Protein AF-0000000080277835 (afdb_homodimer)

Radius of gyration: 22.82 Å; Cα contacts (8 Å, |Δi|>4): 919; chains: 2; bounding box: 70×52×50 Å

InterPro domains:
  IPR000595 Cyclic nucleotide-binding domain [PF00027] (34-120)
  IPR000595 Cyclic nucleotide-binding domain [PS50042] (15-135)
  IPR000595 Cyclic nucleotide-binding domain [SM00100] (15-133)
  IPR000595 Cyclic nucleotide-binding domain [cd00038] (15-129)
  IPR012318 Crp-type HTH domain [PF13545] (154-225)
  IPR012318 Crp-type HTH domain [PS51063] (149-222)
  IPR012318 Crp-type HTH domain [SM00419] (172-220)
  IPR014710 RmlC-like jelly roll fold [G3DSA:2.60.120.10] (11-150)
  IPR018490 Cyclic nucleotide-binding domain superfamily [SSF51206] (12-142)
  IPR036388 Winged helix-like DNA-binding domain superfamily [G3DSA:1.10.10.10] (151-231)
  IPR036390 Winged helix DNA-binding domain superfamily [SSF46785] (151-225)
  IPR050397 Global Transcriptional Regulators in Environmental Response [PTHR24567] (10-229)

Secondary structure (DSSP, 8-state):
---------PPPPPGGGGS-HHHHHHHHHSSEEEEE-TT-EEE-TTSB--EEEEEEES-EEEEEE-TTS-EEEEEEE-TT-EESHHHHHH-SB--SEEEESS-EEEEEEEHHHHHHHHHH-HHHHH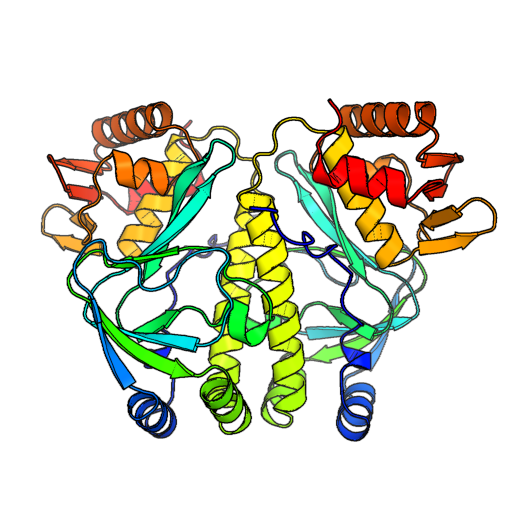HHHHHHHHHHHHHHHHHHS---S-HHHHHHHHHHHHHHHHEEEETTEEEESS---HHHHHHHTTS-HHHHHHHHHHHHHTTSEEEETTEEEES-HHHHHHHHHH---/---------PPPPPGGGGS-HHHHHHHHHSSEEEEE-TT-EEE-TTSB--EEEEEEES-EEEEEE-TTS-EEEEEEE-TT-EESHHHHHH-SB--SEEEESS-EEEEEEEHHHHHHHHHH-HHHHHHHHHHHHHHHHHHHHHHHS---S-HHHHHHHHHHHHHHHHEEEETTEEEESS---HHHHHHHTTS-HHHHHHHHHHHHHTTSEEEETTEEEES-HHHHHHHHHH---

Organism: Amycolatopsis orientalis (NCBI:txid31958)

Solvent-accessible surface area (backbone atoms only — not comparable to full-atom values): 23900 Å² total; per-residue (Å²): 135,73,78,56,83,69,70,68,75,64,62,73,79,38,56,51,75,72,42,55,66,73,61,38,55,53,58,72,68,46,57,44,80,46,75,43,50,56,70,36,68,78,41,52,50,68,36,71,27,61,36,32,33,39,32,66,35,47,37,33,35,29,30,34,57,35,62,84,64,44,66,26,36,78,45,74,44,46,51,31,27,73,43,48,54,54,19,44,61,46,48,59,50,28,80,40,26,32,29,23,66,30,61,26,34,31,31,43,29,45,32,70,58,51,55,50,49,32,61,74,32,40,71,56,37,48,53,51,36,28,52,44,33,44,51,30,52,54,41,48,50,5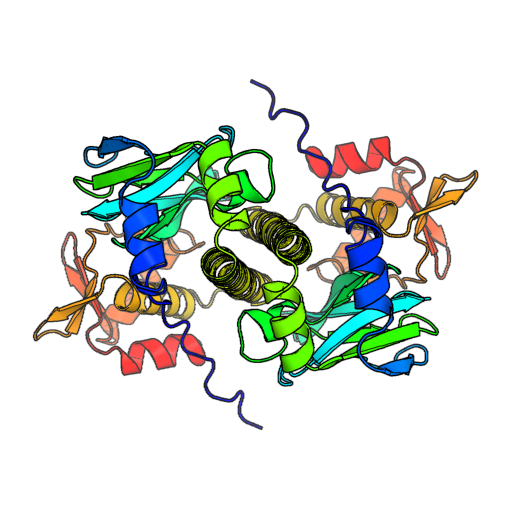9,63,35,46,52,77,61,79,44,46,46,14,52,52,32,42,53,50,54,41,41,38,60,69,40,36,38,85,48,99,73,25,34,29,41,64,57,80,40,43,72,68,52,49,20,14,48,38,102,49,57,56,68,52,43,53,53,26,51,48,52,34,35,76,70,56,30,33,47,73,57,94,50,35,48,27,37,44,31,59,69,62,34,52,49,28,40,73,66,38,69,127,135,72,80,57,82,72,71,70,77,63,60,72,78,36,55,51,75,73,43,56,69,73,60,37,55,54,58,72,67,45,59,43,80,47,77,42,49,55,72,36,68,81,41,53,51,67,37,69,28,61,35,30,35,40,30,66,35,48,37,33,36,28,30,35,57,35,62,84,64,44,67,25,36,78,47,72,45,46,52,30,26,73,41,50,53,55,19,44,61,46,47,58,50,27,80,39,26,33,28,22,65,30,62,25,35,30,30,43,27,46,31,69,58,50,55,52,48,32,62,74,32,38,71,55,38,48,53,50,37,28,52,43,33,43,51,29,52,54,41,49,52,58,62,34,46,51,79,59,82,44,46,46,14,51,52,29,43,53,52,53,41,41,39,61,69,41,37,37,84,48,100,72,25,36,28,40,64,59,80,42,43,73,67,50,48,18,15,48,38,103,48,57,57,68,52,43,53,51,26,51,48,52,34,34,75,69,56,30,33,45,71,57,95,52,36,49,27,37,43,31,59,68,62,33,52,50,28,40,74,65,38,70,127

Nearest PDB structures (foldseek):
  4cyd-assembly2_A  TM=8.987E-01  e=3.778E-18  Corynebacterium glutamicum
  4cyd-assembly2_C  TM=8.976E-01  e=5.365E-18  Corynebacterium glutamicum
  3h3u-assembly1_A  TM=8.836E-01  e=1.147E-17  Mycobacterium tuberculosis H37Rv
  3i54-assembly2_C  TM=9.125E-01  e=9.198E-16  Mycobacterium tuberculosis
  3i54-assembly1_A  TM=8.932E-01  e=3.827E-16  Mycobacterium tuberculosis

Foldseek 3Di:
DDPPPPPLPQDDDALLVQDDDVLSVVVVPAADKDKDFAFAWPFAWPAALFKKKQWADAKKWKWAADPVRAIATADMDHHRHMPSVCCLPVPDTHHTIIGGLGITMIGIHTSVRVVVSCVVPVSSVVSVVVVVVSVVVVVVVVVPPPPPVLLLLQLLSLVLRQLSRAWDQDPQATKRRGFAALSRSCRNGPDDSVSSVVSVVVCVVVVQWDDDRGIIGGRNNVVSVCCNVVRDD/DDPPPPPLPQDDPALLVQDDDVLSVVVVPAADKDKDFAFAWPFAWPAALFKKKQWADAKKWKWAADPVRAIATADMDHHRHIPSVCCLPVPDTHHTIIGGLGITMIGIHTSVRVVVSCVVPVSSVVSVVVVVVSVVVVVVVVVPPPPPVLLLLQLLSLVLRQLSRAWDQDPQATKRRGFAALSRSCRNGPDDSVSSVVSVVVCVVVVQWDDDRGIIGGRNNVVSVCCNVVRDD

Sequence (466 aa):
MGLGPEAAEERERPFLERLDEPVRARLLEMGTPQTYESRQALMRAGEPGDFVMLLRHGYVKVTSADRMGATVILDVGVPGDLHGEIAVIAGGIRMADVVAIEEVHVRRIAASEFNRFLLDHPSAMREVLVSVARRFVLAQRQRTQSWKPQAVARVATRLDYLVDVCGIRTPAGWRIGIPLSQDELAQFIPMGRTMVAQALDKLRKAGVVASSRRAITVVDREALRVITEKGVTMGLGPEAAEERERPFLERLDEPVRARLLEMGTPQTYESRQALMRAGEPGDFVMLLRHGYVKVTSADRMGATVILDVGVPGDLHGEIAVIAGGIRMADVVAIEEVHVRRIAASEFNRFLLDHPSAMREVLVSVARRFVLAQRQRTQSWKPQAVARVATRLDYLVDVCGIRTPAGWRIGIPLSQDELAQFIPMGRTMVAQALDKLRKAGVVASSRRAITVVDREALRVITEKGVT

Structure (mmCIF, N/CA/C/O backbone):
data_AF-0000000080277835-model_v1
#
loop_
_entity.id
_entity.type
_entity.pdbx_description
1 polymer 'Crp/Fnr family transcriptional regulator'
#
loop_
_atom_site.group_PDB
_atom_site.id
_atom_site.type_symbol
_atom_site.label_atom_id
_atom_site.label_alt_id
_atom_site.label_comp_id
_atom_site.label_asym_id
_atom_site.label_entity_id
_atom_site.label_seq_id
_atom_site.pdbx_PDB_ins_code
_atom_site.Cartn_x
_atom_site.Cartn_y
_atom_site.Cartn_z
_atom_site.occupancy
_atom_site.B_iso_or_equiv
_atom_site.auth_seq_id
_atom_site.auth_comp_id
_atom_site.auth_asym_id
_atom_site.auth_atom_id
_atom_site.pdbx_PDB_model_num
ATOM 1 N N . MET A 1 1 ? -2.812 20.391 -20.375 1 19.84 1 MET A N 1
ATOM 2 C CA . MET A 1 1 ? -2.596 18.984 -20.656 1 19.84 1 MET A CA 1
ATOM 3 C C . MET A 1 1 ? -3.219 18.109 -19.578 1 19.84 1 MET A C 1
ATOM 5 O O . MET A 1 1 ? -2.869 18.219 -18.406 1 19.84 1 MET A O 1
ATOM 9 N N . GLY A 1 2 ? -4.508 17.75 -19.688 1 22.53 2 GLY A N 1
ATOM 10 C CA . GLY A 1 2 ? -5.598 17.391 -18.797 1 22.53 2 GLY A CA 1
ATOM 11 C C . GLY A 1 2 ? -5.336 16.109 -18.016 1 22.53 2 GLY A C 1
ATOM 12 O O . GLY A 1 2 ? -4.66 15.203 -18.516 1 22.53 2 GLY A O 1
ATOM 13 N N . LEU A 1 3 ? -5.004 16.328 -16.75 1 28.77 3 LEU A N 1
ATOM 14 C CA . LEU A 1 3 ? -4.953 15.156 -15.867 1 28.77 3 LEU A CA 1
ATOM 15 C C . LEU A 1 3 ? -5.973 14.109 -16.297 1 28.77 3 LEU A C 1
ATOM 17 O O . LEU A 1 3 ? -7.16 14.414 -16.438 1 28.77 3 LEU A O 1
ATOM 21 N N . GLY A 1 4 ? -5.777 13.469 -17.375 1 31.02 4 GLY A N 1
ATOM 22 C CA . GLY A 1 4 ? -6.77 12.508 -17.828 1 31.02 4 GLY A CA 1
ATOM 23 C C . GLY A 1 4 ? -7.633 11.961 -16.703 1 31.02 4 GLY A C 1
ATOM 24 O O . GLY A 1 4 ? -7.367 12.227 -15.531 1 31.02 4 GLY A O 1
ATOM 25 N N . PRO A 1 5 ? -8.875 11.453 -17.078 1 33.69 5 PRO A N 1
ATOM 26 C CA . PRO A 1 5 ? -9.883 11.039 -16.109 1 33.69 5 PRO A CA 1
ATOM 27 C C . PRO A 1 5 ? -9.266 10.43 -14.844 1 33.69 5 PRO A C 1
ATOM 29 O O . PRO A 1 5 ? -8.383 9.578 -14.938 1 33.69 5 PRO A O 1
ATOM 32 N N . GLU A 1 6 ? -8.867 11.234 -13.938 1 34.12 6 GLU A N 1
ATOM 33 C CA . GLU A 1 6 ? -8.578 10.875 -12.555 1 34.12 6 GLU A CA 1
ATOM 34 C C . GLU A 1 6 ? -9.336 9.617 -12.141 1 34.12 6 GLU A C 1
ATOM 36 O O . GLU A 1 6 ? -10.562 9.562 -12.258 1 34.12 6 GLU A O 1
ATOM 41 N N . ALA A 1 7 ? -8.961 8.555 -12.594 1 36.38 7 ALA A N 1
ATOM 42 C CA . ALA A 1 7 ? -9.602 7.254 -12.422 1 36.38 7 ALA A CA 1
ATOM 43 C C . ALA A 1 7 ? -10.438 7.223 -11.141 1 36.38 7 ALA A C 1
ATOM 45 O O . ALA A 1 7 ? -9.906 7.398 -10.039 1 36.38 7 ALA A O 1
ATOM 46 N N . ALA A 1 8 ? -11.648 7.785 -11.195 1 37.84 8 ALA A N 1
ATOM 47 C CA . ALA A 1 8 ? -12.656 7.539 -10.172 1 37.84 8 ALA A CA 1
ATOM 48 C C . ALA A 1 8 ? -12.336 6.281 -9.375 1 37.84 8 ALA A C 1
ATOM 50 O O . ALA A 1 8 ? -11.992 5.246 -9.945 1 37.84 8 ALA A O 1
ATOM 51 N N . GLU A 1 9 ? -11.727 6.469 -8.203 1 50.09 9 GLU A N 1
ATOM 52 C CA . GLU A 1 9 ? -11.43 5.414 -7.242 1 50.09 9 GLU A CA 1
ATOM 53 C C . GLU A 1 9 ? -12.555 4.379 -7.195 1 50.09 9 GLU A C 1
ATOM 55 O O . GLU A 1 9 ? -13.406 4.422 -6.305 1 50.09 9 GLU A O 1
ATOM 60 N N . GLU A 1 10 ? -12.977 4.02 -8.438 1 52.03 10 GLU A N 1
ATOM 61 C CA . GLU A 1 10 ? -14 2.979 -8.422 1 52.03 10 GLU A CA 1
ATOM 62 C C . GLU A 1 10 ? -13.531 1.761 -7.629 1 52.03 10 GLU A C 1
ATOM 64 O O . GLU A 1 10 ? -12.375 1.352 -7.734 1 52.03 10 GLU A O 1
ATOM 69 N N . ARG A 1 11 ? -14.516 1.453 -6.742 1 58.97 11 ARG A N 1
ATOM 70 C CA . ARG A 1 11 ? -14.188 0.274 -5.949 1 58.97 11 ARG A CA 1
ATOM 71 C C . ARG A 1 11 ? -14.008 -0.953 -6.836 1 58.97 11 ARG A C 1
ATOM 73 O O . ARG A 1 11 ? -14.812 -1.196 -7.738 1 58.97 11 ARG A O 1
ATOM 80 N N . GLU A 1 12 ? -13.062 -1.615 -6.625 1 70.38 12 GLU A N 1
ATOM 81 C CA . GLU A 1 12 ? -12.781 -2.881 -7.301 1 70.38 12 GLU A CA 1
ATOM 82 C C . GLU A 1 12 ? -13.812 -3.941 -6.922 1 70.38 12 GLU A C 1
ATOM 84 O O . GLU A 1 12 ? -14.367 -3.914 -5.82 1 70.38 12 GLU A O 1
ATOM 89 N N . ARG A 1 13 ? -14.203 -4.848 -7.934 1 84.25 13 ARG A N 1
ATOM 90 C CA . ARG A 1 13 ? -15.016 -6.016 -7.613 1 84.25 13 ARG A CA 1
ATOM 91 C C . ARG A 1 13 ? -14.414 -6.797 -6.449 1 84.25 13 ARG A C 1
ATOM 93 O O . ARG A 1 13 ? -13.188 -6.918 -6.344 1 84.25 13 ARG A O 1
ATOM 100 N N . PRO A 1 14 ? -15.305 -7.355 -5.625 1 88.94 14 PRO A N 1
ATOM 101 C CA . PRO A 1 14 ? -14.797 -8.148 -4.5 1 88.94 14 PRO A CA 1
ATOM 102 C C . PRO A 1 14 ? -13.891 -9.289 -4.953 1 88.94 14 PRO A C 1
ATOM 104 O O . PRO A 1 14 ? -14.07 -9.836 -6.043 1 88.94 14 PRO A O 1
ATOM 107 N N . PHE A 1 15 ? -12.961 -9.648 -4.129 1 94.81 15 PHE A N 1
ATOM 108 C CA . PHE A 1 15 ? -11.945 -10.656 -4.398 1 94.81 15 PHE A CA 1
ATOM 109 C C . PHE A 1 15 ? -12.578 -11.938 -4.922 1 94.81 15 PHE A C 1
ATOM 111 O O . PHE A 1 15 ? -12.164 -12.461 -5.957 1 94.81 15 PHE A O 1
ATOM 118 N N . LEU A 1 16 ? -13.602 -12.445 -4.277 1 95.38 16 LEU A N 1
ATOM 119 C CA . LEU A 1 16 ? -14.219 -13.719 -4.613 1 95.38 16 LEU A CA 1
ATOM 120 C C . LEU A 1 16 ? -14.773 -13.703 -6.035 1 95.38 16 LEU A C 1
ATOM 122 O O . LEU A 1 16 ? -14.711 -14.711 -6.742 1 95.38 16 LEU A O 1
ATOM 126 N N . GLU A 1 17 ? -15.25 -12.586 -6.449 1 93.25 17 GLU A N 1
ATOM 127 C CA . GLU A 1 17 ? -15.898 -12.461 -7.754 1 93.25 17 GLU A CA 1
ATOM 128 C C . GLU A 1 17 ? -14.867 -12.414 -8.875 1 93.25 17 GLU A C 1
ATOM 130 O O . GLU A 1 17 ? -15.211 -12.578 -10.055 1 93.25 17 GLU A O 1
ATOM 135 N N . ARG A 1 18 ? -13.641 -12.234 -8.547 1 95.38 18 ARG A N 1
ATOM 136 C CA . ARG A 1 18 ? -12.594 -12.109 -9.547 1 95.38 18 ARG A CA 1
ATOM 137 C C . ARG A 1 18 ? -11.914 -13.453 -9.797 1 95.38 18 ARG A C 1
ATOM 139 O O . ARG A 1 18 ? -11.055 -13.562 -10.68 1 95.38 18 ARG A O 1
ATOM 146 N N . LEU A 1 19 ? -12.266 -14.469 -9.07 1 96.62 19 LEU A N 1
ATOM 147 C CA . LEU A 1 19 ? -11.695 -15.797 -9.227 1 96.62 19 LEU A CA 1
ATOM 148 C C . LEU A 1 19 ? -12.5 -16.625 -10.219 1 96.62 19 LEU A C 1
ATOM 150 O O . LEU A 1 19 ? -13.727 -16.484 -10.297 1 96.62 19 LEU A O 1
ATOM 154 N N . ASP A 1 20 ? -11.75 -17.453 -10.961 1 95.69 20 ASP A N 1
ATOM 155 C CA . ASP A 1 20 ? -12.477 -18.391 -11.805 1 95.69 20 ASP A CA 1
ATOM 156 C C . ASP A 1 20 ? -13.234 -19.406 -10.961 1 95.69 20 ASP A C 1
ATOM 158 O O . ASP A 1 20 ? -12.93 -19.594 -9.781 1 95.69 20 ASP A O 1
ATOM 162 N N . GLU A 1 21 ? -14.195 -20.109 -11.602 1 95.31 21 GLU A N 1
ATOM 163 C CA . GLU A 1 21 ? -15.18 -20.922 -10.891 1 95.31 21 GLU A CA 1
ATOM 164 C C . GLU A 1 21 ? -14.516 -22.062 -10.117 1 95.31 21 GLU A C 1
ATOM 166 O O . GLU A 1 21 ? -14.812 -22.266 -8.938 1 95.31 21 GLU A O 1
ATOM 171 N N . PRO A 1 22 ? -13.625 -22.859 -10.695 1 96.5 22 PRO A N 1
ATOM 172 C CA . PRO A 1 22 ? -13.023 -23.953 -9.93 1 96.5 22 PRO A CA 1
ATOM 173 C C . PRO A 1 22 ? -12.25 -23.469 -8.711 1 96.5 22 PRO A C 1
ATOM 175 O O . PRO A 1 22 ? -12.305 -24.094 -7.648 1 96.5 22 PRO A O 1
ATOM 178 N N . VAL A 1 23 ? -11.523 -22.359 -8.867 1 97.31 23 VAL A N 1
ATOM 179 C CA . VAL A 1 23 ? -10.719 -21.797 -7.789 1 97.31 23 VAL A CA 1
ATOM 180 C C . VAL A 1 23 ? -11.633 -21.219 -6.711 1 97.31 23 VAL A C 1
ATOM 182 O O . VAL A 1 23 ? -11.383 -21.406 -5.516 1 97.31 23 VAL A O 1
ATOM 185 N N . ARG A 1 24 ? -12.695 -20.547 -7.141 1 97.38 24 ARG A N 1
ATOM 186 C CA . ARG A 1 24 ? -13.695 -20 -6.234 1 97.38 24 ARG A CA 1
ATOM 187 C C . ARG A 1 24 ? -14.328 -21.094 -5.387 1 97.38 24 ARG A C 1
ATOM 189 O O . ARG A 1 24 ? -14.469 -20.938 -4.172 1 97.38 24 ARG A O 1
ATOM 196 N N . ALA A 1 25 ? -14.703 -22.172 -6.031 1 97.25 25 ALA A N 1
ATOM 197 C CA . ALA A 1 25 ? -15.328 -23.297 -5.336 1 97.25 25 ALA A CA 1
ATOM 198 C C . ALA A 1 25 ? -14.391 -23.875 -4.277 1 97.25 25 ALA A C 1
ATOM 200 O O . ALA A 1 25 ? -14.82 -24.188 -3.166 1 97.25 25 ALA A O 1
ATOM 201 N N . ARG A 1 26 ? -13.109 -24 -4.562 1 97.31 26 ARG A N 1
ATOM 202 C CA . ARG A 1 26 ? -12.125 -24.516 -3.617 1 97.31 26 ARG A CA 1
ATOM 203 C C . ARG A 1 26 ? -11.992 -23.594 -2.408 1 97.31 26 ARG A C 1
ATOM 205 O O . ARG A 1 26 ? -11.961 -24.062 -1.268 1 97.31 26 ARG A O 1
ATOM 212 N N . LEU A 1 27 ? -11.898 -22.344 -2.689 1 97.38 27 LEU A N 1
ATOM 213 C CA . LEU A 1 27 ? -11.781 -21.359 -1.617 1 97.38 27 LEU A CA 1
ATOM 214 C C . LEU A 1 27 ? -12.977 -21.422 -0.68 1 97.38 27 LEU A C 1
ATOM 216 O O . LEU A 1 27 ? -12.828 -21.359 0.541 1 97.38 27 LEU A O 1
ATOM 220 N N . LEU A 1 28 ? -14.172 -21.594 -1.227 1 97.06 28 LEU A N 1
ATOM 221 C CA . LEU A 1 28 ? -15.414 -21.594 -0.467 1 97.06 28 LEU A CA 1
ATOM 222 C C . LEU A 1 28 ? -15.516 -22.828 0.412 1 97.06 28 LEU A C 1
ATOM 224 O O . LEU A 1 28 ? -16.328 -22.875 1.336 1 97.06 28 LEU A O 1
ATOM 228 N N . GLU A 1 29 ? -14.703 -23.812 0.193 1 96.75 29 GLU A N 1
ATOM 229 C CA . GLU A 1 29 ? -14.711 -25.047 0.974 1 96.75 29 GLU A CA 1
ATOM 230 C C . GLU A 1 29 ? -13.648 -25 2.07 1 96.75 29 GLU A C 1
ATOM 232 O O . GLU A 1 29 ? -13.617 -25.875 2.938 1 96.75 29 GLU A O 1
ATOM 237 N N . MET A 1 30 ? -12.844 -24.016 2.059 1 97.75 30 MET A N 1
ATOM 238 C CA . MET A 1 30 ? -11.727 -23.953 2.994 1 97.75 30 MET A CA 1
ATOM 239 C C . MET A 1 30 ? -12.164 -23.344 4.328 1 97.75 30 MET A C 1
ATOM 241 O O . MET A 1 30 ? -13.172 -22.641 4.395 1 97.75 30 MET A O 1
ATOM 245 N N . GLY A 1 31 ? -11.336 -23.625 5.34 1 98 31 GLY A N 1
ATOM 246 C CA . GLY A 1 31 ? -11.523 -23 6.641 1 98 31 GLY A CA 1
ATOM 247 C C . GLY A 1 31 ? -12.82 -23.391 7.309 1 98 31 GLY A C 1
ATOM 248 O O . GLY A 1 31 ? -13.344 -24.484 7.066 1 98 31 GLY A O 1
ATOM 249 N N . THR A 1 32 ? -13.305 -22.578 8.258 1 98.25 32 THR A N 1
ATOM 250 C CA . THR A 1 32 ? -14.508 -22.844 9.039 1 98.25 32 THR A CA 1
ATOM 251 C C . THR A 1 32 ? -15.461 -21.656 9.008 1 98.25 32 THR A C 1
ATOM 253 O O . THR A 1 32 ? -15.023 -20.5 9.062 1 98.25 32 THR A O 1
ATOM 256 N N . PRO A 1 33 ? -16.766 -21.969 8.938 1 98.06 33 PRO A N 1
ATOM 257 C CA . PRO A 1 33 ? -17.75 -20.875 9 1 98.06 33 PRO A CA 1
ATOM 258 C C . PRO A 1 33 ? -17.859 -20.281 10.406 1 98.06 33 PRO A C 1
ATOM 260 O O . PRO A 1 33 ? -17.797 -21 11.398 1 98.06 33 PRO A O 1
ATOM 263 N N . GLN A 1 34 ? -17.953 -18.953 10.5 1 98.38 34 GLN A N 1
ATOM 264 C CA . GLN A 1 34 ? -18.141 -18.219 11.75 1 98.38 34 GLN A CA 1
ATOM 265 C C . GLN A 1 34 ? -19.141 -17.078 11.578 1 98.38 34 GLN A C 1
ATOM 267 O O . GLN A 1 34 ? -19.266 -16.531 10.484 1 98.38 34 GLN A O 1
ATOM 272 N N . THR A 1 35 ? -19.828 -16.797 12.656 1 98.38 35 THR A N 1
ATOM 273 C CA . THR A 1 35 ? -20.797 -15.703 12.664 1 98.38 35 THR A CA 1
ATOM 274 C C . THR A 1 35 ? -20.453 -14.68 13.734 1 98.38 35 THR A C 1
ATOM 276 O O . THR A 1 35 ? -20.016 -15.039 14.828 1 98.38 35 THR A O 1
ATOM 279 N N . TYR A 1 36 ? -20.641 -13.453 13.406 1 97.94 36 TYR A N 1
ATOM 280 C CA . TYR A 1 36 ? -20.422 -12.336 14.32 1 97.94 36 TYR A CA 1
ATOM 281 C C . TYR A 1 36 ? -21.656 -11.438 14.391 1 97.94 36 TYR A C 1
ATOM 283 O O . TYR A 1 36 ? -22.312 -11.211 13.375 1 97.94 36 TYR A O 1
ATOM 291 N N . GLU A 1 37 ? -21.891 -10.93 15.562 1 96.62 37 GLU A N 1
ATOM 292 C CA . GLU A 1 37 ? -22.953 -9.945 15.734 1 96.62 37 GLU A CA 1
ATOM 293 C C . GLU A 1 37 ? -22.453 -8.531 15.477 1 96.62 37 GLU A C 1
ATOM 295 O O . GLU A 1 37 ? -21.234 -8.289 15.477 1 96.62 37 GLU A O 1
ATOM 300 N N . SER A 1 38 ? -23.406 -7.672 15.32 1 88.06 38 SER A N 1
ATOM 301 C CA . SER A 1 38 ? -23.062 -6.266 15.141 1 88.06 38 SER A CA 1
ATOM 302 C C . SER A 1 38 ? -22.141 -5.777 16.266 1 88.06 38 SER A C 1
ATOM 304 O O . SER A 1 38 ? -22.344 -6.125 17.422 1 88.06 38 SER A O 1
ATOM 306 N N . ARG A 1 39 ? -21.062 -5.09 15.852 1 88.44 39 ARG A N 1
ATOM 307 C CA . ARG A 1 39 ? -20.141 -4.391 16.734 1 88.44 39 ARG A CA 1
ATOM 308 C C . ARG A 1 39 ? -19.062 -5.336 17.266 1 88.44 39 ARG A C 1
ATOM 310 O O . ARG A 1 39 ? -18.141 -4.91 17.953 1 88.44 39 ARG A O 1
ATOM 317 N N . GLN A 1 40 ? -19.219 -6.59 16.922 1 96.06 40 GLN A N 1
ATOM 318 C CA . GLN A 1 40 ? -18.156 -7.516 17.312 1 96.06 40 GLN A CA 1
ATOM 319 C C . GLN A 1 40 ? -16.938 -7.375 16.422 1 96.06 40 GLN A C 1
ATOM 321 O O . GLN A 1 40 ? -17.078 -7.227 15.195 1 96.06 40 GLN A O 1
ATOM 326 N N . ALA A 1 41 ? -15.766 -7.469 17.031 1 97.31 41 ALA A N 1
ATOM 327 C CA . ALA A 1 41 ? -14.523 -7.426 16.266 1 97.31 41 ALA A CA 1
ATOM 328 C C . ALA A 1 41 ? -14.18 -8.797 15.695 1 97.31 41 ALA A C 1
ATOM 330 O O . ALA A 1 41 ? -14.125 -9.789 16.422 1 97.31 41 ALA A O 1
ATOM 331 N N . LEU A 1 42 ? -14.062 -8.797 14.391 1 97.69 42 LEU A N 1
ATOM 332 C CA . LEU A 1 42 ? -13.57 -10 13.742 1 97.69 42 LEU A CA 1
ATOM 333 C C . LEU A 1 42 ? -12.055 -10.117 13.891 1 97.69 42 LEU A C 1
ATOM 335 O O . LEU A 1 42 ? -11.523 -11.227 13.992 1 97.69 42 LEU A O 1
ATOM 339 N N . MET A 1 43 ? -11.344 -9 13.82 1 97.62 43 MET A N 1
ATOM 340 C CA . MET A 1 43 ? -9.898 -8.836 13.945 1 97.62 43 MET A CA 1
ATOM 341 C C . MET A 1 43 ? -9.555 -7.586 14.75 1 97.62 43 MET A C 1
ATOM 343 O O . MET A 1 43 ? -10.281 -6.59 14.688 1 97.62 43 MET A O 1
ATOM 347 N N . ARG A 1 44 ? -8.477 -7.68 15.469 1 95.69 44 ARG A N 1
ATOM 348 C CA . ARG A 1 44 ? -8.023 -6.535 16.25 1 95.69 44 ARG A CA 1
ATOM 349 C C . ARG A 1 44 ? -6.598 -6.145 15.891 1 95.69 44 ARG A C 1
ATOM 351 O O . ARG A 1 44 ? -5.727 -7.008 15.75 1 95.69 44 ARG A O 1
ATOM 358 N N . ALA A 1 45 ? -6.414 -4.852 15.719 1 92 45 ALA A N 1
ATOM 359 C CA . ALA A 1 45 ? -5.062 -4.336 15.508 1 92 45 ALA A CA 1
ATOM 360 C C . ALA A 1 45 ? -4.113 -4.82 16.609 1 92 45 ALA A C 1
ATOM 362 O O . ALA A 1 45 ? -4.492 -4.883 17.781 1 92 45 ALA A O 1
ATOM 363 N N . GLY A 1 46 ? -2.879 -5.141 16.172 1 92.38 46 GLY A N 1
ATOM 364 C CA . GLY A 1 46 ? -1.883 -5.57 17.141 1 92.38 46 GLY A CA 1
ATOM 365 C C . GLY A 1 46 ? -1.805 -7.078 17.297 1 92.38 46 GLY A C 1
ATOM 366 O O . GLY A 1 46 ? -0.816 -7.605 17.797 1 92.38 46 GLY A O 1
ATOM 367 N N . GLU A 1 47 ? -2.873 -7.77 16.938 1 93.69 47 GLU A N 1
ATOM 368 C CA . GLU A 1 47 ? -2.865 -9.227 16.984 1 93.69 47 GLU A CA 1
ATOM 369 C C . GLU A 1 47 ? -2.08 -9.82 15.812 1 93.69 47 GLU A C 1
ATOM 371 O O . GLU A 1 47 ? -1.935 -9.172 14.773 1 93.69 47 GLU A O 1
ATOM 376 N N . PRO A 1 48 ? -1.563 -11.055 15.992 1 93.62 48 PRO A N 1
ATOM 377 C CA . PRO A 1 48 ? -0.859 -11.711 14.883 1 93.62 48 PRO A CA 1
ATOM 378 C C . PRO A 1 48 ? -1.787 -12.07 13.727 1 93.62 48 PRO A C 1
ATOM 380 O O . PRO A 1 48 ? -2.98 -12.312 13.938 1 93.62 48 PRO A O 1
ATOM 383 N N . GLY A 1 49 ? -1.219 -12.055 12.516 1 94.12 49 GLY A N 1
ATOM 384 C CA . GLY A 1 49 ? -1.938 -12.477 11.32 1 94.12 49 GLY A CA 1
ATOM 385 C C . GLY A 1 49 ? -1.949 -13.984 11.133 1 94.12 49 GLY A C 1
ATOM 386 O O . GLY A 1 49 ? -1.339 -14.5 10.195 1 94.12 49 GLY A O 1
ATOM 387 N N . ASP A 1 50 ? -2.791 -14.734 11.859 1 96.5 50 ASP A N 1
ATOM 388 C CA . ASP A 1 50 ? -2.744 -16.188 11.828 1 96.5 50 ASP A CA 1
ATOM 389 C C . ASP A 1 50 ? -3.887 -16.766 10.992 1 96.5 50 ASP A C 1
ATOM 391 O O . ASP A 1 50 ? -4.02 -17.984 10.852 1 96.5 50 ASP A O 1
ATOM 395 N N . PHE A 1 51 ? -4.688 -15.883 10.523 1 98.19 51 PHE A N 1
ATOM 396 C CA . PHE A 1 51 ? -5.781 -16.312 9.656 1 98.19 51 PHE A CA 1
ATOM 397 C C . PHE A 1 51 ? -6.227 -15.18 8.75 1 98.19 51 PHE A C 1
ATOM 399 O O . PHE A 1 51 ? -5.867 -14.016 8.969 1 98.19 51 PHE A O 1
ATOM 406 N N . VAL A 1 52 ? -6.898 -15.57 7.699 1 98.5 52 VAL A N 1
ATOM 407 C CA . VAL A 1 52 ? -7.668 -14.625 6.895 1 98.5 52 VAL A CA 1
ATOM 408 C C . VAL A 1 52 ? -9.156 -14.93 7.016 1 98.5 52 VAL A C 1
ATOM 410 O O . VAL A 1 52 ? -9.539 -16.016 7.477 1 98.5 52 VAL A O 1
ATOM 413 N N . MET A 1 53 ? -10 -13.938 6.613 1 98.5 53 MET A N 1
ATOM 414 C CA . MET A 1 53 ? -11.445 -14.141 6.613 1 98.5 53 MET A CA 1
ATOM 415 C C . MET A 1 53 ? -12.055 -13.742 5.273 1 98.5 53 MET A C 1
ATOM 417 O O . MET A 1 53 ? -11.812 -12.641 4.781 1 98.5 53 MET A O 1
ATOM 421 N N . LEU A 1 54 ? -12.75 -14.648 4.719 1 98.5 54 LEU A N 1
ATOM 422 C CA . LEU A 1 54 ? -13.562 -14.359 3.547 1 98.5 54 LEU A CA 1
ATOM 423 C C . LEU A 1 54 ? -14.977 -13.961 3.953 1 98.5 54 LEU A C 1
ATOM 425 O O . LEU A 1 54 ? -15.703 -14.766 4.547 1 98.5 54 LEU A O 1
ATOM 429 N N . LEU A 1 55 ? -15.367 -12.758 3.625 1 96.88 55 LEU A N 1
ATOM 430 C CA . LEU A 1 55 ? -16.688 -12.25 3.982 1 96.88 55 LEU A CA 1
ATOM 431 C C . LEU A 1 55 ? -17.766 -12.852 3.082 1 96.88 55 LEU A C 1
ATOM 433 O O . LEU A 1 55 ? -17.703 -12.719 1.858 1 96.88 55 LEU A O 1
ATOM 437 N N . ARG A 1 56 ? -18.703 -13.492 3.689 1 97.69 56 ARG A N 1
ATOM 438 C CA . ARG A 1 56 ? -19.734 -14.172 2.912 1 97.69 56 ARG A CA 1
ATOM 439 C C . ARG A 1 56 ? -21.047 -13.406 2.957 1 97.69 56 ARG A C 1
ATOM 441 O O . ARG A 1 56 ? -21.828 -13.445 2.006 1 97.69 56 ARG A O 1
ATOM 448 N N . HIS A 1 57 ? -21.312 -12.797 4.047 1 94.44 57 HIS A N 1
ATOM 449 C CA . HIS A 1 57 ? -22.547 -12.039 4.262 1 94.44 57 HIS A CA 1
ATOM 450 C C . HIS A 1 57 ? -22.328 -10.906 5.262 1 94.44 57 HIS A C 1
ATOM 452 O O . HIS A 1 57 ? -21.547 -11.055 6.215 1 94.44 57 HIS A O 1
ATOM 458 N N . GLY A 1 58 ? -23.078 -9.773 4.98 1 88 58 GLY A N 1
ATOM 459 C CA . GLY A 1 58 ? -23 -8.641 5.883 1 88 58 GLY A CA 1
ATOM 460 C C . GLY A 1 58 ? -21.906 -7.66 5.516 1 88 58 GLY A C 1
ATOM 461 O O . GLY A 1 58 ? -21.156 -7.883 4.559 1 88 58 GLY A O 1
ATOM 462 N N . TYR A 1 59 ? -21.844 -6.582 6.324 1 82.81 59 TYR A N 1
ATOM 463 C CA . TYR A 1 59 ? -20.844 -5.535 6.105 1 82.81 59 TYR A CA 1
ATOM 464 C C . TYR A 1 59 ? -19.922 -5.395 7.309 1 82.81 59 TYR A C 1
ATOM 466 O O . TYR A 1 59 ? -20.344 -5.586 8.453 1 82.81 59 TYR A O 1
ATOM 474 N N . VAL A 1 60 ? -18.688 -5.109 6.98 1 88.31 60 VAL A N 1
ATOM 475 C CA . VAL A 1 60 ? -17.719 -4.84 8.047 1 88.31 60 VAL A CA 1
ATOM 476 C C . VAL A 1 60 ? -17.094 -3.467 7.836 1 88.31 60 VAL A C 1
ATOM 478 O O . VAL A 1 60 ? -17.156 -2.908 6.734 1 88.31 60 VAL A O 1
ATOM 481 N N . LYS A 1 61 ? -16.609 -2.93 8.836 1 82 61 LYS A N 1
ATOM 482 C CA . LYS A 1 61 ? -15.781 -1.728 8.734 1 82 61 LYS A CA 1
ATOM 483 C C . LYS A 1 61 ? -14.352 -2 9.195 1 82 61 LYS A C 1
ATOM 485 O O . LYS A 1 61 ? -14.133 -2.758 10.141 1 82 61 LYS A O 1
ATOM 490 N N . VAL A 1 62 ? -13.391 -1.465 8.477 1 86.06 62 VAL A N 1
ATOM 491 C CA . VAL A 1 62 ? -11.984 -1.494 8.844 1 86.06 62 VAL A CA 1
ATOM 492 C C . VAL A 1 62 ? -11.594 -0.181 9.516 1 86.06 62 VAL A C 1
ATOM 494 O O . VAL A 1 62 ? -11.766 0.896 8.938 1 86.06 62 VAL A O 1
ATOM 497 N N . THR A 1 63 ? -11.117 -0.322 10.773 1 81.56 63 THR A N 1
ATOM 498 C CA . THR A 1 63 ? -10.891 0.895 11.547 1 81.56 63 THR A CA 1
ATOM 499 C C . THR A 1 63 ? -9.477 0.914 12.125 1 81.56 63 THR A C 1
ATOM 501 O O . THR A 1 63 ? -8.859 -0.138 12.305 1 81.56 63 THR A O 1
ATOM 504 N N . SER A 1 64 ? -8.945 2.057 12.227 1 77.81 64 SER A N 1
ATOM 505 C CA . SER A 1 64 ? -7.68 2.291 12.906 1 77.81 64 SER A CA 1
ATOM 506 C C . SER A 1 64 ? -7.734 3.557 13.758 1 77.81 64 SER A C 1
ATOM 508 O O . SER A 1 64 ? -8.719 4.297 13.719 1 77.81 64 SER A O 1
ATOM 510 N N . ALA A 1 65 ? -6.809 3.682 14.703 1 68.94 65 ALA A N 1
ATOM 511 C CA . ALA A 1 65 ? -6.723 4.91 15.484 1 68.94 65 ALA A CA 1
ATOM 512 C C . ALA A 1 65 ? -5.891 5.965 14.766 1 68.94 65 ALA A C 1
ATOM 514 O O . ALA A 1 65 ? -4.879 5.641 14.133 1 68.94 65 ALA A O 1
ATOM 515 N N . ASP A 1 66 ? -6.547 7.148 14.773 1 56.53 66 ASP A N 1
ATOM 516 C CA . ASP A 1 66 ? -5.723 8.219 14.219 1 56.53 66 ASP A CA 1
ATOM 517 C C . ASP A 1 66 ? -4.715 8.719 15.25 1 56.53 66 ASP A C 1
ATOM 519 O O . ASP A 1 66 ? -4.574 8.141 16.328 1 56.53 66 ASP A O 1
ATOM 523 N N . ARG A 1 67 ? -4.008 9.797 14.984 1 54.31 67 ARG A N 1
ATOM 524 C CA . ARG A 1 67 ? -2.92 10.344 15.789 1 54.31 67 ARG A CA 1
ATOM 525 C C . ARG A 1 67 ? -3.428 10.82 17.141 1 54.31 67 ARG A C 1
ATOM 527 O O . ARG A 1 67 ? -2.676 10.844 18.125 1 54.31 67 ARG A O 1
ATOM 534 N N . MET A 1 68 ? -4.582 11.188 17.062 1 49.94 68 MET A N 1
ATOM 535 C CA . MET A 1 68 ? -5.176 11.711 18.297 1 49.94 68 MET A CA 1
ATOM 536 C C . MET A 1 68 ? -5.879 10.602 19.078 1 49.94 68 MET A C 1
ATOM 538 O O . MET A 1 68 ? -6.484 10.859 20.109 1 49.94 68 MET A O 1
ATOM 542 N N . GLY A 1 69 ? -5.695 9.398 18.562 1 59.72 69 GLY A N 1
ATOM 543 C CA . GLY A 1 69 ? -6.32 8.273 19.234 1 59.72 69 GLY A CA 1
ATOM 544 C C . GLY A 1 69 ? -7.77 8.07 18.844 1 59.72 69 GLY A C 1
ATOM 545 O O . GLY A 1 69 ? -8.43 7.152 19.344 1 59.72 69 GLY A O 1
ATOM 546 N N . ALA A 1 70 ? -8.242 8.93 17.984 1 58.38 70 ALA A N 1
ATOM 547 C CA . ALA A 1 70 ? -9.625 8.805 17.531 1 58.38 70 ALA A CA 1
ATOM 548 C C . ALA A 1 70 ? -9.758 7.672 16.516 1 58.38 70 ALA A C 1
ATOM 550 O O . ALA A 1 70 ? -8.859 7.445 15.703 1 58.38 70 ALA A O 1
ATOM 551 N N . THR A 1 71 ? -10.898 6.984 16.547 1 65.88 71 THR A N 1
ATOM 552 C CA . THR A 1 71 ? -11.156 5.891 15.625 1 65.88 71 THR A CA 1
ATOM 553 C C . THR A 1 71 ? -11.461 6.43 14.227 1 65.88 71 THR A C 1
ATOM 555 O O . THR A 1 71 ? -12.281 7.332 14.07 1 65.88 71 THR A O 1
ATOM 558 N N . VAL A 1 72 ? -10.695 5.945 13.25 1 66.25 72 VAL A N 1
ATOM 559 C CA . VAL A 1 72 ? -10.93 6.301 11.852 1 66.25 72 VAL A CA 1
ATOM 560 C C . VAL A 1 72 ? -11.328 5.059 11.062 1 66.25 72 VAL A C 1
ATOM 562 O O . VAL A 1 72 ? -10.75 3.984 11.25 1 66.25 72 VAL A O 1
ATOM 565 N N . ILE A 1 73 ? -12.359 5.176 10.203 1 69.69 73 ILE A N 1
ATOM 566 C CA . ILE A 1 73 ? -12.75 4.094 9.305 1 69.69 73 ILE A CA 1
ATOM 567 C C . ILE A 1 73 ? -11.914 4.16 8.023 1 69.69 73 ILE A C 1
ATOM 569 O O . ILE A 1 73 ? -11.992 5.141 7.281 1 69.69 73 ILE A O 1
ATOM 573 N N . LEU A 1 74 ? -11.18 3.141 7.793 1 70.88 74 LEU A N 1
ATOM 574 C CA . LEU A 1 74 ? -10.281 3.078 6.645 1 70.88 74 LEU A CA 1
ATOM 575 C C . LEU A 1 74 ? -11 2.531 5.418 1 70.88 74 LEU A C 1
ATOM 577 O O . LEU A 1 74 ? -10.672 2.891 4.285 1 70.88 74 LEU A O 1
ATOM 581 N N . ASP A 1 75 ? -11.938 1.643 5.676 1 74.38 75 ASP A N 1
ATOM 582 C CA . ASP A 1 75 ? -12.602 0.956 4.574 1 74.38 75 ASP A CA 1
ATOM 583 C C . ASP A 1 75 ? -13.867 0.245 5.047 1 74.38 75 ASP A C 1
ATOM 585 O O . ASP A 1 75 ? -14.07 0.066 6.25 1 74.38 75 ASP A O 1
ATOM 589 N N . VAL A 1 76 ? -14.734 -0.043 4.059 1 76.25 76 VAL A N 1
ATOM 590 C CA . VAL A 1 76 ? -15.914 -0.878 4.293 1 76.25 76 VAL A CA 1
ATOM 591 C C . VAL A 1 76 ? -15.812 -2.15 3.451 1 76.25 76 VAL A C 1
ATOM 593 O O . VAL A 1 76 ? -15.508 -2.092 2.26 1 76.25 76 VAL A O 1
ATOM 596 N N . GLY A 1 77 ? -16.016 -3.236 4.137 1 85 77 GLY A N 1
ATOM 597 C CA . GLY A 1 77 ? -15.992 -4.523 3.455 1 85 77 GLY A CA 1
ATOM 598 C C . GLY A 1 77 ? -17.375 -5.027 3.072 1 85 77 GLY A C 1
ATOM 599 O O . GLY A 1 77 ? -18.328 -4.867 3.832 1 85 77 GLY A O 1
ATOM 600 N N . VAL A 1 78 ? -17.438 -5.629 1.907 1 83.31 78 VAL A N 1
ATOM 601 C CA . VAL A 1 78 ? -18.672 -6.211 1.383 1 83.31 78 VAL A CA 1
ATOM 602 C C . VAL A 1 78 ? -18.469 -7.707 1.14 1 83.31 78 VAL A C 1
ATOM 604 O O . VAL A 1 78 ? -17.344 -8.195 1.104 1 83.31 78 VAL A O 1
ATOM 607 N N . PRO A 1 79 ? -19.609 -8.438 0.95 1 90.25 79 PRO A N 1
ATOM 608 C CA . PRO A 1 79 ? -19.469 -9.867 0.674 1 90.25 79 PRO A CA 1
ATOM 609 C C . PRO A 1 79 ? -18.531 -10.156 -0.5 1 90.25 79 PRO A C 1
ATOM 611 O O . PRO A 1 79 ? -18.609 -9.477 -1.527 1 90.25 79 PRO A O 1
ATOM 614 N N . GLY A 1 80 ? -17.703 -11.148 -0.3 1 94.19 80 GLY A N 1
ATOM 615 C CA . GLY A 1 80 ? -16.719 -11.508 -1.32 1 94.19 80 GLY A CA 1
ATOM 616 C C . GLY A 1 80 ? -15.344 -10.93 -1.055 1 94.19 80 GLY A C 1
ATOM 617 O O . GLY A 1 80 ? -14.359 -11.367 -1.653 1 94.19 80 GLY A O 1
ATOM 618 N N . ASP A 1 81 ? -15.25 -10 -0.126 1 92.94 81 ASP A N 1
ATOM 619 C CA . ASP A 1 81 ? -13.969 -9.391 0.219 1 92.94 81 ASP A CA 1
ATOM 620 C C . ASP A 1 81 ? -13.133 -10.328 1.084 1 92.94 81 ASP A C 1
ATOM 622 O O . ASP A 1 81 ? -13.672 -11.133 1.841 1 92.94 81 ASP A O 1
ATOM 626 N N . LEU A 1 82 ? -11.859 -10.195 0.919 1 97.44 82 LEU A N 1
ATOM 627 C CA . LEU A 1 82 ? -10.875 -10.883 1.745 1 97.44 82 LEU A CA 1
ATOM 628 C C . LEU A 1 82 ? -10.258 -9.93 2.762 1 97.44 82 LEU A C 1
ATOM 630 O O . LEU A 1 82 ? -9.875 -8.805 2.414 1 97.44 82 LEU A O 1
ATOM 634 N N . HIS A 1 83 ? -10.25 -10.336 4.055 1 96.81 83 HIS A N 1
ATOM 635 C CA . HIS A 1 83 ? -9.664 -9.508 5.102 1 96.81 83 HIS A CA 1
ATOM 636 C C . HIS A 1 83 ? -8.555 -10.25 5.84 1 96.81 83 HIS A C 1
ATOM 638 O O . HIS A 1 83 ? -8.648 -11.461 6.047 1 96.81 83 HIS A O 1
ATOM 644 N N . GLY A 1 84 ? -7.551 -9.5 6.25 1 96.94 84 GLY A N 1
ATOM 645 C CA . GLY A 1 84 ? -6.48 -10.039 7.07 1 96.94 84 GLY A CA 1
ATOM 646 C C . GLY A 1 84 ? -5.316 -10.57 6.254 1 96.94 84 GLY A C 1
ATOM 647 O O . GLY A 1 84 ? -4.332 -11.062 6.812 1 96.94 84 GLY A O 1
ATOM 648 N N . GLU A 1 85 ? -5.363 -10.461 4.984 1 96.75 85 GLU A N 1
ATOM 649 C CA . GLU A 1 85 ? -4.383 -11.078 4.094 1 96.75 85 GLU A CA 1
ATOM 650 C C . GLU A 1 85 ? -3.027 -10.383 4.203 1 96.75 85 GLU A C 1
ATOM 652 O O . GLU A 1 85 ? -1.986 -11.023 4.023 1 96.75 85 GLU A O 1
ATOM 657 N N . ILE A 1 86 ? -3.057 -9.102 4.5 1 94.94 86 ILE A N 1
ATOM 658 C CA . ILE A 1 86 ? -1.812 -8.344 4.527 1 94.94 86 ILE A CA 1
ATOM 659 C C . ILE A 1 86 ? -0.906 -8.875 5.637 1 94.94 86 ILE A C 1
ATOM 661 O O . ILE A 1 86 ? 0.265 -9.18 5.395 1 94.94 86 ILE A O 1
ATOM 665 N N . ALA A 1 87 ? -1.383 -9.008 6.844 1 94.81 87 ALA A N 1
ATOM 666 C CA . ALA A 1 87 ? -0.587 -9.531 7.949 1 94.81 87 ALA A CA 1
ATOM 667 C C . ALA A 1 87 ? -0.129 -10.961 7.672 1 94.81 87 ALA A C 1
ATOM 669 O O . ALA A 1 87 ? 0.978 -11.352 8.055 1 94.81 87 ALA A O 1
ATOM 670 N N . VAL A 1 88 ? -0.982 -11.727 7.047 1 96.62 88 VAL A N 1
ATOM 671 C CA . VAL A 1 88 ? -0.666 -13.117 6.734 1 96.62 88 VAL A CA 1
ATOM 672 C C . VAL A 1 88 ? 0.459 -13.18 5.703 1 96.62 88 VAL A C 1
ATOM 674 O O . VAL A 1 88 ? 1.348 -14.031 5.793 1 96.62 88 VAL A O 1
ATOM 677 N N . ILE A 1 89 ? 0.394 -12.305 4.73 1 95.12 89 ILE A N 1
ATOM 678 C CA . ILE A 1 89 ? 1.326 -12.312 3.607 1 95.12 89 ILE A CA 1
ATOM 679 C C . ILE A 1 89 ? 2.637 -11.648 4.02 1 95.12 89 ILE A C 1
ATOM 681 O O . ILE A 1 89 ? 3.715 -12.219 3.84 1 95.12 89 ILE A O 1
ATOM 685 N N . ALA A 1 90 ? 2.547 -10.43 4.523 1 89.62 90 ALA A N 1
ATOM 686 C CA . ALA A 1 90 ? 3.721 -9.633 4.863 1 89.62 90 ALA A CA 1
ATOM 687 C C . ALA A 1 90 ? 4.344 -10.102 6.176 1 89.62 90 ALA A C 1
ATOM 689 O O . ALA A 1 90 ? 5.512 -9.828 6.449 1 89.62 90 ALA A O 1
ATOM 690 N N . GLY A 1 91 ? 3.588 -10.766 6.926 1 88.31 91 GLY A N 1
ATOM 691 C CA . GLY A 1 91 ? 4.02 -11.078 8.281 1 88.31 91 GLY A CA 1
ATOM 692 C C . GLY A 1 91 ? 3.83 -9.93 9.25 1 88.31 91 GLY A C 1
ATOM 693 O O . GLY A 1 91 ? 3.551 -8.797 8.836 1 88.31 91 GLY A O 1
ATOM 694 N N . GLY A 1 92 ? 3.832 -10.258 10.539 1 86.5 92 GLY A N 1
ATOM 695 C CA . GLY A 1 92 ? 3.719 -9.227 11.555 1 86.5 92 GLY A CA 1
ATOM 696 C C . GLY A 1 92 ? 2.338 -9.148 12.18 1 86.5 92 GLY A C 1
ATOM 697 O O . GLY A 1 92 ? 1.621 -10.148 12.234 1 86.5 92 GLY A O 1
ATOM 698 N N . ILE A 1 93 ? 2.062 -7.922 12.633 1 90.88 93 ILE A N 1
ATOM 699 C CA . ILE A 1 93 ? 0.825 -7.758 13.383 1 90.88 93 ILE A CA 1
ATOM 700 C C . ILE A 1 93 ? -0.219 -7.059 12.516 1 90.88 93 ILE A C 1
ATOM 702 O O . ILE A 1 93 ? 0.126 -6.355 11.57 1 90.88 93 ILE A O 1
ATOM 706 N N . ARG A 1 94 ? -1.465 -7.238 12.883 1 93.44 94 ARG A N 1
ATOM 707 C CA . ARG A 1 94 ? -2.57 -6.574 12.195 1 93.44 94 ARG A CA 1
ATOM 708 C C . ARG A 1 94 ? -2.541 -5.07 12.445 1 93.44 94 ARG A C 1
ATOM 710 O O . ARG A 1 94 ? -2.279 -4.625 13.57 1 93.44 94 ARG A O 1
ATOM 717 N N . MET A 1 95 ? -2.838 -4.316 11.406 1 86.69 95 MET A N 1
ATOM 718 C CA . MET A 1 95 ? -2.691 -2.863 11.484 1 86.69 95 MET A CA 1
ATOM 719 C C . MET A 1 95 ? -4.023 -2.201 11.828 1 86.69 95 MET A C 1
ATOM 721 O O . MET A 1 95 ? -4.055 -1.031 12.211 1 86.69 95 MET A O 1
ATOM 725 N N . ALA A 1 96 ? -5.094 -2.926 11.602 1 88.5 96 ALA A N 1
ATOM 726 C CA . ALA A 1 96 ? -6.426 -2.338 11.75 1 88.5 96 ALA A CA 1
ATOM 727 C C . ALA A 1 96 ? -7.406 -3.344 12.344 1 88.5 96 ALA A C 1
ATOM 729 O O . ALA A 1 96 ? -7.18 -4.555 12.273 1 88.5 96 ALA A O 1
ATOM 730 N N . ASP A 1 97 ? -8.406 -2.75 12.906 1 92.56 97 ASP A N 1
ATOM 731 C CA . ASP A 1 97 ? -9.523 -3.578 13.336 1 92.56 97 ASP A CA 1
ATOM 732 C C . ASP A 1 97 ? -10.492 -3.838 12.18 1 92.56 97 ASP A C 1
ATOM 734 O O . ASP A 1 97 ? -10.664 -2.986 11.305 1 92.56 97 ASP A O 1
ATOM 738 N N . VAL A 1 98 ? -11.07 -5.02 12.195 1 95.06 98 VAL A N 1
ATOM 739 C CA . VAL A 1 98 ? -12.227 -5.32 11.367 1 95.06 98 VAL A CA 1
ATOM 740 C C . VAL A 1 98 ? -13.438 -5.617 12.25 1 95.06 98 VAL A C 1
ATOM 742 O O . VAL A 1 98 ? -13.398 -6.531 13.078 1 95.06 98 VAL A O 1
ATOM 745 N N . VAL A 1 99 ? -14.469 -4.773 12.086 1 91.75 99 VAL A N 1
ATOM 746 C CA . VAL A 1 99 ? -15.594 -4.836 13.016 1 91.75 99 VAL A CA 1
ATOM 747 C C . VAL A 1 99 ? -16.891 -5.043 12.234 1 91.75 99 VAL A C 1
ATOM 749 O O . VAL A 1 99 ? -17.109 -4.41 11.203 1 91.75 99 VAL A O 1
ATOM 752 N N . ALA A 1 100 ? -17.734 -5.934 12.766 1 92.88 100 ALA A N 1
ATOM 753 C CA . ALA A 1 100 ? -19.016 -6.195 12.141 1 92.88 100 ALA A CA 1
ATOM 754 C C . ALA A 1 100 ? -19.953 -4.992 12.273 1 92.88 100 ALA A C 1
ATOM 756 O O . ALA A 1 100 ? -20.141 -4.465 13.375 1 92.88 100 ALA A O 1
ATOM 757 N N . ILE A 1 101 ? -20.422 -4.562 11.125 1 81.19 101 ILE A N 1
ATOM 758 C CA . ILE A 1 101 ? -21.422 -3.496 11.133 1 81.19 101 ILE A CA 1
ATOM 759 C C . ILE A 1 101 ? -22.797 -4.078 11.438 1 81.19 101 ILE A C 1
ATOM 761 O O . ILE A 1 101 ? -23.625 -3.432 12.086 1 81.19 101 ILE A O 1
ATOM 765 N N . GLU A 1 102 ? -23.109 -5.203 10.977 1 84.88 102 GLU A N 1
ATOM 766 C CA . GLU A 1 102 ? -24.281 -6.043 11.18 1 84.88 102 GLU A CA 1
ATOM 767 C C . GLU A 1 102 ? -23.891 -7.504 11.383 1 84.88 102 GLU A C 1
ATOM 769 O O . GLU A 1 102 ? -22.734 -7.812 11.617 1 84.88 102 GLU A O 1
ATOM 774 N N . GLU A 1 103 ? -25 -8.305 11.359 1 92.44 103 GLU A N 1
ATOM 775 C CA . GLU A 1 103 ? -24.672 -9.727 11.391 1 92.44 103 GLU A CA 1
ATOM 776 C C . GLU A 1 103 ? -23.812 -10.125 10.188 1 92.44 103 GLU A C 1
ATOM 778 O O . GLU A 1 103 ? -24.141 -9.789 9.047 1 92.44 103 GLU A O 1
ATOM 783 N N . VAL A 1 104 ? -22.688 -10.75 10.531 1 95.44 104 VAL A N 1
ATOM 784 C CA . VAL A 1 104 ? -21.703 -11.055 9.5 1 95.44 104 VAL A CA 1
ATOM 785 C C . VAL A 1 104 ? -21.391 -12.547 9.5 1 95.44 104 VAL A C 1
ATOM 787 O O . VAL A 1 104 ? -21.281 -13.164 10.562 1 95.44 104 VAL A O 1
ATOM 790 N N . HIS A 1 105 ? -21.422 -13.094 8.297 1 98.06 105 HIS A N 1
ATOM 791 C CA . HIS A 1 105 ? -20.969 -14.461 8.094 1 98.06 105 HIS A CA 1
ATOM 792 C C . HIS A 1 105 ? -19.641 -14.484 7.344 1 98.06 105 HIS A C 1
ATOM 794 O O . HIS A 1 105 ? -19.484 -13.805 6.32 1 98.06 105 HIS A O 1
ATOM 800 N N . VAL A 1 106 ? -18.656 -15.273 7.891 1 98.44 106 VAL A N 1
ATOM 801 C CA . VAL A 1 106 ? -17.344 -15.344 7.25 1 98.44 106 VAL A CA 1
ATOM 802 C C . VAL A 1 106 ? -16.875 -16.797 7.172 1 98.44 106 VAL A C 1
ATOM 804 O O . VAL A 1 106 ? -17.453 -17.672 7.82 1 98.44 106 VAL A O 1
ATOM 807 N N . ARG A 1 107 ? -15.953 -17.062 6.324 1 98.56 107 ARG A N 1
ATOM 808 C CA . ARG A 1 107 ? -15.094 -18.234 6.402 1 98.56 107 ARG A CA 1
ATOM 809 C C . ARG A 1 107 ? -13.727 -17.891 6.977 1 98.56 107 ARG A C 1
ATOM 811 O O . ARG A 1 107 ? -13.016 -17.047 6.418 1 98.56 107 ARG A O 1
ATOM 818 N N . ARG A 1 108 ? -13.414 -18.438 8.078 1 98.62 108 ARG A N 1
ATOM 819 C CA . ARG A 1 108 ? -12.109 -18.25 8.703 1 98.62 108 ARG A CA 1
ATOM 820 C C . ARG A 1 108 ? -11.109 -19.281 8.195 1 98.62 108 ARG A C 1
ATOM 822 O O . ARG A 1 108 ? -11.32 -20.484 8.344 1 98.62 108 ARG A O 1
ATOM 829 N N . ILE A 1 109 ? -10 -18.859 7.613 1 98.62 109 ILE A N 1
ATOM 830 C CA . ILE A 1 109 ? -9.023 -19.734 6.988 1 98.62 109 ILE A CA 1
ATOM 831 C C . ILE A 1 109 ? -7.656 -19.531 7.629 1 98.62 109 ILE A C 1
ATOM 833 O O . ILE A 1 109 ? -7.148 -18.406 7.672 1 98.62 109 ILE A O 1
ATOM 837 N N . ALA A 1 110 ? -7.027 -20.562 8.102 1 98.5 110 ALA A N 1
ATOM 838 C CA . ALA A 1 110 ? -5.715 -20.484 8.742 1 98.5 110 ALA A CA 1
ATOM 839 C C . ALA A 1 110 ? -4.668 -19.953 7.766 1 98.5 110 ALA A C 1
ATOM 841 O O . ALA A 1 110 ? -4.695 -20.281 6.578 1 98.5 110 ALA A O 1
ATOM 842 N N . ALA A 1 111 ? -3.691 -19.203 8.32 1 98.12 111 ALA A N 1
ATOM 843 C CA . ALA A 1 111 ? -2.641 -18.609 7.496 1 98.12 111 ALA A CA 1
ATOM 844 C C . ALA A 1 111 ? -1.915 -19.672 6.676 1 98.12 111 ALA A C 1
ATOM 846 O O . ALA A 1 111 ? -1.672 -19.484 5.48 1 98.12 111 ALA A O 1
ATOM 847 N N . SER A 1 112 ? -1.586 -20.781 7.258 1 97.62 112 SER A N 1
ATOM 848 C CA . SER A 1 112 ? -0.85 -21.844 6.57 1 97.62 112 SER A CA 1
ATOM 849 C C . SER A 1 112 ? -1.662 -22.422 5.418 1 97.62 112 SER A C 1
ATOM 851 O O . SER A 1 112 ? -1.127 -22.656 4.336 1 97.62 112 SER A O 1
ATOM 853 N N . GLU A 1 113 ? -2.936 -22.625 5.629 1 98.12 113 GLU A N 1
ATOM 854 C CA . GLU A 1 113 ? -3.83 -23.141 4.598 1 98.12 113 GLU A CA 1
ATOM 855 C C . GLU A 1 113 ? -3.982 -22.141 3.449 1 98.12 113 GLU A C 1
ATOM 857 O O . GLU A 1 113 ? -3.959 -22.531 2.279 1 98.12 113 GLU A O 1
ATOM 862 N N . PHE A 1 114 ? -4.125 -20.922 3.762 1 98.31 114 PHE A N 1
ATOM 863 C CA . PHE A 1 114 ? -4.309 -19.875 2.758 1 98.31 114 PHE A CA 1
ATOM 864 C C . PHE A 1 114 ? -3.055 -19.719 1.904 1 98.31 114 PHE A C 1
ATOM 866 O O . PHE A 1 114 ? -3.141 -19.625 0.679 1 98.31 114 PHE A O 1
ATOM 873 N N . ASN A 1 115 ? -1.885 -19.719 2.559 1 97.38 115 ASN A N 1
ATOM 874 C CA . ASN A 1 115 ? -0.625 -19.609 1.829 1 97.38 115 ASN A CA 1
ATOM 875 C C . ASN A 1 115 ? -0.438 -20.781 0.864 1 97.38 115 ASN A C 1
ATOM 877 O O . ASN A 1 115 ? 0.008 -20.594 -0.268 1 97.38 115 ASN A O 1
ATOM 881 N N . ARG A 1 116 ? -0.771 -21.984 1.279 1 97.56 116 ARG A N 1
ATOM 882 C CA . ARG A 1 116 ? -0.694 -23.156 0.41 1 97.56 116 ARG A CA 1
ATOM 883 C C . ARG A 1 116 ? -1.658 -23.031 -0.765 1 97.56 116 ARG A C 1
ATOM 885 O O . ARG A 1 116 ? -1.308 -23.344 -1.901 1 97.56 116 ARG A O 1
ATOM 892 N N . PHE A 1 117 ? -2.842 -22.547 -0.45 1 98.12 117 PHE A N 1
ATOM 893 C CA . PHE A 1 117 ? -3.848 -22.344 -1.482 1 98.12 117 PHE A CA 1
ATOM 894 C C . PHE A 1 117 ? -3.328 -21.391 -2.557 1 98.12 117 PHE A C 1
ATOM 896 O O . PHE A 1 117 ? -3.484 -21.656 -3.752 1 98.12 117 PHE A O 1
ATOM 903 N N . LEU A 1 118 ? -2.672 -20.281 -2.156 1 97.69 118 LEU A N 1
ATOM 904 C CA . LEU A 1 118 ? -2.156 -19.297 -3.1 1 97.69 118 LEU A CA 1
ATOM 905 C C . LEU A 1 118 ? -1.048 -19.891 -3.961 1 97.69 118 LEU A C 1
ATOM 907 O O . LEU A 1 118 ? -0.979 -19.625 -5.164 1 97.69 118 LEU A O 1
ATOM 911 N N . LEU A 1 119 ? -0.183 -20.688 -3.326 1 96.69 119 LEU A N 1
ATOM 912 C CA . LEU A 1 119 ? 0.901 -21.312 -4.074 1 96.69 119 LEU A CA 1
ATOM 913 C C . LEU A 1 119 ? 0.357 -22.328 -5.082 1 96.69 119 LEU A C 1
ATOM 915 O O . LEU A 1 119 ? 0.908 -22.484 -6.176 1 96.69 119 LEU A O 1
ATOM 919 N N . ASP A 1 120 ? -0.772 -22.969 -4.723 1 96.75 120 ASP A N 1
ATOM 920 C CA . ASP A 1 120 ? -1.379 -23.984 -5.574 1 96.75 120 ASP A CA 1
ATOM 921 C C . ASP A 1 120 ? -2.238 -23.359 -6.664 1 96.75 120 ASP A C 1
ATOM 923 O O . ASP A 1 120 ? -2.57 -24 -7.656 1 96.75 120 ASP A O 1
ATOM 927 N N . HIS A 1 121 ? -2.641 -22.141 -6.488 1 97.6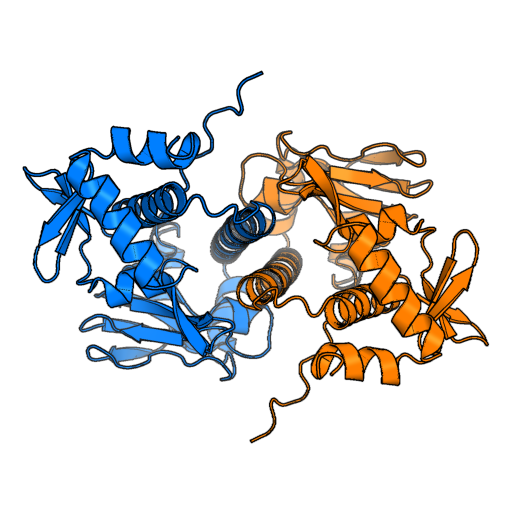2 121 HIS A N 1
ATOM 928 C CA . HIS A 1 121 ? -3.516 -21.469 -7.438 1 97.62 121 HIS A CA 1
ATOM 929 C C . HIS A 1 121 ? -2.98 -20.078 -7.781 1 97.62 121 HIS A C 1
ATOM 931 O O . HIS A 1 121 ? -3.506 -19.062 -7.309 1 97.62 121 HIS A O 1
ATOM 937 N N . PRO A 1 122 ? -2.021 -20.016 -8.734 1 96.75 122 PRO A N 1
ATOM 938 C CA . PRO A 1 122 ? -1.354 -18.75 -9.062 1 96.75 122 PRO A CA 1
ATOM 939 C C . PRO A 1 122 ? -2.328 -17.672 -9.531 1 96.75 122 PRO A C 1
ATOM 941 O O . PRO A 1 122 ? -2.096 -16.484 -9.297 1 96.75 122 PRO A O 1
ATOM 944 N N . SER A 1 123 ? -3.408 -18.094 -10.125 1 96.38 123 SER A N 1
ATOM 945 C CA . SER A 1 123 ? -4.398 -17.109 -10.555 1 96.38 123 SER A CA 1
ATOM 946 C C . SER A 1 123 ? -5.039 -16.406 -9.359 1 96.38 123 SER A C 1
ATOM 948 O O . SER A 1 123 ? -5.344 -15.219 -9.422 1 96.38 123 SER A O 1
ATOM 950 N N . ALA A 1 124 ? -5.25 -17.125 -8.328 1 97.69 124 ALA A N 1
ATOM 951 C CA . ALA A 1 124 ? -5.777 -16.531 -7.102 1 97.69 124 ALA A CA 1
ATOM 952 C C . ALA A 1 124 ? -4.754 -15.594 -6.457 1 97.69 124 ALA A C 1
ATOM 954 O O . ALA A 1 124 ? -5.105 -14.508 -5.988 1 97.69 124 ALA A O 1
ATOM 955 N N . MET A 1 125 ? -3.492 -16.047 -6.473 1 97.88 125 MET A N 1
ATOM 956 C CA . MET A 1 125 ? -2.432 -15.211 -5.918 1 97.88 125 MET A CA 1
ATOM 957 C C . MET A 1 125 ? -2.32 -13.891 -6.672 1 97.88 125 MET A C 1
ATOM 959 O O . MET A 1 125 ? -2.125 -12.836 -6.066 1 97.88 125 MET A O 1
ATOM 963 N N . ARG A 1 126 ? -2.475 -14 -7.934 1 97.06 126 ARG A N 1
ATOM 964 C CA . ARG A 1 126 ? -2.441 -12.805 -8.766 1 97.06 126 ARG A CA 1
ATOM 965 C C . ARG A 1 126 ? -3.545 -11.828 -8.359 1 97.06 126 ARG A C 1
ATOM 967 O O . ARG A 1 126 ? -3.318 -10.617 -8.297 1 97.06 126 ARG A O 1
ATOM 974 N N . GLU A 1 127 ? -4.703 -12.312 -8.094 1 96.62 127 GLU A N 1
ATOM 975 C CA . GLU A 1 127 ? -5.812 -11.445 -7.719 1 96.62 127 GLU A CA 1
ATOM 976 C C . GLU A 1 127 ? -5.57 -10.789 -6.363 1 96.62 127 GLU A C 1
ATOM 978 O O . GLU A 1 127 ? -5.961 -9.641 -6.145 1 96.62 127 GLU A O 1
ATOM 983 N N . VAL A 1 128 ? -4.953 -11.531 -5.461 1 97.62 128 VAL A N 1
ATOM 984 C CA . VAL A 1 128 ? -4.566 -10.93 -4.191 1 97.62 128 VAL A CA 1
ATOM 985 C C . VAL A 1 128 ? -3.535 -9.828 -4.434 1 97.62 128 VAL A C 1
ATOM 987 O O . VAL A 1 128 ? -3.648 -8.734 -3.879 1 97.62 128 VAL A O 1
ATOM 990 N N . LEU A 1 129 ? -2.547 -10.156 -5.238 1 97.25 129 LEU A N 1
ATOM 991 C CA . LEU A 1 129 ? -1.491 -9.211 -5.578 1 97.25 129 LEU A CA 1
ATOM 992 C C . LEU A 1 129 ? -2.078 -7.941 -6.188 1 97.25 129 LEU A C 1
ATOM 994 O O . LEU A 1 129 ? -1.708 -6.832 -5.793 1 97.25 129 LEU A O 1
ATOM 998 N N . VAL A 1 130 ? -3.031 -8.094 -7.047 1 94.62 130 VAL A N 1
ATOM 999 C CA . VAL A 1 130 ? -3.695 -6.961 -7.688 1 94.62 130 VAL A CA 1
ATOM 1000 C C . VAL A 1 130 ? -4.422 -6.129 -6.633 1 94.62 130 VAL A C 1
ATOM 1002 O O . VAL A 1 130 ? -4.309 -4.902 -6.617 1 94.62 130 VAL A O 1
ATOM 1005 N N . SER A 1 131 ? -5.102 -6.742 -5.773 1 93.06 131 SER A N 1
ATOM 1006 C CA . SER A 1 131 ? -5.844 -6.051 -4.727 1 93.06 131 SER A CA 1
ATOM 1007 C C . SER A 1 131 ? -4.91 -5.25 -3.824 1 93.06 131 SER A C 1
ATOM 1009 O O . SER A 1 131 ? -5.184 -4.086 -3.52 1 93.06 131 SER A O 1
ATOM 1011 N N . VAL A 1 132 ? -3.834 -5.875 -3.414 1 93.94 132 VAL A N 1
ATOM 1012 C CA . VAL A 1 132 ? -2.885 -5.223 -2.518 1 93.94 132 VAL A CA 1
ATOM 1013 C C . VAL A 1 132 ? -2.217 -4.055 -3.234 1 93.94 132 VAL A C 1
ATOM 1015 O O . VAL A 1 132 ? -2.035 -2.982 -2.65 1 93.94 132 VAL A O 1
ATOM 1018 N N . ALA A 1 133 ? -1.828 -4.277 -4.445 1 93.56 133 ALA A N 1
ATOM 1019 C CA . ALA A 1 133 ? -1.208 -3.221 -5.242 1 93.56 133 ALA A CA 1
ATOM 1020 C C . ALA A 1 133 ? -2.139 -2.018 -5.379 1 93.56 133 ALA A C 1
ATOM 1022 O O . ALA A 1 133 ? -1.707 -0.872 -5.234 1 93.56 133 ALA A O 1
ATOM 1023 N N . ARG A 1 134 ? -3.369 -2.256 -5.625 1 87.69 134 ARG A N 1
ATOM 1024 C CA . ARG A 1 134 ? -4.344 -1.18 -5.781 1 87.69 134 ARG A CA 1
ATOM 1025 C C . ARG A 1 134 ? -4.555 -0.437 -4.465 1 87.69 134 ARG A C 1
ATOM 1027 O O . ARG A 1 134 ? -4.684 0.789 -4.453 1 87.69 134 ARG A O 1
ATOM 1034 N N . ARG A 1 135 ? -4.621 -1.152 -3.412 1 84.69 135 ARG A N 1
ATOM 1035 C CA . ARG A 1 135 ? -4.723 -0.517 -2.102 1 84.69 135 ARG A CA 1
ATOM 1036 C C . ARG A 1 135 ? -3.5 0.346 -1.814 1 84.69 135 ARG A C 1
ATOM 1038 O O . ARG A 1 135 ? -3.617 1.422 -1.224 1 84.69 135 ARG A O 1
ATOM 1045 N N . PHE A 1 136 ? -2.354 -0.101 -2.172 1 87.62 136 PHE A N 1
ATOM 1046 C CA . PHE A 1 136 ? -1.13 0.675 -2.014 1 87.62 136 PHE A CA 1
ATOM 1047 C C . PHE A 1 136 ? -1.204 1.973 -2.809 1 87.62 136 PHE A C 1
ATOM 1049 O O . PHE A 1 136 ? -0.826 3.035 -2.311 1 87.62 136 PHE A O 1
ATOM 1056 N N . VAL A 1 137 ? -1.661 1.841 -4.055 1 83 137 VAL A N 1
ATOM 1057 C CA . VAL A 1 137 ? -1.795 3.018 -4.91 1 83 137 VAL A CA 1
ATOM 1058 C C . VAL A 1 137 ? -2.697 4.047 -4.23 1 83 137 VAL A C 1
ATOM 1060 O O . VAL A 1 137 ? -2.359 5.23 -4.168 1 83 137 VAL A O 1
ATOM 1063 N N . LEU A 1 138 ? -3.76 3.607 -3.701 1 75.06 138 LEU A N 1
ATOM 1064 C CA . LEU A 1 138 ? -4.711 4.496 -3.043 1 75.06 138 LEU A CA 1
ATOM 1065 C C . LEU A 1 138 ? -4.094 5.129 -1.799 1 75.06 138 LEU A C 1
ATOM 1067 O O . LEU A 1 138 ? -4.234 6.332 -1.573 1 75.06 138 LEU A O 1
ATOM 1071 N N . ALA A 1 139 ? -3.383 4.316 -1.036 1 75.38 139 ALA A N 1
ATOM 1072 C CA . ALA A 1 139 ? -2.738 4.809 0.179 1 75.38 139 ALA A CA 1
ATOM 1073 C C . ALA A 1 139 ? -1.66 5.836 -0.151 1 75.38 139 ALA A C 1
ATOM 1075 O O . ALA A 1 139 ? -1.503 6.832 0.562 1 75.38 139 ALA A O 1
ATOM 1076 N N . GLN A 1 140 ? -0.907 5.559 -1.124 1 75.38 140 GLN A N 1
ATOM 1077 C CA . GLN A 1 140 ? 0.175 6.449 -1.533 1 75.38 140 GLN A CA 1
ATOM 1078 C C . GLN A 1 140 ? -0.368 7.789 -2.021 1 75.38 140 GLN A C 1
ATOM 1080 O O . GLN A 1 140 ? 0.206 8.836 -1.731 1 75.38 140 GLN A O 1
ATOM 1085 N N . ARG A 1 141 ? -1.444 7.734 -2.764 1 68.12 141 ARG A N 1
ATOM 1086 C CA . ARG A 1 141 ? -2.074 8.961 -3.25 1 68.12 141 ARG A CA 1
ATOM 1087 C C . ARG A 1 141 ? -2.533 9.836 -2.092 1 68.12 141 ARG A C 1
ATOM 1089 O O . ARG A 1 141 ? -2.43 11.062 -2.156 1 68.12 141 ARG A O 1
ATOM 1096 N N . GLN A 1 142 ? -3.027 9.266 -1.131 1 60.69 142 GLN A N 1
ATOM 1097 C CA . GLN A 1 142 ? -3.52 10 0.031 1 60.69 142 GLN A CA 1
ATOM 1098 C C . GLN A 1 142 ? -2.371 10.633 0.811 1 60.69 142 GLN A C 1
ATOM 1100 O O . GLN A 1 142 ? -2.555 11.648 1.479 1 60.69 142 GLN A O 1
ATOM 1105 N N . ARG A 1 143 ? -1.208 10 0.765 1 57.75 143 ARG A N 1
ATOM 1106 C CA . ARG A 1 143 ? -0.031 10.523 1.447 1 57.75 143 ARG A CA 1
ATOM 1107 C C . ARG A 1 143 ? 0.504 11.766 0.739 1 57.75 143 ARG A C 1
ATOM 1109 O O . ARG A 1 143 ? 1.021 12.68 1.384 1 57.75 143 ARG A O 1
ATOM 1116 N N . THR A 1 144 ? 0.517 11.742 -0.522 1 52.09 144 THR A N 1
ATOM 1117 C CA . THR A 1 144 ? 1.102 12.828 -1.305 1 52.09 144 THR A CA 1
ATOM 1118 C C . THR A 1 144 ? 0.109 13.977 -1.464 1 52.09 144 THR A C 1
ATOM 1120 O O . THR A 1 144 ? 0.504 15.117 -1.728 1 52.09 144 THR A O 1
ATOM 1123 N N . GLN A 1 145 ? -1.095 13.664 -1.451 1 45.59 145 GLN A N 1
ATOM 1124 C CA . GLN A 1 145 ? -2.082 14.734 -1.571 1 45.59 145 GLN A CA 1
ATOM 1125 C C . GLN A 1 145 ? -2.209 15.516 -0.268 1 45.59 145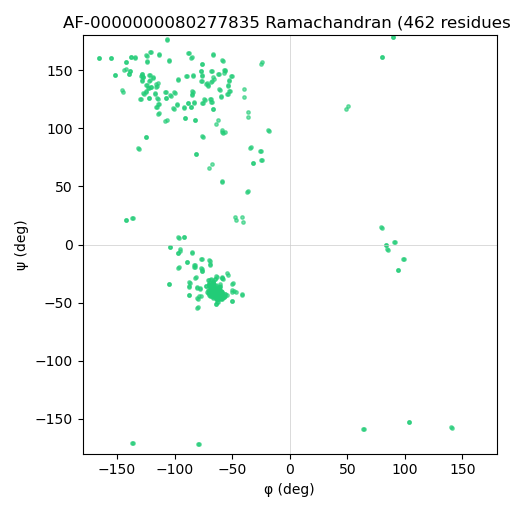 GLN A C 1
ATOM 1127 O O . GLN A 1 145 ? -2.309 14.922 0.81 1 45.59 145 GLN A O 1
ATOM 1132 N N . SER A 1 146 ? -1.392 16.609 -0.222 1 41.38 146 SER A N 1
ATOM 1133 C CA . SER A 1 146 ? -1.487 17.562 0.882 1 41.38 146 SER A CA 1
ATOM 1134 C C . SER A 1 146 ? -2.934 17.75 1.331 1 41.38 146 SER A C 1
ATOM 1136 O O . SER A 1 146 ? -3.846 17.781 0.503 1 41.38 146 SER A O 1
ATOM 1138 N N . TRP A 1 147 ? -3.139 17.203 2.523 1 39.5 147 TRP A N 1
ATOM 1139 C CA . TRP A 1 147 ? -4.395 17.5 3.205 1 39.5 147 TRP A CA 1
ATOM 1140 C C . TRP A 1 147 ? -4.688 19 3.174 1 39.5 147 TRP A C 1
ATOM 1142 O O . TRP A 1 147 ? -4.23 19.75 4.043 1 39.5 147 TRP A O 1
ATOM 1152 N N . LYS A 1 148 ? -4.141 19.75 2.205 1 41.53 148 LYS A N 1
ATOM 1153 C CA . LYS A 1 148 ? -4.809 21.031 2.369 1 41.53 148 LYS A CA 1
ATOM 1154 C C . LYS A 1 148 ? -6.285 20.859 2.699 1 41.53 148 LYS A C 1
ATOM 1156 O O . LYS A 1 148 ? -6.91 19.891 2.252 1 41.53 148 LYS A O 1
ATOM 1161 N N . PRO A 1 149 ? -6.672 21.5 3.756 1 46.34 149 PRO A N 1
ATOM 1162 C CA . PRO A 1 149 ? -7.957 21.438 4.453 1 46.34 149 PRO A CA 1
ATOM 1163 C C . PRO A 1 149 ? -9.148 21.391 3.494 1 46.34 149 PRO A C 1
ATOM 1165 O O . PRO A 1 149 ? -10.219 21.922 3.803 1 46.34 149 PRO A O 1
ATOM 1168 N N . GLN A 1 150 ? -9.008 20.953 2.264 1 59.59 150 GLN A N 1
ATOM 1169 C CA . GLN A 1 150 ? -10.273 21.016 1.535 1 59.59 150 GLN A CA 1
ATOM 1170 C C . GLN A 1 150 ? -11.281 20.031 2.102 1 59.59 150 GLN A C 1
ATOM 1172 O O . GLN A 1 150 ? -11.516 18.969 1.516 1 59.59 150 GLN A O 1
ATOM 1177 N N . ALA A 1 151 ? -11.688 20.391 3.283 1 63.62 151 ALA A N 1
ATOM 1178 C CA . ALA A 1 151 ? -12.562 19.562 4.105 1 63.62 151 ALA A CA 1
ATOM 1179 C C . ALA A 1 151 ? -13.734 19.031 3.293 1 63.62 151 ALA A C 1
ATOM 1181 O O . ALA A 1 151 ? -14.039 17.844 3.334 1 63.62 151 ALA A O 1
ATOM 1182 N N . VAL A 1 152 ? -14.227 20.016 2.451 1 73.56 152 VAL A N 1
ATOM 1183 C CA . VAL A 1 152 ? -15.414 19.625 1.694 1 73.56 152 VAL A CA 1
ATOM 1184 C C . VAL A 1 152 ? -15.039 18.594 0.631 1 73.56 152 VAL A C 1
ATOM 1186 O O . VAL A 1 152 ? -15.742 17.609 0.443 1 73.56 152 VAL A O 1
ATOM 1189 N N . ALA A 1 153 ? -13.938 18.844 0.026 1 71.88 153 ALA A N 1
ATOM 1190 C CA . ALA A 1 153 ? -13.492 17.922 -1.018 1 71.88 153 ALA A CA 1
ATOM 1191 C C . ALA A 1 153 ? -13.156 16.562 -0.434 1 71.88 153 ALA A C 1
ATOM 1193 O O . ALA A 1 153 ? -13.445 15.523 -1.042 1 71.88 153 ALA A O 1
ATOM 1194 N N . ARG A 1 154 ? -12.664 16.562 0.701 1 68.69 154 ARG A N 1
ATOM 1195 C CA . ARG A 1 154 ? -12.312 15.305 1.354 1 68.69 154 ARG A CA 1
ATOM 1196 C C . ARG A 1 154 ? -13.555 14.516 1.734 1 68.69 154 ARG A C 1
ATOM 1198 O O . ARG A 1 154 ? -13.617 13.297 1.538 1 68.69 154 ARG A O 1
ATOM 1205 N N . VAL A 1 155 ? -14.516 15.25 2.291 1 73.62 155 VAL A N 1
ATOM 1206 C CA . VAL A 1 155 ? -15.781 14.617 2.65 1 73.62 155 VAL A CA 1
ATOM 1207 C C . VAL A 1 155 ? -16.469 14.094 1.392 1 73.62 155 VAL A C 1
ATOM 1209 O O . VAL A 1 155 ? -16.969 12.969 1.371 1 73.62 155 VAL A O 1
ATOM 1212 N N . ALA A 1 156 ? -16.359 14.852 0.355 1 77.5 156 ALA A N 1
ATOM 1213 C CA . ALA A 1 156 ? -17 14.469 -0.905 1 77.5 156 ALA A CA 1
ATOM 1214 C C . ALA A 1 156 ? -16.344 13.219 -1.484 1 77.5 156 ALA A C 1
ATOM 1216 O O . ALA A 1 156 ? -17.031 12.312 -1.958 1 77.5 156 ALA A O 1
ATOM 1217 N N . THR A 1 157 ? -15.062 13.211 -1.423 1 70.19 157 THR A N 1
ATOM 1218 C CA . THR A 1 157 ? -14.32 12.062 -1.935 1 70.19 157 THR A CA 1
ATOM 1219 C C . THR A 1 157 ? -14.68 10.797 -1.173 1 70.19 157 THR A C 1
ATOM 1221 O O . THR A 1 157 ? -14.875 9.734 -1.776 1 70.19 157 THR A O 1
ATOM 1224 N N . ARG A 1 158 ? -14.742 10.844 0.094 1 69.56 158 ARG A N 1
ATOM 1225 C CA . ARG A 1 158 ? -15.07 9.688 0.918 1 69.56 158 ARG A CA 1
ATOM 1226 C C . ARG A 1 158 ? -16.516 9.242 0.694 1 69.56 158 ARG A C 1
ATOM 1228 O O . ARG A 1 158 ? -16.797 8.039 0.646 1 69.56 158 ARG A O 1
ATOM 1235 N N . LEU A 1 159 ? -17.422 10.18 0.556 1 75.94 159 LEU A N 1
ATOM 1236 C CA . LEU A 1 159 ? -18.812 9.844 0.279 1 75.94 159 LEU A CA 1
ATOM 1237 C C . LEU A 1 159 ? -18.938 9.148 -1.073 1 75.94 159 LEU A C 1
ATOM 1239 O O . LEU A 1 159 ? -19.703 8.188 -1.211 1 75.94 159 LEU A O 1
ATOM 1243 N N . ASP A 1 160 ? -18.203 9.641 -2.039 1 74.19 160 ASP A N 1
ATOM 1244 C CA . ASP A 1 160 ? -18.234 9.016 -3.361 1 74.19 160 ASP A CA 1
ATOM 1245 C C . ASP A 1 160 ? -17.75 7.574 -3.299 1 74.19 160 ASP A C 1
ATOM 1247 O O . ASP A 1 160 ? -18.328 6.688 -3.924 1 74.19 160 ASP A O 1
ATOM 1251 N N . TYR A 1 161 ? -16.75 7.371 -2.566 1 65.88 161 TYR A N 1
ATOM 1252 C CA . TYR A 1 161 ? -16.219 6.027 -2.338 1 65.88 161 TYR A CA 1
ATOM 1253 C C . TYR A 1 161 ? -17.281 5.129 -1.711 1 65.88 161 TYR A C 1
ATOM 1255 O O . TYR A 1 161 ? -17.469 3.986 -2.133 1 65.88 161 TYR A O 1
ATOM 1263 N N . LEU A 1 162 ? -17.984 5.594 -0.692 1 70.75 162 LEU A N 1
ATOM 1264 C CA . LEU A 1 162 ? -18.984 4.809 0.012 1 70.75 162 LEU A CA 1
ATOM 1265 C C . LEU A 1 162 ? -20.141 4.449 -0.915 1 70.75 162 LEU A C 1
ATOM 1267 O O . LEU A 1 162 ? -20.719 3.365 -0.805 1 70.75 162 LEU A O 1
ATOM 1271 N N . VAL A 1 163 ? -20.469 5.352 -1.794 1 74.12 163 VAL A N 1
ATOM 1272 C CA . VAL A 1 163 ? -21.5 5.07 -2.783 1 74.12 163 VAL A CA 1
ATOM 1273 C C . VAL A 1 163 ? -21.078 3.889 -3.652 1 74.12 163 VAL A C 1
ATOM 1275 O O . VAL A 1 163 ? -21.875 2.996 -3.932 1 74.12 163 VAL A O 1
ATOM 1278 N N . ASP A 1 164 ? -19.797 3.83 -4.02 1 66.5 164 ASP A N 1
ATOM 1279 C CA . ASP A 1 164 ? -19.281 2.752 -4.859 1 66.5 164 ASP A CA 1
ATOM 1280 C C . ASP A 1 164 ? -19.328 1.414 -4.125 1 66.5 164 ASP A C 1
ATOM 1282 O O . ASP A 1 164 ? -19.609 0.376 -4.727 1 66.5 164 ASP A O 1
ATOM 1286 N N . VAL A 1 165 ? -19.125 1.529 -2.838 1 59.84 165 VAL A N 1
ATOM 1287 C CA . VAL A 1 165 ? -18.938 0.305 -2.066 1 59.84 165 VAL A CA 1
ATOM 1288 C C . VAL A 1 165 ? -20.297 -0.24 -1.619 1 59.84 165 VAL A C 1
ATOM 1290 O O . VAL A 1 165 ? -20.531 -1.449 -1.675 1 59.84 165 VAL A O 1
ATOM 1293 N N . CYS A 1 166 ? -21.156 0.703 -1.15 1 64.06 166 CYS A N 1
ATOM 1294 C CA . CYS A 1 166 ? -22.375 0.228 -0.51 1 64.06 166 CYS A CA 1
ATOM 1295 C C . CYS A 1 166 ? -23.547 1.126 -0.855 1 64.06 166 CYS A C 1
ATOM 1297 O O . CYS A 1 166 ? -24.531 1.191 -0.104 1 64.06 166 CYS A O 1
ATOM 1299 N N . GLY A 1 167 ? -23.391 1.807 -1.9 1 66.62 167 GLY A N 1
ATOM 1300 C CA . GLY A 1 167 ? -24.5 2.682 -2.279 1 66.62 167 GLY A CA 1
ATOM 1301 C C . GLY A 1 167 ? -25.703 1.928 -2.783 1 66.62 167 GLY A C 1
ATOM 1302 O O . GLY A 1 167 ? -25.578 0.911 -3.467 1 66.62 167 GLY A O 1
ATOM 1303 N N . ILE A 1 168 ? -26.797 2.389 -2.32 1 69.12 168 ILE A N 1
ATOM 1304 C CA . ILE A 1 168 ? -28.062 1.86 -2.789 1 69.12 168 ILE A CA 1
ATOM 1305 C C . ILE A 1 168 ? -28.828 2.943 -3.557 1 69.12 168 ILE A C 1
ATOM 1307 O O . ILE A 1 168 ? -29.062 4.035 -3.033 1 69.12 168 ILE A O 1
ATOM 1311 N N . ARG A 1 169 ? -29.109 2.596 -4.824 1 78.62 169 ARG A N 1
ATOM 1312 C CA . ARG A 1 169 ? -29.844 3.564 -5.637 1 78.62 169 ARG A CA 1
ATOM 1313 C C . ARG A 1 169 ? -31.266 3.729 -5.133 1 78.62 169 ARG A C 1
ATOM 1315 O O . ARG A 1 169 ? -31.969 2.742 -4.91 1 78.62 169 ARG A O 1
ATOM 1322 N N . THR A 1 170 ? -31.672 4.941 -4.789 1 73.12 170 THR A N 1
ATOM 1323 C CA . THR A 1 170 ? -33.031 5.316 -4.395 1 73.12 170 THR A CA 1
ATOM 1324 C C . THR A 1 170 ? -33.562 6.445 -5.273 1 73.12 170 THR A C 1
ATOM 1326 O O . THR A 1 170 ? -32.781 7.059 -6.027 1 73.12 170 THR A O 1
ATOM 1329 N N . PRO A 1 171 ? -34.812 6.688 -5.324 1 80.69 171 PRO A N 1
ATOM 1330 C CA . PRO A 1 171 ? -35.375 7.809 -6.098 1 80.69 171 PRO A CA 1
ATOM 1331 C C . PRO A 1 171 ? -34.719 9.141 -5.723 1 80.69 171 PRO A C 1
ATOM 1333 O O . PRO A 1 171 ? -34.625 10.047 -6.562 1 80.69 171 PRO A O 1
ATOM 1336 N N . ALA A 1 172 ? -34.219 9.211 -4.523 1 80.44 172 ALA A N 1
ATOM 1337 C CA . ALA A 1 172 ? -33.656 10.469 -4.035 1 80.44 172 ALA A CA 1
ATOM 1338 C C . ALA A 1 172 ? -32.188 10.562 -4.375 1 80.44 172 ALA A C 1
ATOM 1340 O O . ALA A 1 172 ? -31.562 11.617 -4.219 1 80.44 172 ALA A O 1
ATOM 1341 N N . GLY A 1 173 ? -31.562 9.422 -4.762 1 81.94 173 GLY A N 1
ATOM 1342 C CA . GLY A 1 173 ? -30.141 9.367 -5.027 1 81.94 173 GLY A CA 1
ATOM 1343 C C . GLY A 1 173 ? -29.484 8.094 -4.527 1 81.94 173 GLY A C 1
ATOM 1344 O O . GLY A 1 173 ? -30.109 7.035 -4.492 1 81.94 173 GLY A O 1
ATOM 1345 N N . TRP A 1 174 ? -28.219 8.195 -4.332 1 76.94 174 TRP A N 1
ATOM 1346 C CA . TRP A 1 174 ? -27.484 7.055 -3.805 1 76.94 174 TRP A CA 1
ATOM 1347 C C . TRP A 1 174 ? -27.422 7.102 -2.281 1 76.94 174 TRP A C 1
ATOM 1349 O O . TRP A 1 174 ? -26.734 7.953 -1.706 1 76.94 174 TRP A O 1
ATOM 1359 N N . ARG A 1 175 ? -28.172 6.18 -1.626 1 77.81 175 ARG A N 1
ATOM 1360 C CA . ARG A 1 175 ? -28.109 6.07 -0.172 1 77.81 175 ARG A CA 1
ATOM 1361 C C . ARG A 1 175 ? -26.953 5.18 0.261 1 77.81 175 ARG A C 1
ATOM 1363 O O . ARG A 1 175 ? -26.75 4.09 -0.286 1 77.81 175 ARG A O 1
ATOM 1370 N N . ILE A 1 176 ? -26.125 5.691 1.2 1 71.06 176 ILE A N 1
ATOM 1371 C CA . ILE A 1 176 ? -25.078 4.859 1.762 1 71.06 176 ILE A CA 1
ATOM 1372 C C . ILE A 1 176 ? -25.688 3.727 2.582 1 71.06 176 ILE A C 1
ATOM 1374 O O . ILE A 1 176 ? -26.484 3.975 3.488 1 71.06 176 ILE A O 1
ATOM 1378 N N . GLY A 1 177 ? -25.484 2.559 2.189 1 63.28 177 GLY A N 1
ATOM 1379 C CA . GLY A 1 177 ? -26.156 1.368 2.684 1 63.28 177 GLY A CA 1
ATOM 1380 C C . GLY A 1 177 ? -25.766 1.007 4.102 1 63.28 177 GLY A C 1
ATOM 1381 O O . GLY A 1 177 ? -26.344 0.1 4.703 1 63.28 177 GLY A O 1
ATOM 1382 N N . ILE A 1 178 ? -24.766 1.488 4.609 1 60.53 178 ILE A N 1
ATOM 1383 C CA . ILE A 1 178 ? -24.375 1.189 5.984 1 60.53 178 ILE A CA 1
ATOM 1384 C C . ILE A 1 178 ? -24.781 2.342 6.898 1 60.53 178 ILE A C 1
ATOM 1386 O O . ILE A 1 178 ? -24.719 3.508 6.5 1 60.53 178 ILE A O 1
ATOM 1390 N N . PRO A 1 179 ? -25.438 1.993 8.008 1 58.22 179 PRO A N 1
ATOM 1391 C CA . PRO A 1 179 ? -25.766 3.059 8.961 1 58.22 179 PRO A CA 1
ATOM 1392 C C . PRO A 1 179 ? -24.531 3.799 9.469 1 58.22 179 PRO A C 1
ATOM 1394 O O . PRO A 1 179 ? -23.609 3.176 10.008 1 58.22 179 PRO A O 1
ATOM 1397 N N . LEU A 1 180 ? -24.234 4.902 8.93 1 57.91 180 LEU A N 1
ATOM 1398 C CA . LEU A 1 180 ? -23.125 5.715 9.414 1 57.91 180 LEU A CA 1
ATOM 1399 C C . LEU A 1 180 ? -23.625 6.957 10.133 1 57.91 180 LEU A C 1
ATOM 1401 O O . LEU A 1 180 ? -24.344 7.777 9.547 1 57.91 180 LEU A O 1
ATOM 1405 N N . SER A 1 181 ? -23.484 6.918 11.5 1 58.34 181 SER A N 1
ATOM 1406 C CA . SER A 1 181 ? -23.688 8.195 12.18 1 58.34 181 SER A CA 1
ATOM 1407 C C . SER A 1 181 ? -22.703 9.25 11.68 1 58.34 181 SER A C 1
ATOM 1409 O O . SER A 1 181 ? -21.734 8.93 10.977 1 58.34 181 SER A O 1
ATOM 1411 N N . GLN A 1 182 ? -23 10.531 11.852 1 55.03 182 GLN A N 1
ATOM 1412 C CA . GLN A 1 182 ? -22.047 11.602 11.555 1 55.03 182 GLN A CA 1
ATOM 1413 C C . GLN A 1 182 ? -20.703 11.328 12.203 1 55.03 182 GLN A C 1
ATOM 1415 O O . GLN A 1 182 ? -19.656 11.602 11.609 1 55.03 182 GLN A O 1
ATOM 1420 N N . ASP A 1 183 ? -20.859 10.719 13.328 1 56.28 183 ASP A N 1
ATOM 1421 C CA . ASP A 1 183 ? -19.656 10.375 14.062 1 56.28 183 ASP A CA 1
ATOM 1422 C C . ASP A 1 183 ? -18.859 9.289 13.328 1 56.28 183 ASP A C 1
ATOM 1424 O O . ASP A 1 183 ? -17.625 9.367 13.242 1 56.28 183 ASP A O 1
ATOM 1428 N N . GLU A 1 184 ? -19.531 8.414 12.789 1 57.75 184 GLU A N 1
ATOM 1429 C CA . GLU A 1 184 ? -18.859 7.332 12.078 1 57.75 184 GLU A CA 1
ATOM 1430 C C . GLU A 1 184 ? -18.266 7.832 10.766 1 57.75 184 GLU A C 1
ATOM 1432 O O . GLU A 1 184 ? -17.172 7.402 10.375 1 57.75 184 GLU A O 1
ATOM 1437 N N . LEU A 1 185 ? -18.984 8.734 10.18 1 60.31 185 LEU A N 1
ATOM 1438 C CA . LEU A 1 185 ? -18.453 9.336 8.961 1 60.31 185 LEU A CA 1
ATOM 1439 C C . LEU A 1 185 ? -17.172 10.109 9.266 1 60.31 185 LEU A C 1
ATOM 1441 O O . LEU A 1 185 ? -16.203 10.039 8.492 1 60.31 185 LEU A O 1
ATOM 1445 N N . ALA A 1 186 ? -17.203 10.836 10.414 1 57.12 186 ALA A N 1
ATOM 1446 C CA . ALA A 1 186 ? -16.031 11.578 10.844 1 57.12 186 ALA A CA 1
ATOM 1447 C C . ALA A 1 186 ? -14.836 10.648 11.047 1 57.12 186 ALA A C 1
ATOM 1449 O O . ALA A 1 186 ? -13.688 11.031 10.82 1 57.12 186 ALA A O 1
ATOM 1450 N N . GLN A 1 187 ? -15.148 9.469 11.359 1 55.97 187 GLN A N 1
ATOM 1451 C CA . GLN A 1 187 ? -14.094 8.477 11.578 1 55.97 187 GLN A CA 1
ATOM 1452 C C . GLN A 1 187 ? -13.516 7.992 10.25 1 55.97 187 GLN A C 1
ATOM 1454 O O . GLN A 1 187 ? -12.406 7.469 10.211 1 55.97 187 GLN A O 1
ATOM 1459 N N . PHE A 1 188 ? -14.32 8.141 9.195 1 54.38 188 PHE A N 1
ATOM 1460 C CA . PHE A 1 188 ? -13.883 7.711 7.875 1 54.38 188 PHE A CA 1
ATOM 1461 C C . PHE A 1 188 ? -13.023 8.781 7.219 1 54.38 188 PHE A C 1
ATOM 1463 O O . PHE A 1 188 ? -12.312 8.508 6.25 1 54.38 188 PHE A O 1
ATOM 1470 N N . ILE A 1 189 ? -13.133 10.023 7.773 1 56 189 ILE A N 1
ATOM 1471 C CA . ILE A 1 189 ? -12.438 11.156 7.18 1 56 189 ILE A CA 1
ATOM 1472 C C . ILE A 1 189 ? -11.359 11.664 8.141 1 56 189 ILE A C 1
ATOM 1474 O O . ILE A 1 189 ? -11.641 11.945 9.305 1 56 189 ILE A O 1
ATOM 1478 N N . PRO A 1 190 ? -10.102 11.492 7.719 1 51.41 190 PRO A N 1
ATOM 1479 C CA . PRO A 1 190 ? -9.031 11.945 8.609 1 51.41 190 PRO A CA 1
ATOM 1480 C C . PRO A 1 190 ? -9.117 13.438 8.93 1 51.41 190 PRO A C 1
ATOM 1482 O O . PRO A 1 190 ? -8.203 14.195 8.594 1 51.41 190 PRO A O 1
ATOM 1485 N N . MET A 1 191 ? -10.281 13.812 9.422 1 57.72 191 MET A N 1
ATOM 1486 C CA . MET A 1 191 ? -10.5 15.188 9.859 1 57.72 191 MET A CA 1
ATOM 1487 C C . MET A 1 191 ? -11.406 15.227 11.094 1 57.72 191 MET A C 1
ATOM 1489 O O . MET A 1 191 ? -12.062 14.234 11.414 1 57.72 191 MET A O 1
ATOM 1493 N N . GLY A 1 192 ? -11.211 16.188 11.883 1 57.56 192 GLY A N 1
ATOM 1494 C CA . GLY A 1 192 ? -12.008 16.312 13.094 1 57.56 192 GLY A CA 1
ATOM 1495 C C . GLY A 1 192 ? -13.5 16.359 12.828 1 57.56 192 GLY A C 1
ATOM 1496 O O . GLY A 1 192 ? -13.93 16.766 11.742 1 57.56 192 GLY A O 1
ATOM 1497 N N . ARG A 1 193 ? -14.273 15.859 13.766 1 63.31 193 ARG A N 1
ATOM 1498 C CA . ARG A 1 193 ? -15.727 15.789 13.695 1 63.31 193 ARG A CA 1
ATOM 1499 C C . ARG A 1 193 ? -16.328 17.141 13.305 1 63.31 193 ARG A C 1
ATOM 1501 O O . ARG A 1 193 ? -17.25 17.203 12.484 1 63.31 193 ARG A O 1
ATOM 1508 N N . THR A 1 194 ? -15.773 18.156 13.828 1 69.44 194 THR A N 1
ATOM 1509 C CA . THR A 1 194 ? -16.312 19.484 13.578 1 69.44 194 THR A CA 1
ATOM 1510 C C . THR A 1 194 ? -16.125 19.875 12.109 1 69.44 194 THR A C 1
ATOM 1512 O O . THR A 1 194 ? -17.047 20.375 11.477 1 69.44 194 THR A O 1
ATOM 1515 N N . MET A 1 195 ? -15.047 19.531 11.578 1 69.81 195 MET A N 1
ATOM 1516 C CA . MET A 1 195 ? -14.758 19.844 10.18 1 69.81 195 MET A CA 1
ATOM 1517 C C . MET A 1 195 ? -15.641 19.016 9.25 1 69.81 195 MET A C 1
ATOM 1519 O O . MET A 1 195 ? -16.109 19.516 8.219 1 69.81 195 MET A O 1
ATOM 1523 N N . VAL A 1 196 ? -15.914 17.797 9.656 1 72.12 196 VAL A N 1
ATOM 1524 C CA . VAL A 1 196 ? -16.766 16.922 8.852 1 72.12 196 VAL A CA 1
ATOM 1525 C C . VAL A 1 196 ? -18.203 17.453 8.859 1 72.12 196 VAL A C 1
ATOM 1527 O O . VAL A 1 196 ? -18.844 17.516 7.809 1 72.12 196 VAL A O 1
ATOM 1530 N N . ALA A 1 197 ? -18.609 17.844 10.047 1 76.06 197 ALA A N 1
ATOM 1531 C CA . ALA A 1 197 ? -19.969 18.359 10.172 1 76.06 197 ALA A CA 1
ATOM 1532 C C . ALA A 1 197 ? -20.156 19.625 9.32 1 76.06 197 ALA A C 1
ATOM 1534 O O . ALA A 1 197 ? -21.172 19.766 8.641 1 76.06 197 ALA A O 1
ATOM 1535 N N . GLN A 1 198 ? -19.141 20.438 9.312 1 80.31 198 GLN A N 1
ATOM 1536 C CA . GLN A 1 198 ? -19.219 21.672 8.539 1 80.31 198 GLN A CA 1
ATOM 1537 C C . GLN A 1 198 ? -19.203 21.391 7.043 1 80.31 198 GLN A C 1
ATOM 1539 O O . GLN A 1 198 ? -19.938 22.016 6.281 1 80.31 198 GLN A O 1
ATOM 1544 N N . ALA A 1 199 ? -18.438 20.484 6.676 1 80 199 ALA A N 1
ATOM 1545 C CA . ALA A 1 199 ? -18.359 20.109 5.266 1 80 199 ALA A CA 1
ATOM 1546 C C . ALA A 1 199 ? -19.672 19.5 4.785 1 80 199 ALA A C 1
ATOM 1548 O O . ALA A 1 199 ? -20.141 19.812 3.691 1 80 199 ALA A O 1
ATOM 1549 N N . LEU A 1 200 ? -20.203 18.609 5.648 1 80.62 200 LEU A N 1
ATOM 1550 C CA . LEU A 1 200 ? -21.484 17.984 5.305 1 80.62 200 LEU A CA 1
ATOM 1551 C C . LEU A 1 200 ? -22.578 19.031 5.184 1 80.62 200 LEU A C 1
ATOM 1553 O O . LEU A 1 200 ? -23.453 18.938 4.309 1 80.62 200 LEU A O 1
ATOM 1557 N N . ASP A 1 201 ? -22.5 20.016 6.066 1 84.31 201 ASP A N 1
ATOM 1558 C CA . ASP A 1 201 ? -23.469 21.109 6.023 1 84.31 201 ASP A CA 1
ATOM 1559 C C . ASP A 1 201 ? -23.375 21.891 4.715 1 84.31 201 ASP A C 1
ATOM 1561 O O . ASP A 1 201 ? -24.391 22.203 4.102 1 84.31 201 ASP A O 1
ATOM 1565 N N . LYS A 1 202 ? -22.219 22.094 4.289 1 83.81 202 LYS A N 1
ATOM 1566 C CA . LYS A 1 202 ? -22 22.797 3.027 1 83.81 202 LYS A CA 1
ATOM 1567 C C . LYS A 1 202 ? -22.531 21.984 1.846 1 83.81 202 LYS A C 1
ATOM 1569 O O . LYS A 1 202 ? -23.141 22.531 0.933 1 83.81 202 LYS A O 1
ATOM 1574 N N . LEU A 1 203 ? -22.328 20.734 1.91 1 84.38 203 LEU A N 1
ATOM 1575 C CA . LEU A 1 203 ? -22.781 19.859 0.837 1 84.38 203 LEU A CA 1
ATOM 1576 C C . LEU A 1 203 ? -24.312 19.781 0.816 1 84.38 203 LEU A C 1
ATOM 1578 O O . LEU A 1 203 ? -24.922 19.703 -0.255 1 84.38 203 LEU A O 1
ATOM 1582 N N . ARG A 1 204 ? -24.859 19.812 2.002 1 86.69 204 ARG A N 1
ATOM 1583 C CA . ARG A 1 204 ? -26.312 19.781 2.121 1 86.69 204 ARG A CA 1
ATOM 1584 C C . ARG A 1 204 ? -26.922 21.062 1.552 1 86.69 204 ARG A C 1
ATOM 1586 O O . ARG A 1 204 ? -27.891 21.016 0.783 1 86.69 204 ARG A O 1
ATOM 1593 N N . LYS A 1 205 ? -26.312 22.141 1.934 1 87.75 205 LYS A N 1
ATOM 1594 C CA . LYS A 1 205 ? -26.797 23.438 1.472 1 87.75 205 LYS A CA 1
ATOM 1595 C C . LYS A 1 205 ? -26.688 23.562 -0.045 1 87.75 205 LYS A C 1
ATOM 1597 O O . LYS A 1 205 ? -27.516 24.188 -0.688 1 87.75 205 LYS A O 1
ATOM 1602 N N . ALA A 1 206 ? -25.75 22.859 -0.564 1 84.25 206 ALA A N 1
ATOM 1603 C CA . ALA A 1 206 ? -25.531 22.891 -2.008 1 84.25 206 ALA A CA 1
ATOM 1604 C C . ALA A 1 206 ? -26.453 21.891 -2.723 1 84.25 206 ALA A C 1
ATOM 1606 O O . ALA A 1 206 ? -26.453 21.828 -3.953 1 84.25 206 ALA A O 1
ATOM 1607 N N . GLY A 1 207 ? -27.188 21.078 -1.911 1 86.88 207 GLY A N 1
ATOM 1608 C CA . GLY A 1 207 ? -28.109 20.109 -2.482 1 86.88 207 GLY A CA 1
ATOM 1609 C C . GLY A 1 207 ? -27.438 18.859 -2.994 1 86.88 207 GLY A C 1
ATOM 1610 O O . GLY A 1 207 ? -28.031 18.109 -3.779 1 86.88 207 GLY A O 1
ATOM 1611 N N . VAL A 1 208 ? -26.219 18.625 -2.629 1 88.12 208 VAL A N 1
ATOM 1612 C CA . VAL A 1 208 ? -25.422 17.516 -3.133 1 88.12 208 VAL A CA 1
ATOM 1613 C C . VAL A 1 208 ? -25.672 16.281 -2.264 1 88.12 208 VAL A C 1
ATOM 1615 O O . VAL A 1 208 ? -25.672 15.148 -2.762 1 88.12 208 VAL A O 1
ATOM 1618 N N . VAL A 1 209 ? -25.844 16.547 -0.954 1 87.19 209 VAL A N 1
ATOM 1619 C CA . VAL A 1 209 ? -26.094 15.469 -0.007 1 87.19 209 VAL A CA 1
ATOM 1620 C C . VAL A 1 209 ? -27.328 15.781 0.833 1 87.19 209 VAL A C 1
ATOM 1622 O O . VAL A 1 209 ? -27.672 16.953 1.026 1 87.19 209 VAL A O 1
ATOM 1625 N N . ALA A 1 210 ? -28.062 14.766 1.152 1 83.75 210 ALA A N 1
ATOM 1626 C CA . ALA A 1 210 ? -29.156 14.844 2.119 1 83.75 210 ALA A CA 1
ATOM 1627 C C . ALA A 1 210 ? -28.922 13.898 3.291 1 83.75 210 ALA A C 1
ATOM 1629 O O . ALA A 1 210 ? -28.312 12.836 3.125 1 83.75 210 ALA A O 1
ATOM 1630 N N . SER A 1 211 ? -29.156 14.414 4.434 1 74.69 211 SER A N 1
ATOM 1631 C CA . SER A 1 211 ? -28.922 13.555 5.59 1 74.69 211 SER A CA 1
ATOM 1632 C C . SER A 1 211 ? -30.141 13.5 6.5 1 74.69 211 SER A C 1
ATOM 1634 O O . SER A 1 211 ? -30.906 14.461 6.582 1 74.69 211 SER A O 1
ATOM 1636 N N . SER A 1 212 ? -30.484 12.289 6.816 1 68.5 212 SER A N 1
ATOM 1637 C CA . SER A 1 212 ? -31.422 12.039 7.914 1 68.5 212 SER A CA 1
ATOM 1638 C C . SER A 1 212 ? -30.703 11.477 9.133 1 68.5 212 SER A C 1
ATOM 1640 O O . SER A 1 212 ? -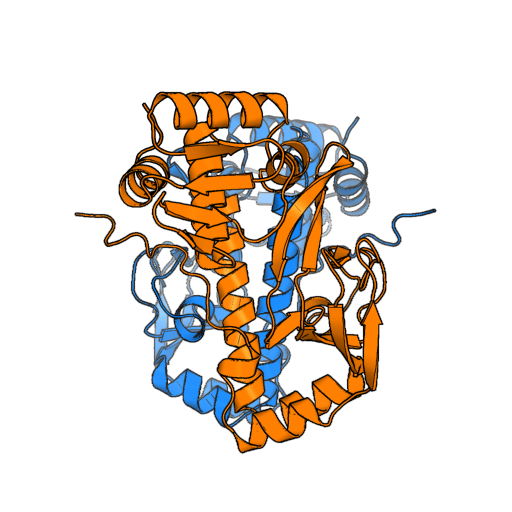29.469 11.398 9.148 1 68.5 212 SER A O 1
ATOM 1642 N N . ARG A 1 213 ? -31.391 11.25 10.297 1 59.03 213 ARG A N 1
ATOM 1643 C CA . ARG A 1 213 ? -30.797 10.836 11.562 1 59.03 213 ARG A CA 1
ATOM 1644 C C . ARG A 1 213 ? -29.719 9.781 11.352 1 59.03 213 ARG A C 1
ATOM 1646 O O . ARG A 1 213 ? -28.656 9.852 11.953 1 59.03 213 ARG A O 1
ATOM 1653 N N . ARG A 1 214 ? -29.859 8.758 10.523 1 59.81 214 ARG A N 1
ATOM 1654 C CA . ARG A 1 214 ? -28.844 7.711 10.438 1 59.81 214 ARG A CA 1
ATOM 1655 C C . ARG A 1 214 ? -28.547 7.348 8.984 1 59.81 214 ARG A C 1
ATOM 1657 O O . ARG A 1 214 ? -28.203 6.203 8.688 1 59.81 214 ARG A O 1
ATOM 1664 N N . ALA A 1 215 ? -28.844 8.297 8.109 1 70.88 215 ALA A N 1
ATOM 1665 C CA . ALA A 1 215 ? -28.594 7.934 6.715 1 70.88 215 ALA A CA 1
ATOM 1666 C C . ALA A 1 215 ? -28.125 9.141 5.91 1 70.88 215 ALA A C 1
ATOM 1668 O O . ALA A 1 215 ? -28.625 10.25 6.09 1 70.88 215 ALA A O 1
ATOM 1669 N N . ILE A 1 216 ? -27.047 8.922 5.168 1 77.06 216 ILE A N 1
ATOM 1670 C CA . ILE A 1 216 ? -26.562 9.945 4.246 1 77.06 216 ILE A CA 1
ATOM 1671 C C . ILE A 1 216 ? -26.859 9.531 2.809 1 77.06 216 ILE A C 1
ATOM 1673 O O . ILE A 1 216 ? -26.641 8.375 2.428 1 77.06 216 ILE A O 1
ATOM 1677 N N . THR A 1 217 ? -27.531 10.43 2.104 1 79.5 217 THR A N 1
ATOM 1678 C CA . THR A 1 217 ? -27.859 10.18 0.702 1 79.5 217 THR A CA 1
ATOM 1679 C C . THR A 1 217 ? -27.125 11.18 -0.2 1 79.5 217 THR A C 1
ATOM 1681 O O . THR A 1 217 ? -27.188 12.383 0.037 1 79.5 217 THR A O 1
ATOM 1684 N N . VAL A 1 218 ? -26.391 10.648 -1.151 1 83.88 218 VAL A N 1
ATOM 1685 C CA . VAL A 1 218 ? -25.812 11.5 -2.186 1 83.88 218 VAL A CA 1
ATOM 1686 C C . VAL A 1 218 ? -26.859 11.781 -3.268 1 83.88 218 VAL A C 1
ATOM 1688 O O . VAL A 1 218 ? -27.203 10.898 -4.055 1 83.88 218 VAL A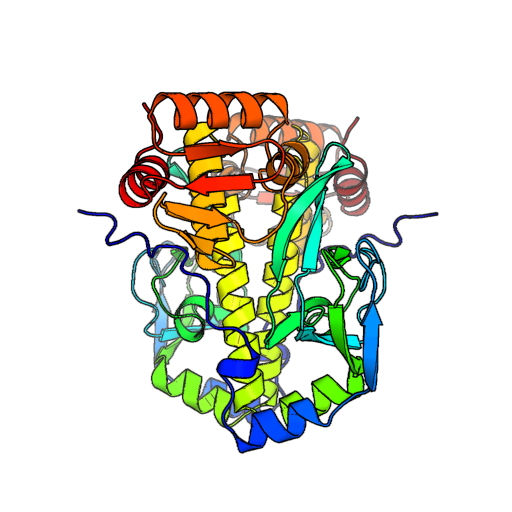 O 1
ATOM 1691 N N . VAL A 1 219 ? -27.344 12.969 -3.287 1 86.56 219 VAL A N 1
ATOM 1692 C CA . VAL A 1 219 ? -28.453 13.375 -4.148 1 86.56 219 VAL A CA 1
ATOM 1693 C C . VAL A 1 219 ? -27.938 13.609 -5.57 1 86.56 219 VAL A C 1
ATOM 1695 O O . VAL A 1 219 ? -28.562 13.195 -6.543 1 86.56 219 VAL A O 1
ATOM 1698 N N . ASP A 1 220 ? -26.859 14.25 -5.715 1 85.06 220 ASP A N 1
ATOM 1699 C CA . ASP A 1 220 ? -26.234 14.555 -6.996 1 85.06 220 ASP A CA 1
ATOM 1700 C C . ASP A 1 220 ? -24.797 14.055 -7.039 1 85.06 220 ASP A C 1
ATOM 1702 O O . ASP A 1 220 ? -23.859 14.789 -6.688 1 85.06 220 ASP A O 1
ATOM 1706 N N . ARG A 1 221 ? -24.594 12.875 -7.523 1 84 221 ARG A N 1
ATOM 1707 C CA . ARG A 1 221 ? -23.281 12.242 -7.496 1 84 221 ARG A CA 1
ATOM 1708 C C . ARG A 1 221 ? -22.312 12.945 -8.445 1 84 221 ARG A C 1
ATOM 1710 O O . ARG A 1 221 ? -21.109 13.031 -8.172 1 84 221 ARG A O 1
ATOM 1717 N N . GLU A 1 222 ? -22.844 13.422 -9.578 1 79.31 222 GLU A N 1
ATOM 1718 C CA . GLU A 1 222 ? -21.984 14.156 -10.508 1 79.31 222 GLU A CA 1
ATOM 1719 C C . GLU A 1 222 ? -21.406 15.406 -9.859 1 79.31 222 GLU A C 1
ATOM 1721 O O . GLU A 1 222 ? -20.203 15.688 -9.992 1 79.31 222 GLU A O 1
ATOM 1726 N N . ALA A 1 223 ? -22.328 16.125 -9.188 1 79.56 223 ALA A N 1
ATOM 1727 C CA . ALA A 1 223 ? -21.875 17.312 -8.477 1 79.56 223 ALA A CA 1
ATOM 1728 C C . ALA A 1 223 ? -20.859 16.953 -7.402 1 79.56 223 ALA A C 1
ATOM 1730 O O . ALA A 1 223 ? -19.875 17.672 -7.203 1 79.56 223 ALA A O 1
ATOM 1731 N N . LEU A 1 224 ? -21.016 15.805 -6.711 1 81.06 224 LEU A N 1
ATOM 1732 C CA . LEU A 1 224 ? -20.094 15.328 -5.68 1 81.06 224 LEU A CA 1
ATOM 1733 C C . LEU A 1 224 ? -18.719 15.047 -6.262 1 81.06 224 LEU A C 1
ATOM 1735 O O . LEU A 1 224 ? -17.703 15.43 -5.676 1 81.06 224 LEU A O 1
ATOM 1739 N N . ARG A 1 225 ? -18.656 14.477 -7.387 1 73.94 225 ARG A N 1
ATOM 1740 C CA . ARG A 1 225 ? -17.391 14.109 -8.023 1 73.94 225 ARG A CA 1
ATOM 1741 C C . ARG A 1 225 ? -16.625 15.344 -8.492 1 73.94 225 ARG A C 1
ATOM 1743 O O . ARG A 1 225 ? -15.398 15.375 -8.438 1 73.94 225 ARG A O 1
ATOM 1750 N N . VAL A 1 226 ? -17.406 16.406 -8.914 1 71.25 226 VAL A N 1
ATOM 1751 C CA . VAL A 1 226 ? -16.781 17.656 -9.312 1 71.25 226 VAL A CA 1
ATOM 1752 C C . VAL A 1 226 ? -16.078 18.297 -8.117 1 71.25 226 VAL A C 1
ATOM 1754 O O . VAL A 1 226 ? -14.984 18.828 -8.25 1 71.25 226 VAL A O 1
ATOM 1757 N N . ILE A 1 227 ? -16.703 18.188 -6.957 1 69.56 227 ILE A N 1
ATOM 1758 C CA . ILE A 1 227 ? -16.156 18.734 -5.723 1 69.56 227 ILE A CA 1
ATOM 1759 C C . ILE A 1 227 ? -14.891 17.984 -5.332 1 69.56 227 ILE A C 1
ATOM 1761 O O . ILE A 1 227 ? -13.914 18.578 -4.875 1 69.56 227 ILE A O 1
ATOM 1765 N N . THR A 1 228 ? -14.938 16.703 -5.473 1 64.19 228 THR A N 1
ATOM 1766 C CA . THR A 1 228 ? -13.781 15.859 -5.172 1 64.19 228 THR A CA 1
ATOM 1767 C C . THR A 1 228 ? -12.586 16.266 -6.027 1 64.19 228 THR A C 1
ATOM 1769 O O . THR A 1 228 ? -11.445 16.25 -5.559 1 64.19 228 THR A O 1
ATOM 1772 N N . GLU A 1 229 ? -12.781 16.578 -7.289 1 56.44 229 GLU A N 1
ATOM 1773 C CA . GLU A 1 229 ? -11.734 16.875 -8.258 1 56.44 229 GLU A CA 1
ATOM 1774 C C . GLU A 1 229 ? -11.227 18.312 -8.109 1 56.44 229 GLU A C 1
ATOM 1776 O O . GLU A 1 229 ? -10.023 18.562 -8.227 1 56.44 229 GLU A O 1
ATOM 1781 N N . LYS A 1 230 ? -12.227 19.297 -7.992 1 54.41 230 LYS A N 1
ATOM 1782 C CA . LYS A 1 230 ? -11.883 20.719 -8.102 1 54.41 230 LYS A CA 1
ATOM 1783 C C . LYS A 1 230 ? -11.688 21.344 -6.723 1 54.41 230 LYS A C 1
ATOM 1785 O O . LYS A 1 230 ? -11.07 22.391 -6.598 1 54.41 230 LYS A O 1
ATOM 1790 N N . GLY A 1 231 ? -11.711 20.688 -5.605 1 46.88 231 GLY A N 1
ATOM 1791 C CA . GLY A 1 231 ? -11.789 21.375 -4.328 1 46.88 231 GLY A CA 1
ATOM 1792 C C . GLY A 1 231 ? -12.906 22.406 -4.273 1 46.88 231 GLY A C 1
ATOM 1793 O O . GLY A 1 231 ? -13.414 22.844 -5.312 1 46.88 231 GLY A O 1
ATOM 1794 N N . VAL A 1 232 ? -13.906 22.375 -3.449 1 39.19 232 VAL A N 1
ATOM 1795 C CA . VAL A 1 232 ? -14.891 23.453 -3.432 1 39.19 232 VAL A CA 1
ATOM 1796 C C . VAL A 1 232 ? -14.195 24.781 -3.145 1 39.19 232 VAL A C 1
ATOM 1798 O O . VAL A 1 232 ? -13.453 24.906 -2.168 1 39.19 232 VAL A O 1
ATOM 1801 N N . THR A 1 233 ? -13.82 25.625 -4.203 1 36.56 233 THR A N 1
ATOM 1802 C CA . THR A 1 233 ? -13.656 27.047 -3.896 1 36.56 233 THR A CA 1
ATOM 1803 C C . THR A 1 233 ? -14.906 27.609 -3.219 1 36.56 233 THR A C 1
ATOM 1805 O O . THR A 1 233 ? -16.031 27.203 -3.547 1 36.56 233 THR A O 1
ATOM 1808 N N . MET B 1 1 ? 1.871 -2.34 28.953 1 19.92 1 MET B N 1
ATOM 1809 C CA . MET B 1 1 ? 1.933 -3.48 28.047 1 19.92 1 MET B CA 1
ATOM 1810 C C . MET B 1 1 ? 2.566 -3.084 26.719 1 19.92 1 MET B C 1
ATOM 1812 O O . MET B 1 1 ? 2.078 -2.18 26.047 1 19.92 1 MET B O 1
ATOM 1816 N N . GLY B 1 2 ? 3.898 -3.164 26.578 1 22.39 2 GLY B N 1
ATOM 1817 C CA . GLY B 1 2 ? 4.934 -2.533 25.781 1 22.39 2 GLY B CA 1
ATOM 1818 C C . GLY B 1 2 ? 4.762 -2.771 24.297 1 22.39 2 GLY B C 1
ATOM 1819 O O . GLY B 1 2 ? 4.25 -3.812 23.875 1 22.39 2 GLY B O 1
ATOM 1820 N N . LEU B 1 3 ? 4.344 -1.707 23.641 1 28.42 3 LEU B N 1
ATOM 1821 C CA . LEU B 1 3 ? 4.379 -1.764 22.188 1 28.42 3 LEU B CA 1
ATOM 1822 C C . LEU B 1 3 ? 5.535 -2.627 21.703 1 28.42 3 LEU B C 1
ATOM 1824 O O . LEU B 1 3 ? 6.688 -2.393 22.078 1 28.42 3 LEU B O 1
ATOM 1828 N N . GLY B 1 4 ? 5.484 -3.863 21.875 1 30.95 4 GLY B N 1
ATOM 1829 C CA . GLY B 1 4 ? 6.617 -4.688 21.484 1 30.95 4 GLY B CA 1
ATOM 1830 C C . GLY B 1 4 ? 7.457 -4.055 20.391 1 30.95 4 GLY B C 1
ATOM 1831 O O . GLY B 1 4 ? 7.07 -3.041 19.812 1 30.95 4 GLY B O 1
ATOM 1832 N N . PRO B 1 5 ? 8.797 -4.48 20.328 1 33.56 5 PRO B N 1
ATOM 1833 C CA . PRO B 1 5 ? 9.766 -3.854 19.422 1 33.56 5 PRO B CA 1
ATOM 1834 C C . PRO B 1 5 ? 9.141 -3.391 18.109 1 33.56 5 PRO B C 1
ATOM 1836 O O . PRO B 1 5 ? 8.391 -4.141 17.484 1 33.56 5 PRO B O 1
ATOM 1839 N N . GLU B 1 6 ? 8.57 -2.246 18.094 1 33.84 6 GLU B N 1
ATOM 1840 C CA . GLU B 1 6 ? 8.227 -1.484 16.891 1 33.84 6 GLU B CA 1
ATOM 1841 C C . GLU B 1 6 ? 9.117 -1.872 15.719 1 33.84 6 GLU B C 1
ATOM 1843 O O . GLU B 1 6 ? 10.352 -1.819 15.828 1 33.84 6 GLU B O 1
ATOM 1848 N N . ALA B 1 7 ? 8.93 -2.947 15.203 1 36.25 7 ALA B N 1
ATOM 1849 C CA . ALA B 1 7 ? 9.734 -3.562 14.148 1 36.25 7 ALA B CA 1
ATOM 1850 C C . ALA B 1 7 ? 10.453 -2.504 13.32 1 36.25 7 ALA B C 1
ATOM 1852 O O . ALA B 1 7 ? 9.82 -1.652 12.695 1 36.25 7 ALA B O 1
ATOM 1853 N N . ALA B 1 8 ? 11.586 -1.984 13.828 1 37.53 8 ALA B N 1
ATOM 1854 C CA . ALA B 1 8 ? 12.539 -1.234 13.016 1 37.53 8 ALA B CA 1
ATOM 1855 C C . ALA B 1 8 ? 12.328 -1.506 11.531 1 37.53 8 ALA B C 1
ATOM 1857 O O . ALA B 1 8 ? 12.156 -2.656 11.125 1 37.53 8 ALA B O 1
ATOM 1858 N N . GLU B 1 9 ? 11.609 -0.603 10.859 1 49.91 9 GLU B N 1
ATOM 1859 C CA . GLU B 1 9 ? 11.375 -0.614 9.422 1 49.91 9 GLU B CA 1
ATOM 1860 C C . GLU B 1 9 ? 12.602 -1.114 8.664 1 49.91 9 GLU B C 1
ATOM 1862 O O . GLU B 1 9 ? 13.406 -0.317 8.18 1 49.91 9 GLU B O 1
ATOM 1867 N N . GLU B 1 10 ? 13.141 -2.242 9.227 1 51.94 10 GLU B N 1
ATOM 1868 C CA . GLU B 1 10 ? 14.273 -2.783 8.477 1 51.94 10 GLU B CA 1
ATOM 1869 C C . GLU B 1 10 ? 13.906 -3.01 7.012 1 51.94 10 GLU B C 1
ATOM 1871 O O . GLU B 1 10 ? 12.812 -3.482 6.703 1 51.94 10 GLU B O 1
ATOM 1876 N N . ARG B 1 11 ? 14.859 -2.426 6.246 1 59 11 ARG B N 1
ATOM 1877 C CA . ARG B 1 11 ? 14.633 -2.609 4.816 1 59 11 ARG B CA 1
ATOM 1878 C C . ARG B 1 11 ? 14.641 -4.09 4.445 1 59 11 ARG B C 1
ATOM 1880 O O . ARG B 1 11 ? 15.508 -4.84 4.883 1 59 11 ARG B O 1
ATOM 1887 N N . GLU B 1 12 ? 13.758 -4.461 3.762 1 70.25 12 GLU B N 1
ATOM 1888 C CA . GLU B 1 12 ? 13.656 -5.812 3.225 1 70.25 12 GLU B CA 1
ATOM 1889 C C . GLU B 1 12 ? 14.781 -6.094 2.232 1 70.25 12 GLU B C 1
ATOM 1891 O O . GLU B 1 12 ? 15.266 -5.184 1.562 1 70.25 12 GLU B O 1
ATOM 1896 N N . ARG B 1 13 ? 15.336 -7.391 2.23 1 84.38 13 ARG B N 1
ATOM 1897 C CA . ARG B 1 13 ? 16.266 -7.812 1.181 1 84.38 13 ARG B CA 1
ATOM 1898 C C . ARG B 1 13 ? 15.688 -7.508 -0.202 1 84.38 13 ARG B C 1
ATOM 1900 O O . ARG B 1 13 ? 14.484 -7.648 -0.429 1 84.38 13 ARG B O 1
ATOM 1907 N N . PRO B 1 14 ? 16.609 -7.141 -1.108 1 89.12 14 PRO B N 1
ATOM 1908 C CA . PRO B 1 14 ? 16.141 -6.871 -2.469 1 89.12 14 PRO B CA 1
ATOM 1909 C C . PRO B 1 14 ? 15.391 -8.055 -3.084 1 89.12 14 PRO B C 1
ATOM 1911 O O . PRO B 1 14 ? 15.695 -9.211 -2.77 1 89.12 14 PRO B O 1
ATOM 1914 N N . PHE B 1 15 ? 14.477 -7.777 -3.941 1 94.88 15 PHE B N 1
ATOM 1915 C CA . PHE B 1 15 ? 13.602 -8.75 -4.578 1 94.88 15 PHE B CA 1
ATOM 1916 C C . PHE B 1 15 ? 14.406 -9.898 -5.172 1 94.88 15 PHE B C 1
ATOM 1918 O O . PHE B 1 15 ? 14.117 -11.07 -4.914 1 94.88 15 PHE B O 1
ATOM 1925 N N . LEU B 1 16 ? 15.445 -9.625 -5.91 1 95.38 16 LEU B N 1
ATOM 1926 C CA . LEU B 1 16 ? 16.234 -10.633 -6.621 1 95.38 16 LEU B CA 1
ATOM 1927 C C . LEU B 1 16 ? 16.844 -11.625 -5.645 1 95.38 16 LEU B C 1
ATOM 1929 O O . LEU B 1 16 ? 16.938 -12.82 -5.945 1 95.38 16 LEU B O 1
ATOM 1933 N N . GLU B 1 17 ? 17.219 -11.148 -4.512 1 93.44 17 GLU B N 1
ATOM 1934 C CA . GLU B 1 17 ? 17.906 -11.977 -3.531 1 93.44 17 GLU B CA 1
ATOM 1935 C C . GLU B 1 17 ? 16.938 -12.914 -2.814 1 93.44 17 GLU B C 1
ATOM 1937 O O . GLU B 1 17 ? 17.359 -13.859 -2.148 1 93.44 17 GLU B O 1
ATOM 1942 N N . ARG B 1 18 ? 15.695 -12.695 -2.963 1 95.44 18 ARG B N 1
ATOM 1943 C CA . ARG B 1 18 ? 14.688 -13.492 -2.27 1 95.44 18 ARG B CA 1
ATOM 1944 C C . ARG B 1 18 ? 14.188 -14.633 -3.15 1 95.44 18 ARG B C 1
ATOM 1946 O O . ARG B 1 18 ? 13.398 -15.469 -2.705 1 95.44 18 ARG B O 1
ATOM 1953 N N . LEU B 1 19 ? 14.609 -14.688 -4.367 1 96.75 19 LEU B N 1
ATOM 1954 C CA . LEU B 1 19 ? 14.211 -15.734 -5.301 1 96.75 19 LEU B CA 1
ATOM 1955 C C . LEU B 1 19 ? 15.164 -16.922 -5.219 1 96.75 19 LEU B C 1
ATOM 1957 O O . LEU B 1 19 ? 16.359 -16.75 -5.004 1 96.75 19 LEU B O 1
ATOM 1961 N N . ASP B 1 20 ? 14.555 -18.109 -5.398 1 95.69 20 ASP B N 1
ATOM 1962 C CA . ASP B 1 20 ? 15.43 -19.266 -5.516 1 95.69 20 ASP B CA 1
ATOM 1963 C C . ASP B 1 20 ? 16.25 -19.203 -6.797 1 95.69 20 ASP B C 1
ATOM 1965 O O . ASP B 1 20 ? 15.914 -18.469 -7.727 1 95.69 20 ASP B O 1
ATOM 1969 N N . GLU B 1 21 ? 17.328 -20.016 -6.855 1 95.38 21 GLU B N 1
ATOM 1970 C CA . GLU B 1 21 ? 18.359 -19.891 -7.875 1 95.38 21 GLU B CA 1
ATOM 1971 C C . GLU B 1 21 ? 17.797 -20.125 -9.273 1 95.38 21 GLU B C 1
ATOM 1973 O O . GLU B 1 21 ? 18.047 -19.344 -10.195 1 95.38 21 GLU B O 1
ATOM 1978 N N . PRO B 1 22 ? 17.047 -21.188 -9.547 1 96.56 22 PRO B N 1
ATOM 1979 C CA . PRO B 1 22 ? 16.531 -21.391 -10.906 1 96.56 22 PRO B CA 1
ATOM 1980 C C . PRO B 1 22 ? 15.641 -20.25 -11.383 1 96.56 22 PRO B C 1
ATOM 1982 O O . PRO B 1 22 ? 15.711 -19.844 -12.547 1 96.56 22 PRO B O 1
ATOM 1985 N N . VAL B 1 23 ? 14.805 -19.734 -10.492 1 97.38 23 VAL B N 1
ATOM 1986 C CA . VAL B 1 23 ? 13.875 -18.656 -10.82 1 97.38 23 VAL B CA 1
ATOM 1987 C C . VAL B 1 23 ? 14.656 -17.359 -11.039 1 97.38 23 VAL B C 1
ATOM 1989 O O . VAL B 1 23 ? 14.367 -16.609 -11.969 1 97.38 23 VAL B O 1
ATOM 1992 N N . ARG B 1 24 ? 15.641 -17.125 -10.188 1 97.44 24 ARG B N 1
ATOM 1993 C CA . ARG B 1 24 ? 16.516 -15.961 -10.312 1 97.44 24 ARG B CA 1
ATOM 1994 C C . ARG B 1 24 ? 17.234 -15.961 -11.664 1 97.44 24 ARG B C 1
ATOM 1996 O O . ARG B 1 24 ? 17.297 -14.922 -12.336 1 97.44 24 ARG B O 1
ATOM 2003 N N . ALA B 1 25 ? 17.766 -17.094 -12.031 1 97.25 25 ALA B N 1
ATOM 2004 C CA . ALA B 1 25 ? 18.484 -17.234 -13.297 1 97.25 25 ALA B CA 1
ATOM 2005 C C . ALA B 1 25 ? 17.562 -16.922 -14.477 1 97.25 25 ALA B C 1
ATOM 2007 O O . ALA B 1 25 ? 17.969 -16.234 -15.422 1 97.25 25 ALA B O 1
ATOM 2008 N N . ARG B 1 26 ? 16.328 -17.375 -14.461 1 97.38 26 ARG B N 1
ATOM 2009 C CA . ARG B 1 26 ? 15.352 -17.109 -15.516 1 97.38 26 ARG B CA 1
ATOM 2010 C C . ARG B 1 26 ? 15.047 -15.617 -15.625 1 97.38 26 ARG B C 1
ATOM 2012 O O . ARG B 1 26 ? 15.008 -15.062 -16.719 1 97.38 26 ARG B O 1
ATOM 2019 N N . LEU B 1 27 ? 14.82 -15.031 -14.492 1 97.38 27 LEU B N 1
ATOM 2020 C CA . LEU B 1 27 ? 14.523 -13.602 -14.469 1 97.38 27 LEU B CA 1
ATOM 2021 C C . LEU B 1 27 ? 15.672 -12.797 -15.07 1 97.38 27 LEU B C 1
ATOM 2023 O O . LEU B 1 27 ? 15.445 -11.844 -15.828 1 97.38 27 LEU B O 1
ATOM 2027 N N . LEU B 1 28 ? 16.906 -13.172 -14.773 1 97.06 28 LEU B N 1
ATOM 2028 C CA . LEU B 1 28 ? 18.094 -12.445 -15.203 1 97.06 28 LEU B CA 1
ATOM 2029 C C . LEU B 1 28 ? 18.297 -12.578 -16.703 1 97.06 28 LEU B C 1
ATOM 2031 O O . LEU B 1 28 ? 19.062 -11.812 -17.297 1 97.06 28 LEU B O 1
ATOM 2035 N N . GLU B 1 29 ? 17.609 -13.477 -17.344 1 96.75 29 GLU B N 1
ATOM 2036 C CA . GLU B 1 29 ? 17.719 -13.688 -18.797 1 96.75 29 GLU B CA 1
ATOM 2037 C C . GLU B 1 29 ? 16.609 -12.961 -19.547 1 96.75 29 GLU B C 1
ATOM 2039 O O . GLU B 1 29 ? 16.641 -12.875 -20.766 1 96.75 29 GLU B O 1
ATOM 2044 N N . MET B 1 30 ? 15.695 -12.422 -18.828 1 97.75 30 MET B N 1
ATOM 2045 C CA . MET B 1 30 ? 14.531 -11.797 -19.453 1 97.75 30 MET B CA 1
ATOM 2046 C C . MET B 1 30 ? 14.82 -10.359 -19.844 1 97.75 30 MET B C 1
ATOM 2048 O O . MET B 1 30 ? 15.734 -9.734 -19.297 1 97.75 30 MET B O 1
ATOM 2052 N N . GLY B 1 31 ? 13.977 -9.875 -20.75 1 97.94 31 GLY B N 1
ATOM 2053 C CA . GLY B 1 31 ? 14.023 -8.469 -21.125 1 97.94 31 GLY B CA 1
ATOM 2054 C C . GLY B 1 31 ? 15.328 -8.062 -21.781 1 97.94 31 GLY B C 1
ATOM 2055 O O . GLY B 1 31 ? 15.992 -8.891 -22.422 1 97.94 31 GLY B O 1
ATOM 2056 N N . THR B 1 32 ? 15.664 -6.746 -21.766 1 98.25 32 THR B N 1
ATOM 2057 C CA . THR B 1 32 ? 16.844 -6.188 -22.422 1 98.25 32 THR B CA 1
ATOM 2058 C C . THR B 1 32 ? 17.641 -5.336 -21.453 1 98.25 32 THR B C 1
ATOM 2060 O O . THR B 1 32 ? 17.078 -4.602 -20.641 1 98.25 32 THR B O 1
ATOM 2063 N N . PRO B 1 33 ? 18.984 -5.445 -21.562 1 98.06 33 PRO B N 1
ATOM 2064 C CA . PRO B 1 33 ? 19.812 -4.57 -20.734 1 98.06 33 PRO B CA 1
ATOM 2065 C C . PRO B 1 33 ? 19.781 -3.115 -21.188 1 98.06 33 PRO B C 1
ATOM 2067 O O . PRO B 1 33 ? 19.75 -2.842 -22.391 1 98.06 33 PRO B O 1
ATOM 2070 N N . GLN B 1 34 ? 19.719 -2.174 -20.25 1 98.38 34 GLN B N 1
ATOM 2071 C CA . GLN B 1 34 ? 19.75 -0.739 -20.5 1 98.38 34 GLN B CA 1
ATOM 2072 C C . GLN B 1 34 ? 20.625 -0.015 -19.484 1 98.38 34 GLN B C 1
ATOM 2074 O O . GLN B 1 34 ? 20.734 -0.46 -18.328 1 98.38 34 GLN B O 1
ATOM 2079 N N . THR B 1 35 ? 21.219 1.056 -19.922 1 98.38 35 THR B N 1
ATOM 2080 C CA . THR B 1 35 ? 22.047 1.879 -19.062 1 98.38 35 THR B CA 1
ATOM 2081 C C . THR B 1 35 ? 21.531 3.311 -19.016 1 98.38 35 THR B C 1
ATOM 2083 O O . THR B 1 35 ? 21.078 3.854 -20.016 1 98.38 35 THR B O 1
ATOM 2086 N N . TYR B 1 36 ? 21.594 3.877 -17.859 1 97.94 36 TYR B N 1
ATOM 2087 C CA . TYR B 1 36 ? 21.188 5.262 -17.625 1 97.94 36 TYR B CA 1
ATOM 2088 C C . TYR B 1 36 ? 22.297 6.039 -16.922 1 97.94 36 TYR B C 1
ATOM 2090 O O . TYR B 1 36 ? 22.984 5.5 -16.047 1 97.94 36 TYR B O 1
ATOM 2098 N N . GLU B 1 37 ? 22.406 7.285 -17.297 1 96.62 37 GLU B N 1
ATOM 2099 C CA . GLU B 1 37 ? 23.344 8.18 -16.609 1 96.62 37 GLU B CA 1
ATOM 2100 C C . GLU B 1 37 ? 22.688 8.844 -15.406 1 96.62 37 GLU B C 1
ATOM 2102 O O . GLU B 1 37 ? 21.453 8.859 -15.297 1 96.62 37 GLU B O 1
ATOM 2107 N N . SER B 1 38 ? 23.531 9.391 -14.594 1 87.94 38 SER B N 1
ATOM 2108 C CA . SER B 1 38 ? 23.047 10.125 -13.445 1 87.94 38 SER B CA 1
ATOM 2109 C C . SER B 1 38 ? 22.016 11.172 -13.859 1 87.94 38 SER B C 1
ATOM 2111 O O . SER B 1 38 ? 22.188 11.852 -14.875 1 87.94 38 SER B O 1
ATOM 2113 N N . ARG B 1 39 ? 20.891 11.188 -13.133 1 88.19 39 ARG B N 1
ATOM 2114 C CA . ARG B 1 39 ? 19.828 12.195 -13.234 1 88.19 39 ARG B CA 1
ATOM 2115 C C . ARG B 1 39 ? 18.859 11.859 -14.359 1 88.19 39 ARG B C 1
ATOM 2117 O O . ARG B 1 39 ? 17.844 12.547 -14.539 1 88.19 39 ARG B O 1
ATOM 2124 N N . GLN B 1 40 ? 19.172 10.805 -15.07 1 96.06 40 GLN B N 1
ATOM 2125 C CA . GLN B 1 40 ? 18.219 10.383 -16.078 1 96.06 40 GLN B CA 1
ATOM 2126 C C . GLN B 1 40 ? 17.031 9.648 -15.453 1 96.06 40 GLN B C 1
ATOM 2128 O O . GLN B 1 40 ? 17.219 8.844 -14.539 1 96.06 40 GLN B O 1
ATOM 2133 N N . ALA B 1 41 ? 15.852 9.914 -15.992 1 97.31 41 ALA B N 1
ATOM 2134 C CA . ALA B 1 41 ? 14.648 9.219 -15.531 1 97.31 41 ALA B CA 1
ATOM 2135 C C . ALA B 1 41 ? 14.508 7.859 -16.203 1 97.31 41 ALA B C 1
ATOM 2137 O O . ALA B 1 41 ? 14.539 7.762 -17.438 1 97.31 41 ALA B O 1
ATOM 2138 N N . LEU B 1 42 ? 14.453 6.863 -15.352 1 97.69 42 LEU B N 1
ATOM 2139 C CA . LEU B 1 42 ? 14.141 5.535 -15.867 1 97.69 42 LEU B CA 1
ATOM 2140 C C . LEU B 1 42 ? 12.648 5.391 -16.141 1 97.69 42 LEU B C 1
ATOM 2142 O O . LEU B 1 42 ? 12.242 4.691 -17.062 1 97.69 42 LEU B O 1
ATOM 2146 N N . MET B 1 43 ? 11.82 5.977 -15.273 1 97.62 43 MET B N 1
ATOM 2147 C CA . MET B 1 43 ? 10.359 6.008 -15.312 1 97.62 43 MET B CA 1
ATOM 2148 C C . MET B 1 43 ? 9.828 7.379 -14.914 1 97.62 43 MET B C 1
ATOM 2150 O O . MET B 1 43 ? 10.43 8.062 -14.086 1 97.62 43 MET B O 1
ATOM 2154 N N . ARG B 1 44 ? 8.734 7.746 -15.523 1 95.56 44 ARG B N 1
ATOM 2155 C CA . ARG B 1 44 ? 8.109 9.031 -15.195 1 95.56 44 ARG B CA 1
ATOM 2156 C C . ARG B 1 44 ? 6.672 8.836 -14.734 1 95.56 44 ARG B C 1
ATOM 2158 O O . ARG B 1 44 ? 5.918 8.062 -15.344 1 95.56 44 ARG B O 1
ATOM 2165 N N . ALA B 1 45 ? 6.34 9.523 -13.664 1 91.94 45 ALA B N 1
ATOM 2166 C CA . ALA B 1 45 ? 4.953 9.531 -13.211 1 91.94 45 ALA B CA 1
ATOM 2167 C C . ALA B 1 45 ? 4.008 9.93 -14.344 1 91.94 45 ALA B C 1
ATOM 2169 O O . ALA B 1 45 ? 4.32 10.82 -15.141 1 91.94 45 ALA B O 1
ATOM 2170 N N . GLY B 1 46 ? 2.859 9.25 -14.359 1 92.31 46 GLY B N 1
ATOM 2171 C CA . GLY B 1 46 ? 1.866 9.578 -15.367 1 92.31 46 GLY B CA 1
ATOM 2172 C C . GLY B 1 46 ? 1.958 8.711 -16.609 1 92.31 46 GLY B C 1
ATOM 2173 O O . GLY B 1 46 ? 1.011 8.633 -17.391 1 92.31 46 GLY B O 1
ATOM 2174 N N . GLU B 1 47 ? 3.113 8.125 -16.844 1 93.69 47 GLU B N 1
ATOM 2175 C CA . GLU B 1 47 ? 3.275 7.223 -17.984 1 93.69 47 GLU B CA 1
ATOM 2176 C C . GLU B 1 47 ? 2.631 5.867 -17.703 1 93.69 47 GLU B C 1
ATOM 2178 O O . GLU B 1 47 ? 2.469 5.48 -16.531 1 93.69 47 GLU B O 1
ATOM 2183 N N . PRO B 1 48 ? 2.254 5.141 -18.781 1 93.69 48 PRO B N 1
ATOM 2184 C CA . PRO B 1 48 ? 1.691 3.801 -18.578 1 93.69 48 PRO B CA 1
ATOM 2185 C C . PRO B 1 48 ? 2.717 2.803 -18.047 1 93.69 48 PRO B C 1
ATOM 2187 O O . PRO B 1 48 ? 3.914 2.947 -18.297 1 93.69 48 PRO B O 1
ATOM 2190 N N . GLY B 1 49 ? 2.213 1.833 -17.266 1 94.25 49 GLY B N 1
ATOM 2191 C CA . GLY B 1 49 ? 3.037 0.745 -16.766 1 94.25 49 GLY B CA 1
ATOM 2192 C C . GLY B 1 49 ? 3.234 -0.368 -17.766 1 94.25 49 GLY B C 1
ATOM 2193 O O . GLY B 1 49 ? 2.73 -1.479 -17.594 1 94.25 49 GLY B O 1
ATOM 2194 N N . ASP B 1 50 ? 4.125 -0.201 -18.781 1 96.5 50 ASP B N 1
ATOM 2195 C CA . ASP B 1 50 ? 4.254 -1.17 -19.859 1 96.5 50 ASP B CA 1
ATOM 2196 C C . ASP B 1 50 ? 5.496 -2.035 -19.688 1 96.5 50 ASP B C 1
ATOM 2198 O O . ASP B 1 50 ? 5.773 -2.91 -20.5 1 96.5 50 ASP B O 1
ATOM 2202 N N . PHE B 1 51 ? 6.211 -1.731 -18.672 1 98.25 51 PHE B N 1
ATOM 2203 C CA . PHE B 1 51 ? 7.391 -2.533 -18.375 1 98.25 51 PHE B CA 1
ATOM 2204 C C . PHE B 1 51 ? 7.75 -2.436 -16.891 1 98.25 51 PHE B C 1
ATOM 2206 O O . PHE B 1 51 ? 7.238 -1.566 -16.188 1 98.25 51 PHE B O 1
ATOM 2213 N N . VAL B 1 52 ? 8.516 -3.408 -16.469 1 98.5 52 VAL B N 1
ATOM 2214 C CA . VAL B 1 52 ? 9.211 -3.311 -15.188 1 98.5 52 VAL B CA 1
ATOM 2215 C C . VAL B 1 52 ? 10.719 -3.244 -15.422 1 98.5 52 VAL B C 1
ATOM 2217 O O . VAL B 1 52 ? 11.195 -3.549 -16.516 1 98.5 52 VAL B O 1
ATOM 2220 N N . MET B 1 53 ? 11.453 -2.795 -14.359 1 98.5 53 MET B N 1
ATOM 2221 C CA . MET B 1 53 ? 12.914 -2.76 -14.438 1 98.5 53 MET B CA 1
ATOM 2222 C C . MET B 1 53 ? 13.539 -3.441 -13.219 1 98.5 53 MET B C 1
ATOM 2224 O O . MET B 1 53 ? 13.188 -3.131 -12.078 1 98.5 53 MET B O 1
ATOM 2228 N N . LEU B 1 54 ? 14.367 -4.375 -13.508 1 98.5 54 LEU B N 1
ATOM 2229 C CA . LEU B 1 54 ? 15.203 -4.98 -12.477 1 98.5 54 LEU B CA 1
ATOM 2230 C C . LEU B 1 54 ? 16.547 -4.254 -12.367 1 98.5 54 LEU B C 1
ATOM 2232 O O . LEU B 1 54 ? 17.328 -4.242 -13.32 1 98.5 54 LEU B O 1
ATOM 2236 N N . LEU B 1 55 ? 16.797 -3.664 -11.219 1 96.88 55 LEU B N 1
ATOM 2237 C CA . LEU B 1 55 ? 18.031 -2.91 -11 1 96.88 55 LEU B CA 1
ATOM 2238 C C . LEU B 1 55 ? 19.219 -3.85 -10.805 1 96.88 55 LEU B C 1
ATOM 2240 O O . LEU B 1 55 ? 19.203 -4.691 -9.906 1 96.88 55 LEU B O 1
ATOM 2244 N N . ARG B 1 56 ? 20.188 -3.697 -11.633 1 97.69 56 ARG B N 1
ATOM 2245 C CA . ARG B 1 56 ? 21.328 -4.602 -11.586 1 97.69 56 ARG B CA 1
ATOM 2246 C C . ARG B 1 56 ? 22.547 -3.916 -10.961 1 97.69 56 ARG B C 1
ATOM 2248 O O . ARG B 1 56 ? 23.375 -4.57 -10.336 1 97.69 56 ARG B O 1
ATOM 2255 N N . HIS B 1 57 ? 22.672 -2.67 -11.203 1 94.56 57 HIS B N 1
ATOM 2256 C CA . HIS B 1 57 ? 23.797 -1.873 -10.703 1 94.56 57 HIS B CA 1
ATOM 2257 C C . HIS B 1 57 ? 23.391 -0.415 -10.516 1 94.56 57 HIS B C 1
ATOM 2259 O O . HIS B 1 57 ? 22.594 0.117 -11.289 1 94.56 57 HIS B O 1
ATOM 2265 N N . GLY B 1 58 ? 24.016 0.192 -9.438 1 87.94 58 GLY B N 1
ATOM 2266 C CA . GLY B 1 58 ? 23.766 1.6 -9.172 1 87.94 58 GLY B CA 1
ATOM 2267 C C . GLY B 1 58 ? 22.578 1.827 -8.25 1 87.94 58 GLY B C 1
ATOM 2268 O O . GLY B 1 58 ? 21.906 0.875 -7.836 1 87.94 58 GLY B O 1
ATOM 2269 N N . TYR B 1 59 ? 22.344 3.121 -7.969 1 82.81 59 TYR B N 1
ATOM 2270 C CA . TYR B 1 59 ? 21.25 3.516 -7.086 1 82.81 59 TYR B CA 1
ATOM 2271 C C . TYR B 1 59 ? 20.25 4.406 -7.82 1 82.81 59 TYR B C 1
ATOM 2273 O O . TYR B 1 59 ? 20.641 5.195 -8.688 1 82.81 59 TYR B O 1
ATOM 2281 N N . VAL B 1 60 ? 19 4.199 -7.469 1 88.25 60 VAL B N 1
ATOM 2282 C CA . VAL B 1 60 ? 17.969 5.062 -8.016 1 88.25 60 VAL B CA 1
ATOM 2283 C C . VAL B 1 60 ? 17.172 5.711 -6.879 1 88.25 60 VAL B C 1
ATOM 2285 O O . VAL B 1 60 ? 17.234 5.254 -5.734 1 88.25 60 VAL B O 1
ATOM 2288 N N . LYS B 1 61 ? 16.594 6.754 -7.148 1 82 61 LYS B N 1
ATOM 2289 C CA . LYS B 1 61 ? 15.633 7.355 -6.223 1 82 61 LYS B CA 1
ATOM 2290 C C . LYS B 1 61 ? 14.227 7.359 -6.805 1 82 61 LYS B C 1
ATOM 2292 O O . LYS B 1 61 ? 14.047 7.555 -8.008 1 82 61 LYS B O 1
ATOM 2297 N N . VAL B 1 62 ? 13.25 7.059 -5.988 1 86 62 VAL B N 1
ATOM 2298 C CA . VAL B 1 62 ? 11.828 7.148 -6.324 1 86 62 VAL B CA 1
ATOM 2299 C C . VAL B 1 62 ? 11.258 8.461 -5.797 1 86 62 VAL B C 1
ATOM 2301 O O . VAL B 1 62 ? 11.328 8.742 -4.598 1 86 62 VAL B O 1
ATOM 2304 N N . THR B 1 63 ? 10.734 9.281 -6.754 1 81.38 63 THR B N 1
ATOM 2305 C CA . THR B 1 63 ? 10.328 10.617 -6.355 1 81.38 63 THR B CA 1
ATOM 2306 C C . THR B 1 63 ? 8.898 10.906 -6.793 1 81.38 63 THR B C 1
ATOM 2308 O O . THR B 1 63 ? 8.398 10.289 -7.742 1 81.38 63 THR B O 1
ATOM 2311 N N . SER B 1 64 ? 8.234 11.656 -6.031 1 77.56 64 SER B N 1
ATOM 2312 C CA . SER B 1 64 ? 6.91 12.172 -6.371 1 77.56 64 SER B CA 1
ATOM 2313 C C . SER B 1 64 ? 6.77 13.641 -5.973 1 77.56 64 SER B C 1
ATOM 2315 O O . SER B 1 64 ? 7.668 14.203 -5.344 1 77.56 64 SER B O 1
ATOM 2317 N N . ALA B 1 65 ? 5.797 14.328 -6.559 1 68.5 65 ALA B N 1
ATOM 2318 C CA . ALA B 1 65 ? 5.527 15.703 -6.152 1 68.5 65 ALA B CA 1
ATOM 2319 C C . ALA B 1 65 ? 4.621 15.742 -4.926 1 68.5 65 ALA B C 1
ATOM 2321 O O . ALA B 1 65 ? 3.693 14.938 -4.805 1 68.5 65 ALA B O 1
ATOM 2322 N N . ASP B 1 66 ? 5.133 16.578 -3.996 1 56.12 66 ASP B N 1
ATOM 2323 C CA . ASP B 1 66 ? 4.219 16.766 -2.873 1 56.12 66 ASP B CA 1
ATOM 2324 C C . ASP B 1 66 ? 3.102 17.75 -3.225 1 56.12 66 ASP B C 1
ATOM 2326 O O . ASP B 1 66 ? 2.969 18.156 -4.379 1 56.12 66 ASP B O 1
ATOM 2330 N N . ARG B 1 67 ? 2.289 18.156 -2.279 1 53.88 67 ARG B N 1
ATOM 2331 C CA . ARG B 1 67 ? 1.102 18.984 -2.453 1 53.88 67 ARG B CA 1
ATOM 2332 C C . ARG B 1 67 ? 1.475 20.375 -2.959 1 53.88 67 ARG B C 1
ATOM 2334 O O . ARG B 1 67 ? 0.67 21.031 -3.617 1 53.88 67 ARG B O 1
ATOM 2341 N N . MET B 1 68 ? 2.578 20.688 -2.578 1 49.38 68 MET B N 1
ATOM 2342 C CA . MET B 1 68 ? 3.041 22.016 -2.961 1 49.38 68 MET B CA 1
ATOM 2343 C C . MET B 1 68 ? 3.826 21.969 -4.266 1 49.38 68 MET B C 1
ATOM 2345 O O . MET B 1 68 ? 4.34 22.984 -4.727 1 49.38 68 MET B O 1
ATOM 2349 N N . GLY B 1 69 ? 3.814 20.781 -4.836 1 59.06 69 GLY B N 1
ATOM 2350 C CA . GLY B 1 69 ? 4.527 20.625 -6.094 1 59.06 69 GLY B CA 1
ATOM 2351 C C . GLY B 1 69 ? 6.012 20.375 -5.91 1 59.06 69 GLY B C 1
ATOM 2352 O O . GLY B 1 69 ? 6.746 20.234 -6.891 1 59.06 69 GLY B O 1
ATOM 2353 N N . ALA B 1 70 ? 6.43 20.344 -4.676 1 57.88 70 ALA B N 1
ATOM 2354 C CA . ALA B 1 70 ? 7.836 20.078 -4.402 1 57.88 70 ALA B CA 1
ATOM 2355 C C . ALA B 1 70 ? 8.164 18.594 -4.578 1 57.88 70 ALA B C 1
ATOM 2357 O O . ALA B 1 70 ? 7.34 17.734 -4.262 1 57.88 70 ALA B O 1
ATOM 2358 N N . THR B 1 71 ? 9.367 18.312 -5.055 1 65.19 71 THR B N 1
ATOM 2359 C CA . THR B 1 71 ? 9.805 16.938 -5.258 1 65.19 71 THR B CA 1
ATOM 2360 C C . THR B 1 71 ? 10.117 16.266 -3.924 1 65.19 71 THR B C 1
ATOM 2362 O O . THR B 1 71 ? 10.836 16.828 -3.094 1 65.19 71 THR B O 1
ATOM 2365 N N . VAL B 1 72 ? 9.461 15.133 -3.686 1 65.94 72 VAL B N 1
ATOM 2366 C CA . VAL B 1 72 ? 9.727 14.344 -2.49 1 65.94 72 VAL B CA 1
ATOM 2367 C C . VAL B 1 72 ? 10.305 12.984 -2.889 1 65.94 72 VAL B C 1
ATOM 2369 O O . VAL B 1 72 ? 9.852 12.367 -3.855 1 65.94 72 VAL B O 1
ATOM 2372 N N . ILE B 1 73 ? 11.359 12.523 -2.178 1 69.25 73 ILE B N 1
ATOM 2373 C CA . ILE B 1 73 ? 11.914 11.188 -2.387 1 69.25 73 ILE B CA 1
ATOM 2374 C C . ILE B 1 73 ? 11.148 10.172 -1.543 1 69.25 73 ILE B C 1
ATOM 2376 O O . ILE B 1 73 ? 11.148 10.25 -0.312 1 69.25 73 ILE B O 1
ATOM 2380 N N . LEU B 1 74 ? 10.547 9.266 -2.195 1 70.69 74 LEU B N 1
ATOM 2381 C CA . LEU B 1 74 ? 9.719 8.25 -1.541 1 70.69 74 LEU B CA 1
ATOM 2382 C C . LEU B 1 74 ? 10.57 7.059 -1.108 1 70.69 74 LEU B C 1
ATOM 2384 O O . LEU B 1 74 ? 10.25 6.395 -0.117 1 70.69 74 LEU B O 1
ATOM 2388 N N . ASP B 1 75 ? 11.578 6.785 -1.896 1 74.38 75 ASP B N 1
ATOM 2389 C CA . ASP B 1 75 ? 12.375 5.586 -1.654 1 74.38 75 ASP B CA 1
ATOM 2390 C C . ASP B 1 75 ? 13.688 5.633 -2.43 1 74.38 75 ASP B C 1
ATOM 2392 O O . ASP B 1 75 ? 13.852 6.449 -3.338 1 74.38 75 ASP B O 1
ATOM 2396 N N . VAL B 1 76 ? 14.641 4.801 -1.95 1 76.25 76 VAL B N 1
ATOM 2397 C CA . VAL B 1 76 ? 15.891 4.574 -2.668 1 76.25 76 VAL B CA 1
ATOM 2398 C C . VAL B 1 76 ? 16 3.107 -3.078 1 76.25 76 VAL B C 1
ATOM 2400 O O . VAL B 1 76 ? 15.75 2.211 -2.268 1 76.25 76 VAL B O 1
ATOM 2403 N N . GLY B 1 77 ? 16.297 2.939 -4.336 1 85.06 77 GLY B N 1
ATOM 2404 C CA . GLY B 1 77 ? 16.453 1.593 -4.859 1 85.06 77 GLY B CA 1
ATOM 2405 C C . GLY B 1 77 ? 17.906 1.141 -4.914 1 85.06 77 GLY B C 1
ATOM 2406 O O . GLY B 1 77 ? 18.797 1.929 -5.242 1 85.06 77 GLY B O 1
ATOM 2407 N N . VAL B 1 78 ? 18.109 -0.11 -4.613 1 83.38 78 VAL B N 1
ATOM 2408 C CA . VAL B 1 78 ? 19.438 -0.736 -4.645 1 83.38 78 VAL B CA 1
ATOM 2409 C C . VAL B 1 78 ? 19.422 -1.91 -5.621 1 83.38 78 VAL B C 1
ATOM 2411 O O . VAL B 1 78 ? 18.359 -2.383 -6.023 1 83.38 78 VAL B O 1
ATOM 2414 N N . PRO B 1 79 ? 20.641 -2.395 -5.988 1 90.31 79 PRO B N 1
ATOM 2415 C CA . PRO B 1 79 ? 20.688 -3.547 -6.891 1 90.31 79 PRO B CA 1
ATOM 2416 C C . PRO B 1 79 ? 19.859 -4.727 -6.387 1 90.31 79 PRO B C 1
ATOM 2418 O O . PRO B 1 79 ? 19.906 -5.051 -5.199 1 90.31 79 PRO B O 1
ATOM 2421 N N . GLY B 1 80 ? 19.125 -5.312 -7.312 1 94.19 80 GLY B N 1
ATOM 2422 C CA . GLY B 1 80 ? 18.266 -6.43 -6.965 1 94.19 80 GLY B CA 1
ATOM 2423 C C . GLY B 1 80 ? 16.812 -6.02 -6.777 1 94.19 80 GLY B C 1
ATOM 2424 O O . GLY B 1 80 ? 15.922 -6.871 -6.766 1 94.19 80 GLY B O 1
ATOM 2425 N N . ASP B 1 81 ? 16.562 -4.727 -6.691 1 92.94 81 ASP B N 1
ATOM 2426 C CA . ASP B 1 81 ? 15.195 -4.227 -6.527 1 92.94 81 ASP B CA 1
ATOM 2427 C C . ASP B 1 81 ? 14.43 -4.281 -7.848 1 92.94 81 ASP B C 1
ATOM 2429 O O . ASP B 1 81 ? 15.023 -4.164 -8.922 1 92.94 81 ASP B O 1
ATOM 2433 N N . LEU B 1 82 ? 13.164 -4.469 -7.707 1 97.44 82 LEU B N 1
ATOM 2434 C CA . LEU B 1 82 ? 12.227 -4.406 -8.812 1 97.44 82 LEU B CA 1
ATOM 2435 C C . LEU B 1 82 ? 11.445 -3.092 -8.797 1 97.44 82 LEU B C 1
ATOM 2437 O O . LEU B 1 82 ? 10.953 -2.674 -7.742 1 97.44 82 LEU B O 1
ATOM 2441 N N . HIS B 1 83 ? 11.43 -2.379 -9.945 1 96.81 83 HIS B N 1
ATOM 2442 C CA . HIS B 1 83 ? 10.695 -1.122 -10.039 1 96.81 83 HIS B CA 1
ATOM 2443 C C . HIS B 1 83 ? 9.648 -1.176 -11.141 1 96.81 83 HIS B C 1
ATOM 2445 O O . HIS B 1 83 ? 9.875 -1.785 -12.188 1 96.81 83 HIS B O 1
ATOM 2451 N N . GLY B 1 84 ? 8.539 -0.501 -10.898 1 96.88 84 GLY B N 1
ATOM 2452 C CA . GLY B 1 84 ? 7.496 -0.36 -11.906 1 96.88 84 GLY B CA 1
ATOM 2453 C C . GLY B 1 84 ? 6.445 -1.454 -11.836 1 96.88 84 GLY B C 1
ATOM 2454 O O . GLY B 1 84 ? 5.5 -1.464 -12.625 1 96.88 84 GLY B O 1
ATOM 2455 N N . GLU B 1 85 ? 6.547 -2.334 -10.914 1 96.75 85 GLU B N 1
ATOM 2456 C CA . GLU B 1 85 ? 5.695 -3.52 -10.852 1 96.75 85 GLU B CA 1
ATOM 2457 C C . GLU B 1 85 ? 4.262 -3.152 -10.477 1 96.75 85 GLU B C 1
ATOM 2459 O O . GLU B 1 85 ? 3.314 -3.818 -10.898 1 96.75 85 GLU B O 1
ATOM 2464 N N . ILE B 1 86 ? 4.129 -2.092 -9.703 1 94.94 86 ILE B N 1
ATOM 2465 C CA . ILE B 1 86 ? 2.803 -1.728 -9.211 1 94.94 86 ILE B CA 1
ATOM 2466 C C . ILE B 1 86 ? 1.906 -1.342 -10.383 1 94.94 86 ILE B C 1
ATOM 2468 O O . ILE B 1 86 ? 0.793 -1.856 -10.523 1 94.94 86 ILE B O 1
ATOM 2472 N N . ALA B 1 87 ? 2.33 -0.459 -11.258 1 94.75 87 ALA B N 1
ATOM 2473 C CA . ALA B 1 87 ? 1.541 -0.054 -12.422 1 94.75 87 ALA B CA 1
ATOM 2474 C C . ALA B 1 87 ? 1.266 -1.241 -13.336 1 94.75 87 ALA B C 1
ATOM 2476 O O . ALA B 1 87 ? 0.193 -1.335 -13.938 1 94.75 87 ALA B O 1
ATOM 2477 N N . VAL B 1 88 ? 2.229 -2.113 -13.461 1 96.56 88 VAL B N 1
ATOM 2478 C CA . VAL B 1 88 ? 2.094 -3.283 -14.32 1 96.56 88 VAL B CA 1
ATOM 2479 C C . VAL B 1 88 ? 1.042 -4.23 -13.75 1 96.56 88 VAL B C 1
ATOM 2481 O O . VAL B 1 88 ? 0.252 -4.816 -14.492 1 96.56 88 VAL B O 1
ATOM 2484 N N . ILE B 1 89 ? 1.066 -4.395 -12.445 1 95.12 89 ILE B N 1
ATOM 2485 C CA . ILE B 1 89 ? 0.205 -5.359 -11.766 1 95.12 89 ILE B CA 1
ATOM 2486 C C . ILE B 1 89 ? -1.194 -4.77 -11.602 1 95.12 89 ILE B C 1
ATOM 2488 O O . ILE B 1 89 ? -2.188 -5.402 -11.977 1 95.12 89 ILE B O 1
ATOM 2492 N N . ALA B 1 90 ? -1.275 -3.592 -11.008 1 89.62 90 ALA B N 1
ATOM 2493 C CA . ALA B 1 90 ? -2.551 -2.955 -10.695 1 89.62 90 ALA B CA 1
ATOM 2494 C C . ALA B 1 90 ? -3.186 -2.352 -11.945 1 89.62 90 ALA B C 1
ATOM 2496 O O . ALA B 1 90 ? -4.395 -2.102 -11.977 1 89.62 90 ALA B O 1
ATOM 2497 N N . GLY B 1 91 ? -2.395 -2.123 -12.906 1 88.25 91 GLY B N 1
ATOM 2498 C CA . GLY B 1 91 ? -2.859 -1.359 -14.047 1 88.25 91 GLY B CA 1
ATOM 2499 C C . GLY B 1 91 ? -2.861 0.138 -13.812 1 88.25 91 GLY B C 1
ATOM 2500 O O . GLY B 1 91 ? -2.693 0.59 -12.672 1 88.25 91 GLY B O 1
ATOM 2501 N N . GLY B 1 92 ? -2.891 0.899 -14.914 1 86.44 92 GLY B N 1
ATOM 2502 C CA . GLY B 1 92 ? -2.957 2.348 -14.789 1 86.44 92 GLY B CA 1
ATOM 2503 C C . GLY B 1 92 ? -1.632 3.031 -15.062 1 86.44 92 GLY B C 1
ATOM 2504 O O . GLY B 1 92 ? -0.806 2.518 -15.82 1 86.44 92 GLY B O 1
ATOM 2505 N N . ILE B 1 93 ? -1.527 4.195 -14.414 1 90.69 93 ILE B N 1
ATOM 2506 C CA . ILE B 1 93 ? -0.362 5.02 -14.719 1 90.69 93 ILE B CA 1
ATOM 2507 C C . ILE B 1 93 ? 0.638 4.941 -13.57 1 90.69 93 ILE B C 1
ATOM 2509 O O . ILE B 1 93 ? 0.265 4.637 -12.43 1 90.69 93 ILE B O 1
ATOM 2513 N N . ARG B 1 94 ? 1.867 5.246 -13.875 1 93.44 94 ARG B N 1
ATOM 2514 C CA . ARG B 1 94 ? 2.922 5.293 -12.867 1 93.44 94 ARG B CA 1
ATOM 2515 C C . ARG B 1 94 ? 2.699 6.445 -11.898 1 93.44 94 ARG B C 1
ATOM 2517 O O . ARG B 1 94 ? 2.322 7.547 -12.305 1 93.44 94 ARG B O 1
ATOM 2524 N N . MET B 1 95 ? 2.977 6.195 -10.633 1 86.44 95 MET B N 1
ATOM 2525 C CA . MET B 1 95 ? 2.656 7.172 -9.594 1 86.44 95 MET B CA 1
ATOM 2526 C C . MET B 1 95 ? 3.875 8.016 -9.25 1 86.44 95 MET B C 1
ATOM 2528 O O . MET B 1 95 ? 3.75 9.07 -8.617 1 86.44 95 MET B O 1
ATOM 2532 N N . ALA B 1 96 ? 5.027 7.5 -9.578 1 88.31 96 ALA B N 1
ATOM 2533 C CA . ALA B 1 96 ? 6.266 8.148 -9.164 1 88.31 96 ALA B CA 1
ATOM 2534 C C . ALA B 1 96 ? 7.328 8.055 -10.25 1 88.31 96 ALA B C 1
ATOM 2536 O O . ALA B 1 96 ? 7.254 7.191 -11.133 1 88.31 96 ALA B O 1
ATOM 2537 N N . ASP B 1 97 ? 8.219 8.984 -10.125 1 92.44 97 ASP B N 1
ATOM 2538 C CA . ASP B 1 97 ? 9.406 8.906 -10.969 1 92.44 97 ASP B CA 1
ATOM 2539 C C . ASP B 1 97 ? 10.461 7.98 -10.359 1 92.44 97 ASP B C 1
ATOM 2541 O O . ASP B 1 97 ? 10.57 7.887 -9.133 1 92.44 97 ASP B O 1
ATOM 2545 N N . VAL B 1 98 ? 11.164 7.289 -11.219 1 95 98 VAL B N 1
ATOM 2546 C CA . VAL B 1 98 ? 12.391 6.602 -10.844 1 95 98 VAL B CA 1
ATOM 2547 C C . VAL B 1 98 ? 13.578 7.223 -11.578 1 95 98 VAL B C 1
ATOM 2549 O O . VAL B 1 98 ? 13.602 7.246 -12.812 1 95 98 VAL B O 1
ATOM 2552 N N . VAL B 1 99 ? 14.508 7.773 -10.789 1 91.69 99 VAL B N 1
ATOM 2553 C CA . VAL B 1 99 ? 15.578 8.562 -11.383 1 91.69 99 VAL B CA 1
ATOM 2554 C C . VAL B 1 99 ? 16.938 7.992 -10.953 1 91.69 99 VAL B C 1
ATOM 2556 O O . VAL B 1 99 ? 17.125 7.648 -9.789 1 91.69 99 VAL B O 1
ATOM 2559 N N . ALA B 1 100 ? 17.844 7.914 -11.93 1 92.81 100 ALA B N 1
ATOM 2560 C CA . ALA B 1 100 ? 19.188 7.426 -11.648 1 92.81 100 ALA B CA 1
ATOM 2561 C C . ALA B 1 100 ? 19.953 8.414 -10.773 1 92.81 100 ALA B C 1
ATOM 2563 O O . ALA B 1 100 ? 20.031 9.602 -11.078 1 92.81 100 ALA B O 1
ATOM 2564 N N . ILE B 1 101 ? 20.438 7.879 -9.672 1 81.06 101 ILE B N 1
ATOM 2565 C CA . ILE B 1 101 ? 21.297 8.695 -8.82 1 81.06 101 ILE B CA 1
ATOM 2566 C C . ILE B 1 101 ? 22.719 8.711 -9.383 1 81.06 101 ILE B C 1
ATOM 2568 O O . ILE B 1 101 ? 23.422 9.711 -9.273 1 81.06 101 ILE B O 1
ATOM 2572 N N . GLU B 1 102 ? 23.172 7.66 -9.914 1 84.88 102 GLU B N 1
ATOM 2573 C CA . GLU B 1 102 ? 24.438 7.414 -10.617 1 84.88 102 GLU B CA 1
ATOM 2574 C C . GLU B 1 102 ? 24.219 6.574 -11.867 1 84.88 102 GLU B C 1
ATOM 2576 O O . GLU B 1 102 ? 23.078 6.414 -12.32 1 84.88 102 GLU B O 1
ATOM 2581 N N . GLU B 1 103 ? 25.406 6.176 -12.398 1 92.44 103 GLU B N 1
ATOM 2582 C CA . GLU B 1 103 ? 25.234 5.242 -13.516 1 92.44 103 GLU B CA 1
ATOM 2583 C C . GLU B 1 103 ? 24.5 3.982 -13.07 1 92.44 103 GLU B C 1
ATOM 2585 O O . GLU B 1 103 ? 24.859 3.373 -12.055 1 92.44 103 GLU B O 1
ATOM 2590 N N . VAL B 1 104 ? 23.453 3.705 -13.828 1 95.44 104 VAL B N 1
ATOM 2591 C CA . VAL B 1 104 ? 22.562 2.615 -13.438 1 95.44 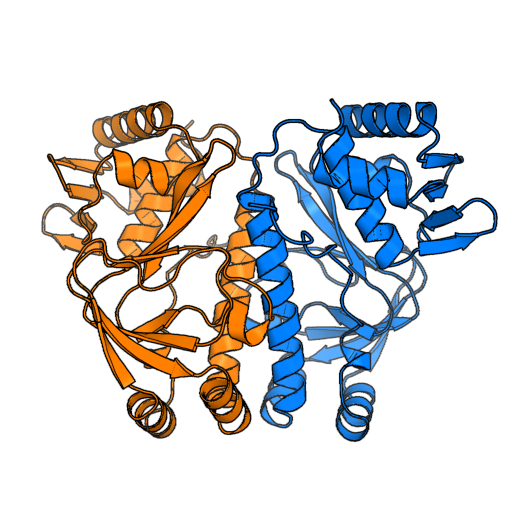104 VAL B CA 1
ATOM 2592 C C . VAL B 1 104 ? 22.438 1.614 -14.578 1 95.44 104 VAL B C 1
ATOM 2594 O O . VAL B 1 104 ? 22.328 2.006 -15.75 1 95.44 104 VAL B O 1
ATOM 2597 N N . HIS B 1 105 ? 22.609 0.361 -14.211 1 98.12 105 HIS B N 1
ATOM 2598 C CA . HIS B 1 105 ? 22.312 -0.733 -15.125 1 98.12 105 HIS B CA 1
ATOM 2599 C C . HIS B 1 105 ? 21.047 -1.473 -14.727 1 98.12 105 HIS B C 1
ATOM 2601 O O . HIS B 1 105 ? 20.875 -1.825 -13.555 1 98.12 105 HIS B O 1
ATOM 2607 N N . VAL B 1 106 ? 20.125 -1.691 -15.727 1 98.44 106 VAL B N 1
ATOM 2608 C CA . VAL B 1 106 ? 18.875 -2.375 -15.43 1 98.44 106 VAL B CA 1
ATOM 2609 C C . VAL B 1 106 ? 18.594 -3.426 -16.5 1 98.44 106 VAL B C 1
ATOM 2611 O O . VAL B 1 106 ? 19.234 -3.438 -17.547 1 98.44 106 VAL B O 1
ATOM 2614 N N . ARG B 1 107 ? 17.75 -4.348 -16.203 1 98.56 107 ARG B N 1
ATOM 2615 C CA . ARG B 1 107 ? 17.031 -5.152 -17.188 1 98.56 107 ARG B CA 1
ATOM 2616 C C . ARG B 1 107 ? 15.602 -4.648 -17.359 1 98.56 107 ARG B C 1
ATOM 2618 O O . ARG B 1 107 ? 14.828 -4.613 -16.406 1 98.56 107 ARG B O 1
ATOM 2625 N N . ARG B 1 108 ? 15.289 -4.215 -18.516 1 98.62 108 ARG B N 1
ATOM 2626 C CA . ARG B 1 108 ? 13.938 -3.777 -18.859 1 98.62 108 ARG B CA 1
ATOM 2627 C C . ARG B 1 108 ? 13.094 -4.941 -19.359 1 98.62 108 ARG B C 1
ATOM 2629 O O . ARG B 1 108 ? 13.445 -5.582 -20.359 1 98.62 108 ARG B O 1
ATOM 2636 N N . ILE B 1 109 ? 11.984 -5.23 -18.719 1 98.62 109 ILE B N 1
ATOM 2637 C CA . ILE B 1 109 ? 11.148 -6.391 -19.016 1 98.62 109 ILE B CA 1
ATOM 2638 C C . ILE B 1 109 ? 9.734 -5.934 -19.359 1 98.62 109 ILE B C 1
ATOM 2640 O O . ILE B 1 109 ? 9.094 -5.234 -18.562 1 98.62 109 ILE B O 1
ATOM 2644 N N . ALA B 1 110 ? 9.211 -6.324 -20.484 1 98.5 110 ALA B N 1
ATOM 2645 C CA . ALA B 1 110 ? 7.863 -5.945 -20.906 1 98.5 110 ALA B CA 1
ATOM 2646 C C . ALA B 1 110 ? 6.812 -6.465 -19.938 1 98.5 110 ALA B C 1
ATOM 2648 O O . ALA B 1 110 ? 6.941 -7.57 -19.406 1 98.5 110 ALA B O 1
ATOM 2649 N N . ALA B 1 111 ? 5.727 -5.668 -19.781 1 98.12 111 ALA B N 1
ATOM 2650 C CA . ALA B 1 111 ? 4.66 -6.027 -18.859 1 98.12 111 ALA B CA 1
ATOM 2651 C C . ALA B 1 111 ? 4.109 -7.418 -19.156 1 98.12 111 ALA B C 1
ATOM 2653 O O . ALA B 1 111 ? 3.912 -8.227 -18.25 1 98.12 111 ALA B O 1
ATOM 2654 N N . SER B 1 112 ? 3.889 -7.734 -20.391 1 97.62 112 SER B N 1
ATOM 2655 C CA . SER B 1 112 ? 3.32 -9.023 -20.781 1 97.62 112 SER B CA 1
ATOM 2656 C C . SER B 1 112 ? 4.254 -10.172 -20.422 1 97.62 112 SER B C 1
ATOM 2658 O O . SER B 1 112 ? 3.811 -11.203 -19.922 1 97.62 112 SER B O 1
ATOM 2660 N N . GLU B 1 113 ? 5.527 -10 -20.641 1 98.12 113 GLU B N 1
ATOM 2661 C CA . GLU B 1 113 ? 6.527 -11.008 -20.312 1 98.12 113 GLU B CA 1
ATOM 2662 C C . GLU B 1 113 ? 6.625 -11.211 -18.797 1 98.12 113 GLU B C 1
ATOM 2664 O O . GLU B 1 113 ? 6.711 -12.352 -18.328 1 98.12 113 GLU B O 1
ATOM 2669 N N . PHE B 1 114 ? 6.609 -10.156 -18.078 1 98.31 114 PHE B N 1
ATOM 2670 C CA . PHE B 1 114 ? 6.723 -10.219 -16.625 1 98.31 114 PHE B CA 1
ATOM 2671 C C . PHE B 1 114 ? 5.512 -10.914 -16.016 1 98.31 114 PHE B C 1
ATOM 2673 O O . PHE B 1 114 ? 5.652 -11.766 -15.125 1 98.31 114 PHE B O 1
ATOM 2680 N N . ASN B 1 115 ? 4.316 -10.562 -16.5 1 97.31 115 ASN B N 1
ATOM 2681 C CA . ASN B 1 115 ? 3.096 -11.195 -16.016 1 97.31 115 ASN B CA 1
ATOM 2682 C C . ASN B 1 115 ? 3.102 -12.703 -16.266 1 97.31 115 ASN B C 1
ATOM 2684 O O . ASN B 1 115 ? 2.697 -13.484 -15.414 1 97.31 115 ASN B O 1
ATOM 2688 N N . ARG B 1 116 ? 3.547 -13.117 -17.438 1 97.56 116 ARG B N 1
ATOM 2689 C CA . ARG B 1 116 ? 3.654 -14.539 -17.75 1 97.56 116 ARG B CA 1
ATOM 2690 C C . ARG B 1 116 ? 4.66 -15.234 -16.828 1 97.56 116 ARG B C 1
ATOM 2692 O O . ARG B 1 116 ? 4.414 -16.344 -16.359 1 97.56 116 ARG B O 1
ATOM 2699 N N . PHE B 1 117 ? 5.758 -14.555 -16.609 1 98.12 117 PHE B N 1
ATOM 2700 C CA . PHE B 1 117 ? 6.789 -15.07 -15.727 1 98.12 117 PHE B CA 1
ATOM 2701 C C . PHE B 1 117 ? 6.219 -15.336 -14.336 1 98.12 117 PHE B C 1
ATOM 2703 O O . PHE B 1 117 ? 6.473 -16.375 -13.742 1 98.12 117 PHE B O 1
ATOM 2710 N N . LEU B 1 118 ? 5.414 -14.383 -13.797 1 97.75 118 LEU B N 1
ATOM 2711 C CA . LEU B 1 118 ? 4.84 -14.523 -12.461 1 97.75 118 LEU B CA 1
ATOM 2712 C C . LEU B 1 118 ? 3.859 -15.688 -12.406 1 97.75 118 LEU B C 1
ATOM 2714 O O . LEU B 1 118 ? 3.826 -16.438 -11.422 1 97.75 118 LEU B O 1
ATOM 2718 N N . LEU B 1 119 ? 3.059 -15.836 -13.477 1 96.62 119 LEU B N 1
ATOM 2719 C CA . LEU B 1 119 ? 2.1 -16.938 -13.516 1 96.62 119 LEU B CA 1
ATOM 2720 C C . LEU B 1 119 ? 2.814 -18.281 -13.578 1 96.62 119 LEU B C 1
ATOM 2722 O O . LEU B 1 119 ? 2.348 -19.266 -13.008 1 96.62 119 LEU B O 1
ATOM 2726 N N . ASP B 1 120 ? 3.99 -18.281 -14.242 1 96.81 120 ASP B N 1
ATOM 2727 C CA . ASP B 1 120 ? 4.758 -19.516 -14.422 1 96.81 120 ASP B CA 1
ATOM 2728 C C . ASP B 1 120 ? 5.598 -19.812 -13.188 1 96.81 120 ASP B C 1
ATOM 2730 O O . ASP B 1 120 ? 6.062 -20.953 -13.008 1 96.81 120 ASP B O 1
ATOM 2734 N N . HIS B 1 121 ? 5.844 -18.859 -12.367 1 97.69 121 HIS B N 1
ATOM 2735 C CA . HIS B 1 121 ? 6.684 -19.031 -11.18 1 97.69 121 HIS B CA 1
ATOM 2736 C C . HIS B 1 121 ? 6.004 -18.469 -9.938 1 97.69 121 HIS B C 1
ATOM 2738 O O . HIS B 1 121 ? 6.379 -17.391 -9.461 1 97.69 121 HIS B O 1
ATOM 2744 N N . PRO B 1 122 ? 5.094 -19.25 -9.328 1 96.81 122 PRO B N 1
ATOM 2745 C CA . PRO B 1 122 ? 4.301 -18.766 -8.195 1 96.81 122 PRO B CA 1
ATOM 2746 C C . PRO B 1 122 ? 5.164 -18.297 -7.023 1 96.81 122 PRO B C 1
ATOM 2748 O O . PRO B 1 122 ? 4.781 -17.391 -6.293 1 96.81 122 PRO B O 1
ATOM 2751 N N . SER B 1 123 ? 6.316 -18.891 -6.875 1 96.44 123 SER B N 1
ATOM 2752 C CA . SER B 1 123 ? 7.203 -18.453 -5.797 1 96.44 123 SER B CA 1
ATOM 2753 C C . SER B 1 123 ? 7.691 -17.031 -6.023 1 96.44 123 SER B C 1
ATOM 2755 O O . SER B 1 123 ? 7.855 -16.266 -5.07 1 96.44 123 SER B O 1
ATOM 2757 N N . ALA B 1 124 ? 7.934 -16.688 -7.227 1 97.75 124 ALA B N 1
ATOM 2758 C CA . ALA B 1 124 ? 8.32 -15.312 -7.559 1 97.75 124 ALA B CA 1
ATOM 2759 C C . ALA B 1 124 ? 7.16 -14.352 -7.332 1 97.75 124 ALA B C 1
ATOM 2761 O O . ALA B 1 124 ? 7.352 -13.25 -6.805 1 97.75 124 ALA B O 1
ATOM 2762 N N . MET B 1 125 ? 5.961 -14.805 -7.723 1 97.94 125 MET B N 1
ATOM 2763 C CA . MET B 1 125 ? 4.781 -13.969 -7.516 1 97.94 125 MET B CA 1
ATOM 2764 C C . MET B 1 125 ? 4.559 -13.695 -6.031 1 97.94 125 MET B C 1
ATOM 2766 O O . MET B 1 125 ? 4.207 -12.578 -5.645 1 97.94 125 MET B O 1
ATOM 2770 N N . ARG B 1 126 ? 4.793 -14.695 -5.293 1 97.12 126 ARG B N 1
ATOM 2771 C CA . ARG B 1 126 ? 4.664 -14.555 -3.846 1 97.12 126 ARG B CA 1
ATOM 2772 C C . ARG B 1 126 ? 5.621 -13.492 -3.314 1 97.12 126 ARG B C 1
ATOM 2774 O O . ARG B 1 126 ? 5.25 -12.688 -2.455 1 97.12 126 ARG B O 1
ATOM 2781 N N . GLU B 1 127 ? 6.809 -13.469 -3.795 1 96.69 127 GLU B N 1
ATOM 2782 C CA . GLU B 1 127 ? 7.789 -12.492 -3.32 1 96.69 127 GLU B CA 1
ATOM 2783 C C . GLU B 1 127 ? 7.395 -11.078 -3.727 1 96.69 127 GLU B C 1
ATOM 2785 O O . GLU B 1 127 ? 7.637 -10.125 -2.982 1 96.69 127 GLU B O 1
ATOM 2790 N N . VAL B 1 128 ? 6.824 -10.953 -4.914 1 97.62 128 VAL B N 1
ATOM 2791 C CA . VAL B 1 128 ? 6.301 -9.648 -5.312 1 97.62 128 VAL B CA 1
ATOM 2792 C C . VAL B 1 128 ? 5.164 -9.242 -4.375 1 97.62 128 VAL B C 1
ATOM 2794 O O . VAL B 1 128 ? 5.117 -8.102 -3.906 1 97.62 128 VAL B O 1
ATOM 2797 N N . LEU B 1 129 ? 4.266 -10.172 -4.148 1 97.31 129 LEU B N 1
ATOM 2798 C CA . LEU B 1 129 ? 3.125 -9.945 -3.268 1 97.31 129 LEU B CA 1
ATOM 2799 C C . LEU B 1 129 ? 3.59 -9.508 -1.881 1 97.31 129 LEU B C 1
ATOM 2801 O O . LEU B 1 129 ? 3.072 -8.539 -1.321 1 97.31 129 LEU B O 1
ATOM 2805 N N . VAL B 1 130 ? 4.602 -10.148 -1.38 1 94.75 130 VAL B N 1
ATOM 2806 C CA . VAL B 1 130 ? 5.16 -9.82 -0.074 1 94.75 130 VAL B CA 1
ATOM 2807 C C . VAL B 1 130 ? 5.723 -8.398 -0.097 1 94.75 130 VAL B C 1
ATOM 2809 O O . VAL B 1 130 ? 5.465 -7.605 0.811 1 94.75 130 VAL B O 1
ATOM 2812 N N . SER B 1 131 ? 6.422 -8.07 -1.082 1 93.12 131 SER B N 1
ATOM 2813 C CA . SER B 1 131 ? 7.016 -6.742 -1.208 1 93.12 131 SER B CA 1
ATOM 2814 C C . SER B 1 131 ? 5.949 -5.656 -1.244 1 93.12 131 SER B C 1
ATOM 2816 O O . SER B 1 131 ? 6.062 -4.641 -0.553 1 93.12 131 SER B O 1
ATOM 2818 N N . VAL B 1 132 ? 4.93 -5.887 -2.051 1 93.94 132 VAL B N 1
ATOM 2819 C CA . VAL B 1 132 ? 3.863 -4.902 -2.197 1 93.94 132 VAL B CA 1
ATOM 2820 C C . VAL B 1 132 ? 3.102 -4.766 -0.881 1 93.94 132 VAL B C 1
ATOM 2822 O O . VAL B 1 132 ? 2.762 -3.654 -0.464 1 93.94 132 VAL B O 1
ATOM 2825 N N . ALA B 1 133 ? 2.809 -5.863 -0.273 1 93.56 133 ALA B N 1
ATOM 2826 C CA . ALA B 1 133 ? 2.111 -5.852 1.011 1 93.56 133 ALA B CA 1
ATOM 2827 C C . ALA B 1 133 ? 2.898 -5.066 2.057 1 93.56 133 ALA B C 1
ATOM 2829 O O . ALA B 1 133 ? 2.326 -4.27 2.805 1 93.56 133 ALA B O 1
ATOM 2830 N N . ARG B 1 134 ? 4.16 -5.262 2.107 1 87.88 134 ARG B N 1
ATOM 2831 C CA . ARG B 1 134 ? 5.004 -4.566 3.072 1 87.88 134 ARG B CA 1
ATOM 2832 C C . ARG B 1 134 ? 5.055 -3.07 2.781 1 87.88 134 ARG B C 1
ATOM 2834 O O . ARG B 1 134 ? 5.035 -2.252 3.703 1 87.88 134 ARG B O 1
ATOM 2841 N N . ARG B 1 135 ? 5.152 -2.727 1.558 1 84.88 135 ARG B N 1
ATOM 2842 C CA . ARG B 1 135 ? 5.105 -1.316 1.185 1 84.88 135 ARG B CA 1
ATOM 2843 C C . ARG B 1 135 ? 3.775 -0.688 1.579 1 84.88 135 ARG B C 1
ATOM 2845 O O . ARG B 1 135 ? 3.73 0.468 2.008 1 84.88 135 ARG B O 1
ATOM 2852 N N . PHE B 1 136 ? 2.713 -1.389 1.411 1 87.69 136 PHE B N 1
ATOM 2853 C CA . PHE B 1 136 ? 1.398 -0.912 1.825 1 87.69 136 PHE B CA 1
ATOM 2854 C C . PHE B 1 136 ? 1.361 -0.665 3.328 1 87.69 136 PHE B C 1
ATOM 2856 O O . PHE B 1 136 ? 0.83 0.351 3.783 1 87.69 136 PHE B O 1
ATOM 2863 N N . VAL B 1 137 ? 1.897 -1.632 4.066 1 83.19 137 VAL B N 1
ATOM 2864 C CA . VAL B 1 137 ? 1.938 -1.497 5.52 1 83.19 137 VAL B CA 1
ATOM 2865 C C . VAL B 1 137 ? 2.672 -0.213 5.898 1 83.19 137 VAL B C 1
ATOM 2867 O O . VAL B 1 137 ? 2.193 0.561 6.73 1 83.19 137 VAL B O 1
ATOM 2870 N N . LEU B 1 138 ? 3.748 0.026 5.277 1 75.25 138 LEU B N 1
ATOM 2871 C CA . LEU B 1 138 ? 4.547 1.211 5.566 1 75.25 138 LEU B CA 1
ATOM 2872 C C . LEU B 1 138 ? 3.791 2.482 5.195 1 75.25 138 LEU B C 1
ATOM 2874 O O . LEU B 1 138 ? 3.777 3.447 5.961 1 75.25 138 LEU B O 1
ATOM 2878 N N . ALA B 1 139 ? 3.145 2.449 4.047 1 75.5 139 ALA B N 1
ATOM 2879 C CA . ALA B 1 139 ? 2.375 3.604 3.586 1 75.5 139 ALA B CA 1
ATOM 2880 C C . ALA B 1 139 ? 1.202 3.889 4.52 1 75.5 139 ALA B C 1
ATOM 2882 O O . ALA B 1 139 ? 0.889 5.047 4.797 1 75.5 139 ALA B O 1
ATOM 2883 N N . GLN B 1 140 ? 0.543 2.895 4.91 1 75.5 140 GLN B N 1
ATOM 2884 C CA . GLN B 1 140 ? -0.613 3.027 5.793 1 75.5 140 GLN B CA 1
ATOM 2885 C C . GLN B 1 140 ? -0.208 3.592 7.152 1 75.5 140 GLN B C 1
ATOM 2887 O O . GLN B 1 140 ? -0.92 4.422 7.723 1 75.5 140 GLN B O 1
ATOM 2892 N N . ARG B 1 141 ? 0.91 3.127 7.645 1 68.31 141 ARG B N 1
ATOM 2893 C CA . ARG B 1 141 ? 1.416 3.629 8.922 1 68.31 141 ARG B CA 1
ATOM 2894 C C . ARG B 1 141 ? 1.702 5.125 8.844 1 68.31 141 ARG B C 1
ATOM 2896 O O . ARG B 1 141 ? 1.462 5.855 9.805 1 68.31 141 ARG B O 1
ATOM 2903 N N . GLN B 1 142 ? 2.207 5.547 7.812 1 60.97 142 GLN B N 1
ATOM 2904 C CA . GLN B 1 142 ? 2.543 6.953 7.625 1 60.97 142 GLN B CA 1
ATOM 2905 C C . GLN B 1 142 ? 1.286 7.812 7.535 1 60.97 142 GLN B C 1
ATOM 2907 O O . GLN B 1 142 ? 1.311 9 7.875 1 60.97 142 GLN B O 1
ATOM 2912 N N . ARG B 1 143 ? 0.214 7.227 7.016 1 57.91 143 ARG B N 1
ATOM 2913 C CA . ARG B 1 143 ? -1.054 7.941 6.914 1 57.91 143 ARG B CA 1
ATOM 2914 C C . ARG B 1 143 ? -1.681 8.148 8.289 1 57.91 143 ARG B C 1
ATOM 2916 O O . ARG B 1 143 ? -2.326 9.172 8.531 1 57.91 143 ARG B O 1
ATOM 2923 N N . THR B 1 144 ? -1.624 7.184 9.094 1 52.41 144 THR B N 1
ATOM 2924 C CA . THR B 1 144 ? -2.277 7.23 10.398 1 52.41 144 THR B CA 1
ATOM 2925 C C . THR B 1 144 ? -1.413 7.98 11.406 1 52.41 144 THR B C 1
ATOM 2927 O O . THR B 1 144 ? -1.919 8.477 12.414 1 52.41 144 THR B O 1
ATOM 2930 N N . GLN B 1 145 ? -0.179 7.949 11.211 1 46 145 GLN B N 1
ATOM 2931 C CA . GLN B 1 145 ? 0.687 8.672 12.133 1 46 145 GLN B CA 1
ATOM 2932 C C . GLN B 1 145 ? 0.642 10.172 11.859 1 46 145 GLN B C 1
ATOM 2934 O O . GLN B 1 145 ? 0.729 10.609 10.711 1 46 145 GLN B O 1
ATOM 2939 N N . SER B 1 146 ? -0.295 10.82 12.625 1 41.59 146 SER B N 1
ATOM 2940 C CA . SER B 1 146 ? -0.4 12.281 12.617 1 41.59 146 SER B CA 1
ATOM 2941 C C . SER B 1 146 ? 0.973 12.93 12.5 1 41.59 146 SER B C 1
ATOM 2943 O O . SER B 1 146 ? 1.952 12.438 13.062 1 41.59 146 SER B O 1
ATOM 2945 N N . TRP B 1 147 ? 1.111 13.586 11.328 1 39.19 147 TRP B N 1
ATOM 2946 C CA . TRP B 1 147 ? 2.238 14.492 11.156 1 39.19 147 TRP B CA 1
ATOM 2947 C C . TRP B 1 147 ? 2.395 15.398 12.375 1 39.19 147 TRP B C 1
ATOM 2949 O O . TRP B 1 147 ? 1.884 16.516 12.391 1 39.19 147 TRP B O 1
ATOM 2959 N N . LYS B 1 148 ? 1.879 15.047 13.523 1 41.47 148 LYS B N 1
ATOM 2960 C CA . LYS B 1 148 ? 2.361 16.047 14.469 1 41.47 148 LYS B CA 1
ATOM 2961 C C . LYS B 1 148 ? 3.818 16.406 14.195 1 41.47 148 LYS B C 1
ATOM 2963 O O . LYS B 1 148 ? 4.582 15.586 13.688 1 41.47 148 LYS B O 1
ATOM 2968 N N . PRO B 1 149 ? 4.062 17.703 14.195 1 46.09 149 PRO B N 1
ATOM 2969 C CA . PRO B 1 149 ? 5.289 18.422 13.844 1 46.09 149 PRO B CA 1
ATOM 2970 C C . PRO B 1 149 ? 6.547 17.719 14.367 1 46.09 149 PRO B C 1
ATOM 2972 O O . PRO B 1 149 ? 7.523 18.391 14.719 1 46.09 149 PRO B O 1
ATOM 2975 N N . GLN B 1 150 ? 6.52 16.453 14.703 1 59.44 150 GLN B N 1
ATOM 2976 C CA . GLN B 1 150 ? 7.777 15.953 15.242 1 59.44 150 GLN B CA 1
ATOM 2977 C C . GLN B 1 150 ? 8.844 15.875 14.156 1 59.44 150 GLN B C 1
ATOM 2979 O O . GLN B 1 150 ? 9.219 14.789 13.727 1 59.44 150 GLN B O 1
ATOM 2984 N N . ALA B 1 151 ? 9.148 17.062 13.734 1 63.5 151 ALA B N 1
ATOM 2985 C CA . ALA B 1 151 ? 10.07 17.234 12.617 1 63.5 151 ALA B CA 1
ATOM 2986 C C . ALA B 1 151 ? 11.344 16.422 12.82 1 63.5 151 ALA B C 1
ATOM 2988 O O . ALA B 1 151 ? 11.789 15.719 11.914 1 63.5 151 ALA B O 1
ATOM 2989 N N . VAL B 1 152 ? 11.766 16.5 14.141 1 73.06 152 VAL B N 1
ATOM 2990 C CA . VAL B 1 152 ? 13.023 15.828 14.422 1 73.06 152 VAL B CA 1
ATOM 2991 C C . VAL B 1 152 ? 12.836 14.312 14.32 1 73.06 152 VAL B C 1
ATOM 2993 O O . VAL B 1 152 ? 13.672 13.617 13.742 1 73.06 152 VAL B O 1
ATOM 2996 N N . ALA B 1 153 ? 11.75 13.891 14.828 1 71.5 153 ALA B N 1
ATOM 2997 C CA . ALA B 1 153 ? 11.484 12.461 14.797 1 71.5 153 ALA B CA 1
ATOM 2998 C C . ALA B 1 153 ? 11.281 11.977 13.359 1 71.5 153 ALA B C 1
ATOM 3000 O O . ALA B 1 153 ? 11.727 10.883 13 1 71.5 153 ALA B O 1
ATOM 3001 N N . ARG B 1 154 ? 10.734 12.781 12.586 1 68.31 154 ARG B N 1
ATOM 3002 C CA . ARG B 1 154 ? 10.508 12.422 11.188 1 68.31 154 ARG B CA 1
ATOM 3003 C C . ARG B 1 154 ? 11.828 12.352 10.422 1 68.31 154 ARG B C 1
ATOM 3005 O O . ARG B 1 154 ? 12.047 11.422 9.641 1 68.31 154 ARG B O 1
ATOM 3012 N N . VAL B 1 155 ? 12.656 13.359 10.688 1 73.38 155 VAL B N 1
ATOM 3013 C CA . VAL B 1 155 ? 13.969 13.367 10.047 1 73.38 155 VAL B CA 1
ATOM 3014 C C . VAL B 1 155 ? 14.781 12.164 10.523 1 73.38 155 VAL B C 1
ATOM 3016 O O . VAL B 1 155 ? 15.422 11.484 9.719 1 73.38 155 VAL B O 1
ATOM 3019 N N . ALA B 1 156 ? 14.641 11.859 11.766 1 77.31 156 ALA B N 1
ATOM 3020 C CA . ALA B 1 156 ? 15.375 10.734 12.336 1 77.31 156 ALA B CA 1
ATOM 3021 C C . ALA B 1 156 ? 14.906 9.406 11.734 1 77.31 156 ALA B C 1
ATOM 3023 O O . ALA B 1 156 ? 15.727 8.547 11.398 1 77.31 156 ALA B O 1
ATOM 3024 N N . THR B 1 157 ? 13.641 9.289 11.609 1 70.12 157 THR B N 1
ATOM 3025 C CA . THR B 1 157 ? 13.07 8.078 11.039 1 70.12 157 THR B CA 1
ATOM 3026 C C . THR B 1 157 ? 13.547 7.875 9.602 1 70.12 157 THR B C 1
ATOM 3028 O O . THR B 1 157 ? 13.898 6.758 9.211 1 70.12 157 THR B O 1
ATOM 3031 N N . ARG B 1 158 ? 13.539 8.875 8.828 1 69.25 158 ARG B N 1
ATOM 3032 C CA . ARG B 1 158 ? 13.961 8.789 7.43 1 69.25 158 ARG B CA 1
ATOM 3033 C C . ARG B 1 158 ? 15.453 8.508 7.324 1 69.25 158 ARG B C 1
ATOM 3035 O O . ARG B 1 158 ? 15.891 7.734 6.469 1 69.25 158 ARG B O 1
ATOM 3042 N N . LEU B 1 159 ? 16.25 9.117 8.18 1 75.81 159 LEU B N 1
ATOM 3043 C CA . LEU B 1 159 ? 17.688 8.852 8.195 1 75.81 159 LEU B CA 1
ATOM 3044 C C . LEU B 1 159 ? 17.969 7.398 8.562 1 75.81 159 LEU B C 1
ATOM 3046 O O . LEU B 1 159 ? 18.844 6.766 7.973 1 75.81 159 LEU B O 1
ATOM 3050 N N . ASP B 1 160 ? 17.219 6.895 9.516 1 73.94 160 ASP B N 1
ATOM 3051 C CA . ASP B 1 160 ? 17.391 5.504 9.914 1 73.94 160 ASP B CA 1
ATOM 3052 C C . ASP B 1 160 ? 17.078 4.559 8.758 1 73.94 160 ASP B C 1
ATOM 3054 O O . ASP B 1 160 ? 17.797 3.584 8.531 1 73.94 160 ASP B O 1
ATOM 3058 N N . TYR B 1 161 ? 16.078 4.871 8.07 1 65.56 161 TYR B N 1
ATOM 3059 C CA . TYR B 1 161 ? 15.719 4.113 6.875 1 65.56 161 TYR B CA 1
ATOM 3060 C C . TYR B 1 161 ? 16.844 4.133 5.855 1 65.56 161 TYR B C 1
ATOM 3062 O O . TYR B 1 161 ? 17.188 3.096 5.281 1 65.56 161 TYR B O 1
ATOM 3070 N N . LEU B 1 162 ? 17.438 5.285 5.574 1 70.38 162 LEU B N 1
ATOM 3071 C CA . LEU B 1 162 ? 18.5 5.43 4.582 1 70.38 162 LEU B CA 1
ATOM 3072 C C . LEU B 1 162 ? 19.734 4.633 4.992 1 70.38 162 LEU B C 1
ATOM 3074 O O . LEU B 1 162 ? 20.422 4.078 4.137 1 70.38 162 LEU B O 1
ATOM 3078 N N . VAL B 1 163 ? 19.969 4.586 6.266 1 73.75 163 VAL B N 1
ATOM 3079 C CA . VAL B 1 163 ? 21.078 3.781 6.766 1 73.75 163 VAL B CA 1
ATOM 3080 C C . VAL B 1 163 ? 20.844 2.311 6.418 1 73.75 163 VAL B C 1
ATOM 3082 O O . VAL B 1 163 ? 21.766 1.618 5.98 1 73.75 163 VAL B O 1
ATOM 3085 N N . ASP B 1 164 ? 19.594 1.849 6.539 1 66.06 164 ASP B N 1
ATOM 3086 C CA . ASP B 1 164 ? 19.266 0.458 6.246 1 66.06 164 ASP B CA 1
ATOM 3087 C C . ASP B 1 164 ? 19.438 0.153 4.762 1 66.06 164 ASP B C 1
ATOM 3089 O O . ASP B 1 164 ? 19.875 -0.94 4.395 1 66.06 164 ASP B O 1
ATOM 3093 N N . VAL B 1 165 ? 19.156 1.169 3.992 1 59.53 165 VAL B N 1
ATOM 3094 C CA . VAL B 1 165 ? 19.078 0.933 2.555 1 59.53 165 VAL B CA 1
ATOM 3095 C C . VAL B 1 165 ? 20.469 1.078 1.932 1 59.53 165 VAL B C 1
ATOM 3097 O O . VAL B 1 165 ? 20.859 0.282 1.074 1 59.53 165 VAL B O 1
ATOM 3100 N N . CYS B 1 166 ? 21.188 2.143 2.389 1 63.59 166 CYS B N 1
ATOM 3101 C CA . CYS B 1 166 ? 22.422 2.461 1.685 1 63.59 166 CYS B CA 1
ATOM 3102 C C . CYS B 1 166 ? 23.5 2.92 2.66 1 63.59 166 CYS B C 1
ATOM 3104 O O . CYS B 1 166 ? 24.422 3.643 2.277 1 63.59 166 CYS B O 1
ATOM 3106 N N . GLY B 1 167 ? 23.312 2.562 3.852 1 65.94 167 GLY B N 1
ATOM 3107 C CA . GLY B 1 167 ? 24.312 2.973 4.824 1 65.94 167 GLY B CA 1
ATOM 3108 C C . GLY B 1 167 ? 25.641 2.248 4.668 1 65.94 167 GLY B C 1
ATOM 3109 O O . GLY B 1 167 ? 25.656 1.058 4.348 1 65.94 167 GLY B O 1
ATOM 3110 N N . ILE B 1 168 ? 26.641 3.014 4.77 1 68.5 168 ILE B N 1
ATOM 3111 C CA . ILE B 1 168 ? 27.984 2.467 4.758 1 68.5 168 ILE B CA 1
ATOM 3112 C C . ILE B 1 168 ? 28.641 2.678 6.121 1 68.5 168 ILE B C 1
ATOM 3114 O O . ILE B 1 168 ? 28.719 3.807 6.613 1 68.5 168 ILE B O 1
ATOM 3118 N N . ARG B 1 169 ? 29.016 1.547 6.715 1 77.88 169 ARG B N 1
ATOM 3119 C CA . ARG B 1 169 ? 29.672 1.648 8.016 1 77.88 169 ARG B CA 1
ATOM 3120 C C . ARG B 1 169 ? 31.047 2.301 7.902 1 77.88 169 ARG B C 1
ATOM 3122 O O . ARG B 1 169 ? 31.844 1.914 7.051 1 77.88 169 ARG B O 1
ATOM 3129 N N . THR B 1 170 ? 31.281 3.383 8.609 1 71.88 170 THR B N 1
ATOM 3130 C CA . THR B 1 170 ? 32.562 4.074 8.719 1 71.88 170 THR B CA 1
ATOM 3131 C C . THR B 1 170 ? 32.969 4.203 10.18 1 71.88 170 THR B C 1
ATOM 3133 O O . THR B 1 170 ? 32.188 3.943 11.086 1 71.88 170 THR B O 1
ATOM 3136 N N . PRO B 1 171 ? 34.219 4.477 10.461 1 79.81 171 PRO B N 1
ATOM 3137 C CA . PRO B 1 171 ? 34.656 4.68 11.844 1 79.81 171 PRO B CA 1
ATOM 3138 C C . PRO B 1 171 ? 33.844 5.75 12.57 1 79.81 171 PRO B C 1
ATOM 3140 O O . PRO B 1 171 ? 33.688 5.688 13.789 1 79.81 171 PRO B O 1
ATOM 3143 N N . ALA B 1 172 ? 33.281 6.633 11.805 1 79.31 172 ALA B N 1
ATOM 3144 C CA . ALA B 1 172 ? 32.531 7.746 12.398 1 79.31 172 ALA B CA 1
ATOM 3145 C C . ALA B 1 172 ? 31.078 7.379 12.602 1 79.31 172 ALA B C 1
ATOM 3147 O O . ALA B 1 172 ? 30.328 8.109 13.258 1 79.31 172 ALA B O 1
ATOM 3148 N N . GLY B 1 173 ? 30.625 6.273 11.953 1 81.31 173 GLY B N 1
ATOM 3149 C CA . GLY B 1 173 ? 29.219 5.871 12 1 81.31 173 GLY B CA 1
ATOM 3150 C C . GLY B 1 173 ? 28.703 5.352 10.672 1 81.31 173 GLY B C 1
ATOM 3151 O O . GLY B 1 173 ? 29.469 4.762 9.898 1 81.31 173 GLY B O 1
ATOM 3152 N N . TRP B 1 174 ? 27.438 5.426 10.539 1 75.5 174 TRP B N 1
ATOM 3153 C CA . TRP B 1 174 ? 26.812 5 9.289 1 75.5 174 TRP B CA 1
ATOM 3154 C C . TRP B 1 174 ? 26.688 6.172 8.32 1 75.5 174 TRP B C 1
ATOM 3156 O O . TRP B 1 174 ? 25.875 7.078 8.547 1 75.5 174 TRP B O 1
ATOM 3166 N N . ARG B 1 175 ? 27.5 6.16 7.23 1 77.56 175 ARG B N 1
ATOM 3167 C CA . ARG B 1 175 ? 27.391 7.176 6.191 1 77.56 175 ARG B CA 1
ATOM 3168 C C . ARG B 1 175 ? 26.312 6.793 5.168 1 77.56 175 ARG B C 1
ATOM 3170 O O . ARG B 1 175 ? 26.281 5.656 4.699 1 77.56 175 ARG B O 1
ATOM 3177 N N . ILE B 1 176 ? 25.391 7.738 4.895 1 70.75 176 ILE B N 1
ATOM 3178 C CA . ILE B 1 176 ? 24.422 7.5 3.836 1 70.75 176 ILE B CA 1
ATOM 3179 C C . ILE B 1 176 ? 25.125 7.461 2.482 1 70.75 176 ILE B C 1
ATOM 3181 O O . ILE B 1 176 ? 25.844 8.398 2.125 1 70.75 176 ILE B O 1
ATOM 3185 N N . GLY B 1 177 ? 25.078 6.375 1.842 1 63.22 177 GLY B N 1
ATOM 3186 C CA . GLY B 1 177 ? 25.859 6.059 0.66 1 63.22 177 GLY B CA 1
ATOM 3187 C C . GLY B 1 177 ? 25.453 6.855 -0.562 1 63.22 177 GLY B C 1
ATOM 3188 O O . GLY B 1 177 ? 26.109 6.801 -1.6 1 63.22 177 GLY B O 1
ATOM 3189 N N . ILE B 1 178 ? 24.359 7.418 -0.586 1 60.09 178 ILE B N 1
ATOM 3190 C CA . ILE B 1 178 ? 23.938 8.211 -1.735 1 60.09 178 ILE B CA 1
ATOM 3191 C C . ILE B 1 178 ? 24.156 9.695 -1.447 1 60.09 178 ILE B C 1
ATOM 3193 O O . ILE B 1 178 ? 23.984 10.148 -0.313 1 60.09 178 ILE B O 1
ATOM 3197 N N . PRO B 1 179 ? 24.812 10.391 -2.395 1 58.16 179 PRO B N 1
ATOM 3198 C CA . PRO B 1 179 ? 24.969 11.836 -2.199 1 58.16 179 PRO B CA 1
ATOM 3199 C C . PRO B 1 179 ? 23.641 12.562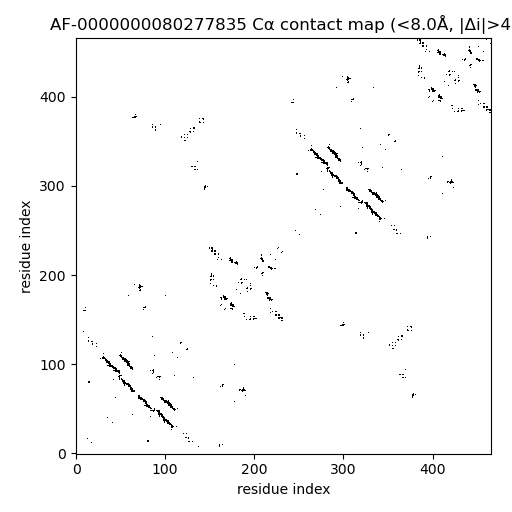 -2.062 1 58.16 179 PRO B C 1
ATOM 3201 O O . PRO B 1 179 ? 22.781 12.461 -2.947 1 58.16 179 PRO B O 1
ATOM 3204 N N . LEU B 1 180 ? 23.203 12.812 -0.897 1 57.69 180 LEU B N 1
ATOM 3205 C CA . LEU B 1 180 ? 21.969 13.57 -0.687 1 57.69 180 LEU B CA 1
ATOM 3206 C C . LEU B 1 180 ? 22.281 14.984 -0.186 1 57.69 180 LEU B C 1
ATOM 3208 O O . LEU B 1 180 ? 22.922 15.148 0.857 1 57.69 180 LEU B O 1
ATOM 3212 N N . SER B 1 181 ? 22.078 15.969 -1.124 1 58.09 181 SER B N 1
ATOM 3213 C CA . SER B 1 181 ? 22.078 17.328 -0.596 1 58.09 181 SER B CA 1
ATOM 3214 C C . SER B 1 181 ? 21.016 17.516 0.473 1 58.09 181 SER B C 1
ATOM 3216 O O . SER B 1 181 ? 20.141 16.656 0.639 1 58.09 181 SER B O 1
ATOM 3218 N N . GLN B 1 182 ? 21.156 18.5 1.349 1 54.97 182 GLN B N 1
ATOM 3219 C CA . GLN B 1 182 ? 20.109 18.859 2.297 1 54.97 182 GLN B CA 1
ATOM 3220 C C . GLN B 1 182 ? 18.766 19.016 1.593 1 54.97 182 GLN B C 1
ATOM 3222 O O . GLN B 1 182 ? 17.734 18.625 2.129 1 54.97 182 GLN B O 1
ATOM 3227 N N . ASP B 1 183 ? 18.938 19.484 0.401 1 56.16 183 ASP B N 1
ATOM 3228 C CA . ASP B 1 183 ? 17.734 19.688 -0.407 1 56.16 183 ASP B CA 1
ATOM 3229 C C . ASP B 1 183 ? 17.109 18.344 -0.792 1 56.16 183 ASP B C 1
ATOM 3231 O O . ASP B 1 183 ? 15.891 18.188 -0.753 1 56.16 183 ASP B O 1
ATOM 3235 N N . GLU B 1 184 ? 17.906 17.438 -1.057 1 57.75 184 GLU B N 1
ATOM 3236 C CA . GLU B 1 184 ? 17.406 16.125 -1.441 1 57.75 184 GLU B CA 1
ATOM 3237 C C . GLU B 1 184 ? 16.828 15.383 -0.242 1 57.75 184 GLU B C 1
ATOM 3239 O O . GLU B 1 184 ? 15.82 14.68 -0.369 1 57.75 184 GLU B O 1
ATOM 3244 N N . LEU B 1 185 ? 17.469 15.609 0.872 1 60.12 185 LEU B N 1
ATOM 3245 C CA . LEU B 1 185 ? 16.922 15.023 2.09 1 60.12 185 LEU B CA 1
ATOM 3246 C C . LEU B 1 185 ? 15.547 15.594 2.4 1 60.12 185 LEU B C 1
ATOM 3248 O O . LEU B 1 185 ? 14.641 14.859 2.803 1 60.12 185 LEU B O 1
ATOM 3252 N N . ALA B 1 186 ? 15.438 16.938 2.207 1 57.34 186 ALA B N 1
ATOM 3253 C CA . ALA B 1 186 ? 14.156 17.609 2.414 1 57.34 186 ALA B CA 1
ATOM 3254 C C . ALA B 1 186 ? 13.078 17.016 1.504 1 57.34 186 ALA B C 1
ATOM 3256 O O . ALA B 1 186 ? 11.906 16.953 1.875 1 57.34 186 ALA B O 1
ATOM 3257 N N . GLN B 1 187 ? 13.523 16.547 0.422 1 55.66 187 GLN B N 1
ATOM 3258 C CA . GLN B 1 187 ? 12.586 15.945 -0.528 1 55.66 187 GLN B CA 1
ATOM 3259 C C . GLN B 1 187 ? 12.148 14.555 -0.062 1 55.66 187 GLN B C 1
ATOM 3261 O O . GLN B 1 187 ? 11.102 14.055 -0.489 1 55.66 187 GLN B O 1
ATOM 3266 N N . PHE B 1 188 ? 12.984 13.945 0.78 1 54.25 188 PHE B N 1
ATOM 3267 C CA . PHE B 1 188 ? 12.672 12.617 1.298 1 54.25 188 PHE B CA 1
ATOM 3268 C C . PHE B 1 188 ? 11.727 12.711 2.488 1 54.25 188 PHE B C 1
ATOM 3270 O O . PHE B 1 188 ? 11.102 11.719 2.869 1 54.25 188 PHE B O 1
ATOM 3277 N N . ILE B 1 189 ? 11.648 13.945 3.068 1 55.69 189 ILE B N 1
ATOM 3278 C CA . ILE B 1 189 ? 10.844 14.156 4.27 1 55.69 189 ILE B CA 1
ATOM 3279 C C . ILE B 1 189 ? 9.672 15.078 3.957 1 55.69 189 ILE B C 1
ATOM 3281 O O . ILE B 1 189 ? 9.852 16.172 3.426 1 55.69 189 ILE B O 1
ATOM 3285 N N . PRO B 1 190 ? 8.461 14.5 4.02 1 51.22 190 PRO B N 1
ATOM 3286 C CA . PRO B 1 190 ? 7.301 15.336 3.711 1 51.22 190 PRO B CA 1
ATOM 3287 C C . PRO B 1 190 ? 7.184 16.547 4.633 1 51.22 190 PRO B C 1
ATOM 3289 O O . PRO B 1 190 ? 6.195 16.688 5.355 1 51.22 190 PRO B O 1
ATOM 3292 N N . MET B 1 191 ? 8.273 17.281 4.672 1 57.69 191 MET B N 1
ATOM 3293 C CA . MET B 1 191 ? 8.305 18.531 5.438 1 57.69 191 MET B CA 1
ATOM 3294 C C . MET B 1 191 ? 9.117 19.594 4.715 1 57.69 191 MET B C 1
ATOM 3296 O O . MET B 1 191 ? 9.875 19.281 3.791 1 57.69 191 MET B O 1
ATOM 3300 N N . GLY B 1 192 ? 8.781 20.797 4.918 1 57.25 192 GLY B N 1
ATOM 3301 C CA . GLY B 1 192 ? 9.484 21.891 4.273 1 57.25 192 GLY B CA 1
ATOM 3302 C C . GLY B 1 192 ? 10.977 21.906 4.57 1 57.25 192 GLY B C 1
ATOM 3303 O O . GLY B 1 192 ? 11.406 21.391 5.605 1 57.25 192 GLY B O 1
ATOM 3304 N N . ARG B 1 193 ? 11.758 22.359 3.611 1 63.22 193 ARG B N 1
ATOM 3305 C CA . ARG B 1 193 ? 13.211 22.438 3.689 1 63.22 193 ARG B CA 1
ATOM 3306 C C . ARG B 1 193 ? 13.656 23.094 4.996 1 63.22 193 ARG B C 1
ATOM 3308 O O . ARG B 1 193 ? 14.602 22.625 5.633 1 63.22 193 ARG B O 1
ATOM 3315 N N . THR B 1 194 ? 12.977 24.078 5.383 1 68.94 194 THR B N 1
ATOM 3316 C CA . THR B 1 194 ? 13.352 24.812 6.586 1 68.94 194 THR B CA 1
ATOM 3317 C C . THR B 1 194 ? 13.203 23.938 7.828 1 68.94 194 THR B C 1
ATOM 3319 O O . THR B 1 194 ? 14.094 23.906 8.68 1 68.94 194 THR B O 1
ATOM 3322 N N . MET B 1 195 ? 12.195 23.188 7.852 1 69.62 195 MET B N 1
ATOM 3323 C CA . MET B 1 195 ? 11.945 22.297 8.984 1 69.62 195 MET B CA 1
ATOM 3324 C C . MET B 1 195 ? 12.969 21.156 9.023 1 69.62 195 MET B C 1
ATOM 3326 O O . MET B 1 195 ? 13.422 20.766 10.094 1 69.62 195 MET B O 1
ATOM 3330 N N . VAL B 1 196 ? 13.367 20.719 7.863 1 72 196 VAL B N 1
ATOM 3331 C CA . VAL B 1 196 ? 14.359 19.656 7.781 1 72 196 VAL B CA 1
ATOM 3332 C C . VAL B 1 196 ? 15.711 20.172 8.266 1 72 196 VAL B C 1
ATOM 3334 O O . VAL B 1 196 ? 16.406 19.5 9.031 1 72 196 VAL B O 1
ATOM 3337 N N . ALA B 1 197 ? 16 21.359 7.797 1 75.81 197 ALA B N 1
ATOM 3338 C CA . ALA B 1 197 ? 17.281 21.953 8.188 1 75.81 197 ALA B CA 1
ATOM 3339 C C . ALA B 1 197 ? 17.359 22.156 9.695 1 75.81 197 ALA B C 1
ATOM 3341 O O . ALA B 1 197 ? 18.375 21.859 10.312 1 75.81 197 ALA B O 1
ATOM 3342 N N . GLN B 1 198 ? 16.25 22.547 10.258 1 80.06 198 GLN B N 1
ATOM 3343 C CA . GLN B 1 198 ? 16.219 22.781 11.695 1 80.06 198 GLN B CA 1
ATOM 3344 C C . GLN B 1 198 ? 16.312 21.453 12.469 1 80.06 198 GLN B C 1
ATOM 3346 O O . GLN B 1 198 ? 17 21.375 13.484 1 80.06 198 GLN B O 1
ATOM 3351 N N . ALA B 1 199 ? 15.68 20.516 11.984 1 79.94 199 ALA B N 1
ATOM 3352 C CA . ALA B 1 199 ? 15.719 19.203 12.617 1 79.94 199 ALA B CA 1
ATOM 3353 C C . ALA B 1 199 ? 17.125 18.594 12.547 1 79.94 199 ALA B C 1
ATOM 3355 O O . ALA B 1 199 ? 17.609 18.031 13.531 1 79.94 199 ALA B O 1
ATOM 3356 N N . LEU B 1 200 ? 17.719 18.734 11.359 1 80.38 200 LEU B N 1
ATOM 3357 C CA . LEU B 1 200 ? 19.078 18.219 11.188 1 80.38 200 LEU B CA 1
ATOM 3358 C C . LEU B 1 200 ? 20.047 18.938 12.125 1 80.38 200 LEU B C 1
ATOM 3360 O O . LEU B 1 200 ? 20.953 18.312 12.672 1 80.38 200 LEU B O 1
ATOM 3364 N N . ASP B 1 201 ? 19.797 20.234 12.281 1 83.88 201 ASP B N 1
ATOM 3365 C CA . ASP B 1 201 ? 20.625 21.016 13.188 1 83.88 201 ASP B CA 1
ATOM 3366 C C . ASP B 1 201 ? 20.5 20.516 14.625 1 83.88 201 ASP B C 1
ATOM 3368 O O . ASP B 1 201 ? 21.5 20.391 15.336 1 83.88 201 ASP B O 1
ATOM 3372 N N . LYS B 1 202 ? 19.359 20.203 14.984 1 83.44 202 LYS B N 1
ATOM 3373 C CA . LYS B 1 202 ? 19.125 19.688 16.328 1 83.44 202 LYS B CA 1
ATOM 3374 C C . LYS B 1 202 ? 19.797 18.328 16.516 1 83.44 202 LYS B C 1
ATOM 3376 O O . LYS B 1 202 ? 20.391 18.078 17.562 1 83.44 202 LYS B O 1
ATOM 3381 N N . LEU B 1 203 ? 19.75 17.547 15.531 1 83.75 203 LEU B N 1
ATOM 3382 C CA . LEU B 1 203 ? 20.359 16.219 15.602 1 83.75 203 LEU B CA 1
ATOM 3383 C C . LEU B 1 203 ? 21.875 16.328 15.641 1 83.75 203 LEU B C 1
ATOM 3385 O O . LEU B 1 203 ? 22.547 15.547 16.328 1 83.75 203 LEU B O 1
ATOM 3389 N N . ARG B 1 204 ? 22.375 17.312 14.922 1 86.38 204 ARG B N 1
ATOM 3390 C CA . ARG B 1 204 ? 23.812 17.562 14.914 1 86.38 204 ARG B CA 1
ATOM 3391 C C . ARG B 1 204 ? 24.281 18.031 16.281 1 86.38 204 ARG B C 1
ATOM 3393 O O . ARG B 1 204 ? 25.281 17.531 16.812 1 86.38 204 ARG B O 1
ATOM 3400 N N . LYS B 1 205 ? 23.531 18.938 16.812 1 87.44 205 LYS B N 1
ATOM 3401 C CA . LYS B 1 205 ? 23.875 19.484 18.109 1 87.44 205 LYS B CA 1
ATOM 3402 C C . LYS B 1 205 ? 23.812 18.406 19.188 1 87.44 205 LYS B C 1
ATOM 3404 O O . LYS B 1 205 ? 24.609 18.438 20.141 1 87.44 205 LYS B O 1
ATOM 3409 N N . ALA B 1 206 ? 23.016 17.453 18.953 1 83.94 206 ALA B N 1
ATOM 3410 C CA . ALA B 1 206 ? 22.859 16.359 19.906 1 83.94 206 ALA B CA 1
ATOM 3411 C C . ALA B 1 206 ? 23.922 15.289 19.688 1 83.94 206 ALA B C 1
ATOM 3413 O O . ALA B 1 206 ? 24 14.312 20.438 1 83.94 206 ALA B O 1
ATOM 3414 N N . GLY B 1 207 ? 24.719 15.453 18.578 1 86.69 207 GLY B N 1
ATOM 3415 C CA . GLY B 1 207 ? 25.781 14.508 18.297 1 86.69 207 GLY B CA 1
ATOM 3416 C C . GLY B 1 207 ? 25.297 13.234 17.641 1 86.69 207 GLY B C 1
ATOM 3417 O O . GLY B 1 207 ? 26 12.227 17.609 1 86.69 207 GLY B O 1
ATOM 3418 N N . VAL B 1 208 ? 24.094 13.227 17.156 1 87.88 208 VAL B N 1
ATOM 3419 C CA . VAL B 1 208 ? 23.469 12.031 16.594 1 87.88 208 VAL B CA 1
ATOM 3420 C C . VAL B 1 208 ? 23.812 11.922 15.117 1 87.88 208 VAL B C 1
ATOM 3422 O O . VAL B 1 208 ? 23.984 10.812 14.586 1 87.88 208 VAL B O 1
ATOM 3425 N N . VAL B 1 209 ? 23.891 13.094 14.469 1 87.06 209 VAL B N 1
ATOM 3426 C CA . VAL B 1 209 ? 24.219 13.133 13.047 1 87.06 209 VAL B CA 1
ATOM 3427 C C . VAL B 1 209 ? 25.359 14.117 12.812 1 87.06 209 VAL B C 1
ATOM 3429 O O . VAL B 1 209 ? 25.562 15.055 13.594 1 87.06 209 VAL B O 1
ATOM 3432 N N . ALA B 1 210 ? 26.203 13.781 11.875 1 83.69 210 ALA B N 1
ATOM 3433 C CA . ALA B 1 210 ? 27.234 14.695 11.367 1 83.69 210 ALA B CA 1
ATOM 3434 C C . ALA B 1 210 ? 27.062 14.93 9.867 1 83.69 210 ALA B C 1
ATOM 3436 O O . ALA B 1 210 ? 26.594 14.047 9.141 1 83.69 210 ALA B O 1
ATOM 3437 N N . SER B 1 211 ? 27.172 16.156 9.523 1 74.5 211 SER B N 1
ATOM 3438 C CA . SER B 1 211 ? 26.984 16.453 8.102 1 74.5 211 SER B CA 1
ATOM 3439 C C . SER B 1 211 ? 28.156 17.234 7.543 1 74.5 211 SER B C 1
ATOM 3441 O O . SER B 1 211 ? 28.797 18 8.266 1 74.5 211 SER B O 1
ATOM 3443 N N . SER B 1 212 ? 28.656 16.734 6.438 1 68.5 212 SER B N 1
ATOM 3444 C CA . SER B 1 212 ? 29.547 17.516 5.59 1 68.5 212 SER B CA 1
ATOM 3445 C C . SER B 1 212 ? 28.859 17.969 4.32 1 68.5 212 SER B C 1
ATOM 3447 O O . SER B 1 212 ? 27.641 17.812 4.176 1 68.5 212 SER B O 1
ATOM 3449 N N . ARG B 1 213 ? 29.5 18.781 3.404 1 59.19 213 ARG B N 1
ATOM 3450 C CA . ARG B 1 213 ? 28.906 19.391 2.223 1 59.19 213 ARG B CA 1
ATOM 3451 C C . ARG B 1 213 ? 27.969 18.422 1.502 1 59.19 213 ARG B C 1
ATOM 3453 O O . ARG B 1 213 ? 26.875 18.812 1.078 1 59.19 213 ARG B O 1
ATOM 3460 N N . ARG B 1 214 ? 28.266 17.156 1.308 1 59.56 214 ARG B N 1
ATOM 3461 C CA . ARG B 1 214 ? 27.406 16.297 0.508 1 59.56 214 ARG B CA 1
ATOM 3462 C C . ARG B 1 214 ? 27.219 14.93 1.173 1 59.56 214 ARG B C 1
ATOM 3464 O O . ARG B 1 214 ? 27.031 13.922 0.491 1 59.56 214 ARG B O 1
ATOM 3471 N N . ALA B 1 215 ? 27.438 14.938 2.488 1 70.62 215 ALA B N 1
ATOM 3472 C CA . ALA B 1 215 ? 27.281 13.625 3.111 1 70.62 215 ALA B CA 1
ATOM 3473 C C . ALA B 1 215 ? 26.703 13.75 4.52 1 70.62 215 ALA B C 1
ATOM 3475 O O . ALA B 1 215 ? 27.062 14.664 5.266 1 70.62 215 ALA B O 1
ATOM 3476 N N . ILE B 1 216 ? 25.688 12.914 4.777 1 76.88 216 ILE B N 1
ATOM 3477 C CA . ILE B 1 216 ? 25.141 12.828 6.125 1 76.88 216 ILE B CA 1
ATOM 3478 C C . ILE B 1 216 ? 25.562 11.508 6.77 1 76.88 216 ILE B C 1
ATOM 3480 O O . ILE B 1 216 ? 25.5 10.453 6.137 1 76.88 216 ILE B O 1
ATOM 3484 N N . THR B 1 217 ? 26.156 11.633 7.949 1 79.06 217 THR B N 1
ATOM 3485 C CA . THR B 1 217 ? 26.562 10.453 8.695 1 79.06 217 THR B CA 1
ATOM 3486 C C . THR B 1 217 ? 25.781 10.336 10 1 79.06 217 THR B C 1
ATOM 3488 O O . THR B 1 217 ? 25.672 11.297 10.758 1 79.06 217 THR B O 1
ATOM 3491 N N . VAL B 1 218 ? 25.156 9.195 10.195 1 83.62 218 VAL B N 1
ATOM 3492 C CA . VAL B 1 218 ? 24.531 8.898 11.477 1 83.62 218 VAL B CA 1
ATOM 3493 C C . VAL B 1 218 ? 25.578 8.383 12.461 1 83.62 218 VAL B C 1
ATOM 3495 O O . VAL B 1 218 ? 26.062 7.254 12.328 1 83.62 218 VAL B O 1
ATOM 3498 N N . VAL B 1 219 ? 25.922 9.188 13.391 1 86.19 219 VAL B N 1
ATOM 3499 C CA . VAL B 1 219 ? 27 8.938 14.336 1 86.19 219 VAL B CA 1
ATOM 3500 C C . VAL B 1 219 ? 26.547 7.957 15.406 1 86.19 219 VAL B C 1
ATOM 3502 O O . VAL B 1 219 ? 27.266 7.031 15.773 1 86.19 219 VAL B O 1
ATOM 3505 N N . ASP B 1 220 ? 25.391 8.141 15.922 1 84.75 220 ASP B N 1
ATOM 3506 C CA . ASP B 1 220 ? 24.797 7.297 16.953 1 84.75 220 ASP B CA 1
ATOM 3507 C C . ASP B 1 220 ? 23.422 6.77 16.516 1 84.75 220 ASP B C 1
ATOM 3509 O O . ASP B 1 220 ? 22.406 7.398 16.781 1 84.75 220 ASP B O 1
ATOM 3513 N N . ARG B 1 221 ? 23.406 5.621 15.93 1 83.88 221 ARG B N 1
ATOM 3514 C CA . ARG B 1 221 ? 22.172 5.07 15.359 1 83.88 221 ARG B CA 1
ATOM 3515 C C . ARG B 1 221 ? 21.188 4.695 16.453 1 83.88 221 ARG B C 1
ATOM 3517 O O . ARG B 1 221 ? 19.969 4.812 16.266 1 83.88 221 ARG B O 1
ATOM 3524 N N . GLU B 1 222 ? 21.719 4.211 17.594 1 79 222 GLU B N 1
ATOM 3525 C CA . GLU B 1 222 ? 20.828 3.885 18.703 1 79 222 GLU B CA 1
ATOM 3526 C C . GLU B 1 222 ? 20.062 5.117 19.188 1 79 222 GLU B C 1
ATOM 3528 O O . GLU B 1 222 ? 18.859 5.055 19.406 1 79 222 GLU B O 1
ATOM 3533 N N . ALA B 1 223 ? 20.859 6.195 19.344 1 79.19 223 ALA B N 1
ATOM 3534 C CA . ALA B 1 223 ? 20.219 7.449 19.734 1 79.19 223 ALA B CA 1
ATOM 3535 C C . ALA B 1 223 ? 19.203 7.906 18.703 1 79.19 223 ALA B C 1
ATOM 3537 O O . ALA B 1 223 ? 18.125 8.406 19.047 1 79.19 223 ALA B O 1
ATOM 3538 N N . LEU B 1 224 ? 19.469 7.699 17.391 1 80.69 224 LEU B N 1
ATOM 3539 C CA . LEU B 1 224 ? 18.562 8.062 16.297 1 80.69 224 LEU B CA 1
ATOM 3540 C C . LEU B 1 224 ? 17.25 7.277 16.391 1 80.69 224 LEU B C 1
ATOM 3542 O O . LEU B 1 224 ? 16.172 7.844 16.234 1 80.69 224 LEU B O 1
ATOM 3546 N N . ARG B 1 225 ? 17.328 6.051 16.688 1 73.44 225 ARG B N 1
ATOM 3547 C CA . ARG B 1 225 ? 16.156 5.18 16.75 1 73.44 225 ARG B CA 1
ATOM 3548 C C . ARG B 1 225 ? 15.273 5.535 17.938 1 73.44 225 ARG B C 1
ATOM 3550 O O . ARG B 1 225 ? 14.047 5.457 17.859 1 73.44 225 ARG B O 1
ATOM 3557 N N . VAL B 1 226 ? 15.93 5.984 19.062 1 70.88 226 VAL B N 1
ATOM 3558 C CA . VAL B 1 226 ? 15.18 6.426 20.25 1 70.88 226 VAL B CA 1
ATOM 3559 C C . VAL B 1 226 ? 14.344 7.656 19.891 1 70.88 226 VAL B C 1
ATOM 3561 O O . VAL B 1 226 ? 13.188 7.77 20.312 1 70.88 226 VAL B O 1
ATOM 3564 N N . ILE B 1 227 ? 14.914 8.539 19.094 1 68.94 227 ILE B N 1
ATOM 3565 C CA . ILE B 1 227 ? 14.242 9.758 18.672 1 68.94 227 ILE B CA 1
ATOM 3566 C C . ILE B 1 227 ? 13.062 9.414 17.766 1 68.94 227 ILE B C 1
ATOM 3568 O O . ILE B 1 227 ? 12 10.031 17.859 1 68.94 227 ILE B O 1
ATOM 3572 N N . THR B 1 228 ? 13.266 8.477 16.906 1 63.91 228 THR B N 1
ATOM 3573 C CA . THR B 1 228 ? 12.211 8.023 16 1 63.91 228 THR B CA 1
ATOM 3574 C C . THR B 1 228 ? 11.016 7.496 16.781 1 63.91 228 THR B C 1
ATOM 3576 O O . THR B 1 228 ? 9.867 7.711 16.406 1 63.91 228 THR B O 1
ATOM 3579 N N . GLU B 1 229 ? 11.242 6.781 17.859 1 56.12 229 GLU B N 1
ATOM 3580 C CA . GLU B 1 229 ? 10.211 6.113 18.656 1 56.12 229 GLU B CA 1
ATOM 3581 C C . GLU B 1 229 ? 9.523 7.09 19.609 1 56.12 229 GLU B C 1
ATOM 3583 O O . GLU B 1 229 ? 8.305 7.016 19.797 1 56.12 229 GLU B O 1
ATOM 3588 N N . LYS B 1 230 ? 10.383 7.945 20.328 1 54.34 230 LYS B N 1
ATOM 3589 C CA . LYS B 1 230 ? 9.867 8.734 21.453 1 54.34 230 LYS B CA 1
ATOM 3590 C C . LYS B 1 230 ? 9.523 10.156 21 1 54.34 230 LYS B C 1
ATOM 3592 O O . LYS B 1 230 ? 8.766 10.859 21.672 1 54.34 230 LYS B O 1
ATOM 3597 N N . GLY B 1 231 ? 9.555 10.578 19.766 1 46.59 231 GLY B N 1
ATOM 3598 C CA . GLY B 1 231 ? 9.477 11.992 19.453 1 46.59 231 GLY B CA 1
ATOM 3599 C C . GLY B 1 231 ? 10.43 12.844 20.266 1 46.59 231 GLY B C 1
ATOM 3600 O O . GLY B 1 231 ? 10.922 12.414 21.312 1 46.59 231 GLY B O 1
ATOM 3601 N N . VAL B 1 232 ? 11.398 13.531 19.766 1 39.31 232 VAL B N 1
ATOM 3602 C CA . VAL B 1 232 ? 12.234 14.367 20.641 1 39.31 232 VAL B CA 1
ATOM 3603 C C . VAL B 1 232 ? 11.352 15.344 21.406 1 39.31 232 VAL B C 1
ATOM 3605 O O . VAL B 1 232 ? 10.531 16.062 20.828 1 39.31 232 VAL B O 1
ATOM 3608 N N . THR B 1 233 ? 10.922 15.055 22.734 1 36.47 233 THR B N 1
ATOM 3609 C CA . THR B 1 233 ? 10.547 16.172 23.594 1 36.47 233 THR B CA 1
ATOM 3610 C C . THR B 1 233 ? 11.672 17.203 23.672 1 36.47 233 THR B C 1
ATOM 3612 O O . THR B 1 233 ? 12.852 16.844 23.641 1 36.47 233 THR B O 1
#

pLDDT: mean 79.02, std 18.42, range [19.84, 98.62]